Protein AF-0000000068387506 (afdb_homodimer)

Structure (mmCIF, N/CA/C/O backbone):
data_AF-0000000068387506-model_v1
#
loop_
_entity.id
_entity.type
_entity.pdbx_description
1 polymer 'Transcriptional regulator, GntR family'
#
loop_
_atom_site.group_PDB
_atom_site.id
_atom_site.type_symbol
_atom_site.label_atom_id
_atom_site.label_alt_id
_atom_site.label_comp_id
_atom_site.label_asym_id
_atom_site.label_entity_id
_atom_site.label_seq_id
_atom_site.pdbx_PDB_ins_code
_atom_site.Cartn_x
_atom_site.Cartn_y
_atom_site.Cartn_z
_atom_site.occupancy
_atom_site.B_iso_or_equiv
_atom_site.auth_seq_id
_atom_site.auth_comp_id
_atom_site.auth_asym_id
_atom_site.auth_atom_id
_atom_site.pdbx_PDB_model_num
ATOM 1 N N . MET A 1 1 ? -43.875 26.516 1.474 1 30.02 1 MET A N 1
ATOM 2 C CA . MET A 1 1 ? -42.875 25.469 1.47 1 30.02 1 MET A CA 1
ATOM 3 C C . MET A 1 1 ? -41.594 25.953 0.76 1 30.02 1 MET A C 1
ATOM 5 O O . MET A 1 1 ? -41.594 26.109 -0.461 1 30.02 1 MET A O 1
ATOM 9 N N . ASP A 1 2 ? -40.719 26.891 1.334 1 34.56 2 ASP A N 1
ATOM 10 C CA . ASP A 1 2 ? -39.594 27.688 0.912 1 34.56 2 ASP A CA 1
ATOM 11 C C . ASP A 1 2 ? -38.406 26.781 0.558 1 34.56 2 ASP A C 1
ATOM 13 O O . ASP A 1 2 ? -37.969 25.984 1.381 1 34.56 2 ASP A O 1
ATOM 17 N N . ASN A 1 3 ? -38.281 26.312 -0.71 1 35.69 3 ASN A N 1
ATOM 18 C CA . ASN A 1 3 ? -37.25 25.516 -1.359 1 35.69 3 ASN A CA 1
ATOM 19 C C . ASN A 1 3 ? -35.875 26.031 -1.029 1 35.69 3 ASN A C 1
ATOM 21 O O . ASN A 1 3 ? -35.438 27.078 -1.541 1 35.69 3 ASN A O 1
ATOM 25 N N . LEU A 1 4 ? -35.406 26.047 0.159 1 35.66 4 LEU A N 1
ATOM 26 C CA . LEU A 1 4 ? -34.062 26.422 0.569 1 35.66 4 LEU A CA 1
ATOM 27 C C . LEU A 1 4 ? -33 25.734 -0.286 1 35.66 4 LEU A C 1
ATOM 29 O O . LEU A 1 4 ? -32.719 24.547 -0.075 1 35.66 4 LEU A O 1
ATOM 33 N N . THR A 1 5 ? -33 25.938 -1.573 1 38.44 5 THR A N 1
ATOM 34 C CA . THR A 1 5 ? -31.969 25.5 -2.508 1 38.44 5 THR A CA 1
ATOM 35 C C . THR A 1 5 ? -30.578 25.844 -1.98 1 38.44 5 THR A C 1
ATOM 37 O O . THR A 1 5 ? -30.25 27.016 -1.811 1 38.44 5 THR A O 1
ATOM 40 N N . THR A 1 6 ? -30.047 25.188 -1.104 1 44.06 6 THR A N 1
ATOM 41 C CA . THR A 1 6 ? -28.641 25.391 -0.734 1 44.06 6 THR A CA 1
ATOM 42 C C . THR A 1 6 ? -27.766 25.469 -1.977 1 44.06 6 THR A C 1
ATOM 44 O O . THR A 1 6 ? -27.625 24.484 -2.705 1 44.06 6 THR A O 1
ATOM 47 N N . SER A 1 7 ? -27.734 26.5 -2.699 1 45.47 7 SER A N 1
ATOM 48 C CA . SER A 1 7 ? -26.984 26.797 -3.912 1 45.47 7 SER A CA 1
ATOM 49 C C . SER A 1 7 ? -25.516 26.406 -3.766 1 45.47 7 SER A C 1
ATOM 51 O O . SER A 1 7 ? -24.922 26.578 -2.693 1 45.47 7 SER A O 1
ATOM 53 N N . ALA A 1 8 ? -25.016 25.625 -4.668 1 52.91 8 ALA A N 1
ATOM 54 C CA . ALA A 1 8 ? -23.594 25.328 -4.809 1 52.91 8 ALA A CA 1
ATOM 55 C C . ALA A 1 8 ? -22.75 26.594 -4.707 1 52.91 8 ALA A C 1
ATOM 57 O O . ALA A 1 8 ? -23.047 27.594 -5.355 1 52.91 8 ALA A O 1
ATOM 58 N N . PRO A 1 9 ? -21.906 26.594 -3.695 1 53.28 9 PRO A N 1
ATOM 59 C CA . PRO A 1 9 ? -21.141 27.844 -3.621 1 53.28 9 PRO A CA 1
ATOM 60 C C . PRO A 1 9 ? -20.562 28.266 -4.969 1 53.28 9 PRO A C 1
ATOM 62 O O . PRO A 1 9 ? -20.234 27.406 -5.801 1 53.28 9 PRO A O 1
ATOM 65 N N . SER A 1 10 ? -20.609 29.438 -5.426 1 59.97 10 SER A N 1
ATOM 66 C CA . SER A 1 10 ? -20.047 30.016 -6.645 1 59.97 10 SER A CA 1
ATOM 67 C C . SER A 1 10 ? -18.516 29.875 -6.672 1 59.97 10 SER A C 1
ATOM 69 O O . SER A 1 10 ? -17.891 29.656 -5.633 1 59.97 10 SER A O 1
ATOM 71 N N . ARG A 1 11 ? -17.938 29.703 -7.777 1 57.97 11 ARG A N 1
ATOM 72 C CA . ARG A 1 11 ? -16.5 29.688 -8 1 57.97 11 ARG A CA 1
ATOM 73 C C . ARG A 1 11 ? -15.797 30.734 -7.137 1 57.97 11 ARG A C 1
ATOM 75 O O . ARG A 1 11 ? -14.695 30.5 -6.637 1 57.97 11 ARG A O 1
ATOM 82 N N . SER A 1 12 ? -16.469 31.859 -6.988 1 58.97 12 SER A N 1
ATOM 83 C CA . SER A 1 12 ? -15.938 32.938 -6.168 1 58.97 12 SER A CA 1
ATOM 84 C C . SER A 1 12 ? -15.922 32.562 -4.691 1 58.97 12 SER A C 1
ATOM 86 O O . SER A 1 12 ? -14.953 32.875 -3.982 1 58.97 12 SER A O 1
ATOM 88 N N . GLU A 1 13 ? -16.859 31.859 -4.215 1 60.81 13 GLU A N 1
ATOM 89 C CA . GLU A 1 13 ? -16.938 31.453 -2.814 1 60.81 13 GLU A CA 1
ATOM 90 C C . GLU A 1 13 ? -15.914 30.375 -2.482 1 60.81 13 GLU A C 1
ATOM 92 O O . GLU A 1 13 ? -15.328 30.391 -1.396 1 60.81 13 GLU A O 1
ATOM 97 N N . THR A 1 14 ? -15.695 29.5 -3.5 1 65.25 14 THR A N 1
ATOM 98 C CA . THR A 1 14 ? -14.68 28.469 -3.309 1 65.25 14 THR A CA 1
ATOM 99 C C . THR A 1 14 ? -13.305 29.109 -3.123 1 65.25 14 THR A C 1
ATOM 101 O O . THR A 1 14 ? -12.539 28.703 -2.24 1 65.25 14 THR A O 1
ATOM 104 N N . ARG A 1 15 ? -13.227 30.125 -3.879 1 76.12 15 ARG A N 1
ATOM 105 C CA . ARG A 1 15 ? -11.969 30.844 -3.773 1 76.12 15 ARG A CA 1
ATOM 106 C C . ARG A 1 15 ? -11.844 31.547 -2.426 1 76.12 15 ARG A C 1
ATOM 108 O O . ARG A 1 15 ? -10.773 31.547 -1.812 1 76.12 15 ARG A O 1
ATOM 115 N N . LEU A 1 16 ? -13 32.062 -1.918 1 85.94 16 LEU A N 1
ATOM 116 C CA . LEU A 1 16 ? -12.953 32.812 -0.655 1 85.94 16 LEU A CA 1
ATOM 117 C C . LEU A 1 16 ? -12.766 31.844 0.517 1 85.94 16 LEU A C 1
ATOM 119 O O . LEU A 1 16 ? -12.055 32.156 1.475 1 85.94 16 LEU A O 1
ATOM 123 N N . SER A 1 17 ? -13.398 30.688 0.441 1 91.56 17 SER A N 1
ATOM 124 C CA . SER A 1 17 ? -13.234 29.688 1.494 1 91.56 17 SER A CA 1
ATOM 125 C C . SER A 1 17 ? -11.789 29.203 1.581 1 91.56 17 SER A C 1
ATOM 127 O O . SER A 1 17 ? -11.289 28.922 2.672 1 91.56 17 SER A O 1
ATOM 129 N N . ASP A 1 18 ? -11.195 29.219 0.443 1 90.62 18 ASP A N 1
ATOM 130 C CA . ASP A 1 18 ? -9.789 28.844 0.412 1 90.62 18 ASP A CA 1
ATOM 131 C C . ASP A 1 18 ? -8.93 29.859 1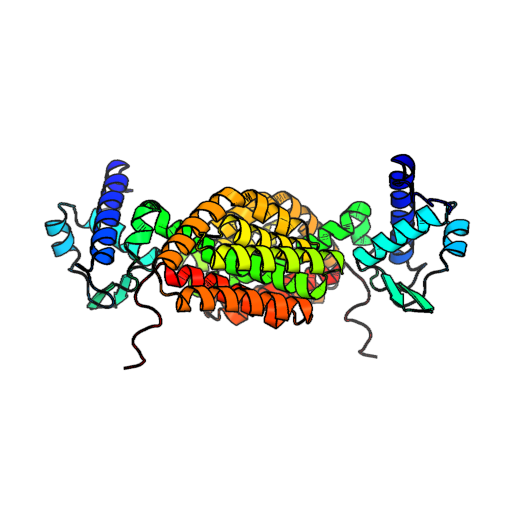.15 1 90.62 18 ASP A C 1
ATOM 133 O O . ASP A 1 18 ? -8.023 29.5 1.903 1 90.62 18 ASP A O 1
ATOM 137 N N . ILE A 1 19 ? -9.273 31.062 0.903 1 91.69 19 ILE A N 1
ATOM 138 C CA . ILE A 1 19 ? -8.523 32.125 1.538 1 91.69 19 ILE A CA 1
ATOM 139 C C . ILE A 1 19 ? -8.719 32.094 3.051 1 91.69 19 ILE A C 1
ATOM 141 O O . ILE A 1 19 ? -7.762 32.188 3.814 1 91.69 19 ILE A O 1
ATOM 145 N N . VAL A 1 20 ? -9.922 31.891 3.457 1 94.94 20 VAL A N 1
ATOM 146 C C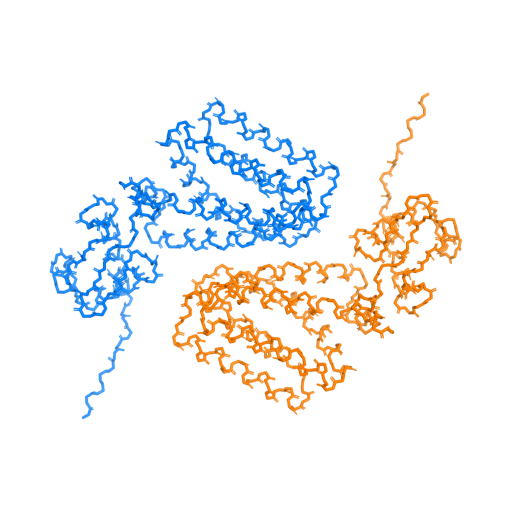A . VAL A 1 20 ? -10.242 31.812 4.879 1 94.94 20 VAL A CA 1
ATOM 147 C C . VAL A 1 20 ? -9.547 30.609 5.508 1 94.94 20 VAL A C 1
ATOM 149 O O . VAL A 1 20 ? -8.977 30.719 6.594 1 94.94 20 VAL A O 1
ATOM 152 N N . TYR A 1 21 ? -9.617 29.531 4.82 1 94.94 21 TYR A N 1
ATOM 153 C CA . TYR A 1 21 ? -8.922 28.328 5.258 1 94.94 21 TYR A CA 1
ATOM 154 C C . TYR A 1 21 ? -7.441 28.609 5.496 1 94.94 21 TYR A C 1
ATOM 156 O O . TYR A 1 21 ? -6.906 28.281 6.559 1 94.94 21 TYR A O 1
ATOM 164 N N . GLU A 1 22 ? -6.812 29.234 4.566 1 93.12 22 GLU A N 1
ATOM 165 C CA . GLU A 1 22 ? -5.379 29.516 4.637 1 93.12 22 GLU A CA 1
ATOM 166 C C . GLU A 1 22 ? -5.051 30.438 5.797 1 93.12 22 GLU A C 1
ATOM 168 O O . GLU A 1 22 ? -4.047 30.25 6.488 1 93.12 22 GLU A O 1
ATOM 173 N N . LYS A 1 23 ? -5.871 31.375 5.969 1 94.19 23 LYS A N 1
ATOM 174 C CA . LYS A 1 23 ? -5.656 32.312 7.059 1 94.19 23 LYS A CA 1
ATOM 175 C C . LYS A 1 23 ? -5.754 31.625 8.414 1 94.19 23 LYS A C 1
ATOM 177 O O . LYS A 1 23 ? -4.922 31.859 9.297 1 94.19 23 LYS A O 1
ATOM 182 N N . ILE A 1 24 ? -6.699 30.75 8.531 1 95.94 24 ILE A N 1
ATOM 183 C CA . ILE A 1 24 ? -6.891 30.078 9.805 1 95.94 24 ILE A CA 1
ATOM 184 C C . ILE A 1 24 ? -5.723 29.125 10.062 1 95.94 24 ILE A C 1
ATOM 186 O O . ILE A 1 24 ? -5.203 29.062 11.18 1 95.94 24 ILE A O 1
ATOM 190 N N . VAL A 1 25 ? -5.332 28.469 9.031 1 94.38 25 VAL A N 1
ATOM 191 C CA . VAL A 1 25 ? -4.184 27.578 9.164 1 94.38 25 VAL A CA 1
ATOM 192 C C . VAL A 1 25 ? -2.963 28.359 9.625 1 94.38 25 VAL A C 1
ATOM 194 O O . VAL A 1 25 ? -2.227 27.922 10.508 1 94.38 25 VAL A O 1
ATOM 197 N N . GLY A 1 26 ? -2.773 29.516 9.023 1 92.75 26 GLY A N 1
ATOM 198 C CA . GLY A 1 26 ? -1.682 30.375 9.438 1 92.75 26 GLY A CA 1
ATOM 199 C C . GLY A 1 26 ? -1.766 30.781 10.898 1 92.75 26 GLY A C 1
ATOM 200 O O . GLY A 1 26 ? -0.762 30.75 11.617 1 92.75 26 GLY A O 1
ATOM 201 N N . MET A 1 27 ? -2.963 31.047 11.352 1 94.56 27 MET A N 1
ATOM 202 C CA . MET A 1 27 ? -3.172 31.484 12.727 1 94.56 27 MET A CA 1
ATOM 203 C C . MET A 1 27 ? -2.996 30.328 13.703 1 94.56 27 MET A C 1
ATOM 205 O O . MET A 1 27 ? -2.557 30.531 14.836 1 94.56 27 MET A O 1
ATOM 209 N N . ILE A 1 28 ? -3.281 29.156 13.25 1 94.69 28 ILE A N 1
ATOM 210 C CA . ILE A 1 28 ? -2.996 27.969 14.062 1 94.69 28 ILE A CA 1
ATOM 211 C C . ILE A 1 28 ? -1.486 27.766 14.148 1 94.69 28 ILE A C 1
ATOM 213 O O . ILE A 1 28 ? -0.94 27.562 15.234 1 94.69 28 ILE A O 1
ATOM 217 N N . SER A 1 29 ? -0.836 27.906 13.055 1 91.75 29 SER A N 1
ATOM 218 C CA . SER A 1 29 ? 0.594 27.625 12.953 1 91.75 29 SER A CA 1
ATOM 219 C C . SER A 1 29 ? 1.403 28.609 13.789 1 91.75 29 SER A C 1
ATOM 221 O O . SER A 1 29 ? 2.385 28.234 14.43 1 91.75 29 SER A O 1
ATOM 223 N N . ASP A 1 30 ? 0.927 29.844 13.805 1 91.38 30 ASP A N 1
ATOM 224 C CA . ASP A 1 30 ? 1.713 30.844 14.508 1 91.38 30 ASP A CA 1
ATOM 225 C C . ASP A 1 30 ? 1.269 30.984 15.961 1 91.38 30 ASP A C 1
ATOM 227 O O . ASP A 1 30 ? 1.767 31.828 16.703 1 91.38 30 ASP A O 1
ATOM 231 N N . GLY A 1 31 ? 0.257 30.203 16.391 1 92.25 31 GLY A N 1
ATOM 232 C CA . GLY A 1 31 ? -0.089 30.094 17.797 1 92.25 31 GLY A CA 1
ATOM 233 C C . GLY A 1 31 ? -1.194 31.047 18.219 1 92.25 31 GLY A C 1
ATOM 234 O O . GLY A 1 31 ? -1.622 31.047 19.375 1 92.25 31 GLY A O 1
ATOM 235 N N . ARG A 1 32 ? -1.673 31.875 17.344 1 94.88 32 ARG A N 1
ATOM 236 C CA . ARG A 1 32 ? -2.797 32.75 17.688 1 94.88 32 ARG A CA 1
ATOM 237 C C . ARG A 1 32 ? -4.027 31.922 18.062 1 94.88 32 ARG A C 1
ATOM 239 O O . ARG A 1 32 ? -4.82 32.344 18.906 1 94.88 32 ARG A O 1
ATOM 246 N N . PHE A 1 33 ? -4.168 30.828 17.328 1 95.75 33 PHE A N 1
ATOM 247 C CA . PHE A 1 33 ? -5.098 29.781 17.75 1 95.75 33 PHE A CA 1
ATOM 248 C C . PHE A 1 33 ? -4.352 28.562 18.297 1 95.75 33 PHE A C 1
ATOM 250 O O . PHE A 1 33 ? -3.939 27.688 17.531 1 95.75 33 PHE A O 1
ATOM 257 N N . PRO A 1 34 ? -4.227 28.531 19.641 1 93.69 34 PRO A N 1
ATOM 258 C CA . PRO A 1 34 ? -3.324 27.547 20.25 1 93.69 34 PRO A CA 1
ATOM 259 C C . PRO A 1 34 ? -3.852 26.125 20.172 1 93.69 34 PRO A C 1
ATOM 261 O O . PRO A 1 34 ? -5.066 25.906 20.125 1 93.69 34 PRO A O 1
ATOM 264 N N . LEU A 1 35 ? -2.951 25.203 20.25 1 92.75 35 LEU A N 1
ATOM 265 C CA . LEU A 1 35 ? -3.24 23.766 20.281 1 92.75 35 LEU A CA 1
ATOM 266 C C . LEU A 1 35 ? -4.172 23.422 21.438 1 92.75 35 LEU A C 1
ATOM 268 O O . LEU A 1 35 ? -3.994 23.938 22.547 1 92.75 35 LEU A O 1
ATOM 272 N N . ASN A 1 36 ? -5.18 22.703 21.156 1 92.5 36 ASN A N 1
ATOM 273 C CA . ASN A 1 36 ? -6.137 22.156 22.109 1 92.5 36 ASN A CA 1
ATOM 274 C C . ASN A 1 36 ? -7.043 23.25 22.688 1 92.5 36 ASN A C 1
ATOM 276 O O . ASN A 1 36 ? -7.688 23.062 23.719 1 92.5 36 ASN A O 1
ATOM 280 N N . GLU A 1 37 ? -7.078 24.359 22.094 1 94.25 37 GLU A N 1
ATOM 281 C CA . GLU A 1 37 ? -7.957 25.438 22.516 1 94.25 37 GLU A CA 1
ATOM 282 C C . GLU A 1 37 ? -9.109 25.625 21.531 1 94.25 37 GLU A C 1
ATOM 284 O O . GLU A 1 37 ? -9.016 25.234 20.375 1 94.25 37 GLU A O 1
ATOM 289 N N . ARG A 1 38 ? -10.086 26.219 22.062 1 95.88 38 ARG A N 1
ATOM 290 C CA . ARG A 1 38 ? -11.297 26.469 21.266 1 95.88 38 ARG A CA 1
ATOM 291 C C . ARG A 1 38 ? -11.078 27.609 20.281 1 95.88 38 ARG A C 1
ATOM 293 O O . ARG A 1 38 ? -10.477 28.625 20.625 1 95.88 38 ARG A O 1
ATOM 300 N N . LEU A 1 39 ? -11.555 27.375 19.109 1 96.94 39 LEU A N 1
ATOM 301 C CA . LEU A 1 39 ? -11.594 28.453 18.125 1 96.94 39 LEU A CA 1
ATOM 302 C C . LEU A 1 39 ? -12.742 29.406 18.422 1 96.94 39 LEU A C 1
ATOM 304 O O . LEU A 1 39 ? -13.734 29.031 19.031 1 96.94 39 LEU A O 1
ATOM 308 N N . PRO A 1 40 ? -12.547 30.672 17.969 1 95.69 40 PRO A N 1
ATOM 309 C CA . PRO A 1 40 ? -13.711 31.562 18.031 1 95.69 40 PRO A CA 1
ATOM 310 C C . PRO A 1 40 ? -14.922 31 17.297 1 95.69 40 PRO A C 1
ATOM 312 O O . PRO A 1 40 ? -14.781 30.094 16.469 1 95.69 40 PRO A O 1
ATOM 315 N N . SER A 1 41 ? -16.109 31.5 17.625 1 94.94 41 SER A N 1
ATOM 316 C CA . SER A 1 41 ? -17.328 31.062 16.969 1 94.94 41 SER A CA 1
ATOM 317 C C . SER A 1 41 ? -17.312 31.406 15.477 1 94.94 41 SER A C 1
ATOM 319 O O . SER A 1 41 ? -16.516 32.25 15.047 1 94.94 41 SER A O 1
ATOM 321 N N . GLU A 1 42 ? -18.172 30.703 14.742 1 95 42 GLU A N 1
ATOM 322 C CA . GLU A 1 42 ? -18.297 30.984 13.312 1 95 42 GLU A CA 1
ATOM 323 C C . GLU A 1 42 ? -18.562 32.469 13.062 1 95 42 GLU A C 1
ATOM 325 O O . GLU A 1 42 ? -18 33.062 12.148 1 95 42 GLU A O 1
ATOM 330 N N . GLN A 1 43 ? -19.375 33.062 13.906 1 94.88 43 GLN A N 1
ATOM 331 C CA . GLN A 1 43 ? -19.719 34.5 13.773 1 94.88 43 GLN A CA 1
ATOM 332 C C . GLN A 1 43 ? -18.5 35.375 14.031 1 94.88 43 GLN A C 1
ATOM 334 O O . GLN A 1 43 ? -18.25 36.312 13.281 1 94.88 43 GLN A O 1
ATOM 339 N N . SER A 1 44 ? -17.828 35.094 15.07 1 96.75 44 SER A N 1
ATOM 340 C CA . SER A 1 44 ? -16.641 35.844 15.422 1 96.75 44 SER A CA 1
ATOM 341 C C . SER A 1 44 ? -15.562 35.75 14.336 1 96.75 44 SER A C 1
ATOM 343 O O . SER A 1 44 ? -14.938 36.75 13.969 1 96.75 44 SER A O 1
ATOM 345 N N . LEU A 1 45 ? -15.367 34.562 13.828 1 96.94 45 LEU A N 1
ATOM 346 C CA . LEU A 1 45 ? -14.398 34.344 12.758 1 96.94 45 LEU A CA 1
ATOM 347 C C . LEU A 1 45 ? -14.797 35.125 11.5 1 96.94 45 LEU A C 1
ATOM 349 O O . LEU A 1 45 ? -13.945 35.688 10.812 1 96.94 45 LEU A O 1
ATOM 353 N N . ALA A 1 46 ? -16.031 35.094 11.172 1 96.5 46 ALA A N 1
ATOM 354 C CA . ALA A 1 46 ? -16.547 35.812 10.016 1 96.5 46 ALA A CA 1
ATOM 355 C C . ALA A 1 46 ? -16.203 37.312 10.117 1 96.5 46 ALA A C 1
ATOM 357 O O . ALA A 1 46 ? -15.719 37.906 9.148 1 96.5 46 ALA A O 1
ATOM 358 N N . SER A 1 47 ? -16.438 37.844 11.273 1 96.69 47 SER A N 1
ATOM 359 C CA . SER A 1 47 ? -16.125 39.25 11.516 1 96.69 47 SER A CA 1
ATOM 360 C C . SER A 1 47 ? -14.625 39.5 11.438 1 96.69 47 SER A C 1
ATOM 362 O O . SER A 1 47 ? -14.188 40.438 10.797 1 96.69 47 SER A O 1
ATOM 364 N N . MET A 1 48 ? -13.906 38.625 12.039 1 95.62 48 MET A N 1
ATOM 365 C CA . MET A 1 48 ? -12.453 38.781 12.133 1 95.62 48 MET A CA 1
ATOM 366 C C . MET A 1 48 ? -11.805 38.688 10.758 1 95.62 48 MET A C 1
ATOM 368 O O . MET A 1 48 ? -10.805 39.375 10.492 1 95.62 48 MET A O 1
ATOM 372 N N . LEU A 1 49 ? -12.398 37.875 9.898 1 95.06 49 LEU A N 1
ATOM 373 C CA . LEU A 1 49 ? -11.719 37.562 8.648 1 95.06 49 LEU A CA 1
ATOM 374 C C . LEU A 1 49 ? -12.406 38.219 7.469 1 95.06 49 LEU A C 1
ATOM 376 O O . LEU A 1 49 ? -11.969 38.094 6.324 1 95.06 49 LEU A O 1
ATOM 380 N N . GLY A 1 50 ? -13.477 38.938 7.699 1 94.12 50 GLY A N 1
ATOM 381 C CA . GLY A 1 50 ? -14.188 39.656 6.652 1 94.12 50 GLY A CA 1
ATOM 382 C C . GLY A 1 50 ? -14.844 38.719 5.637 1 94.12 50 GLY A C 1
ATOM 383 O O . GLY A 1 50 ? -14.719 38.938 4.43 1 94.12 50 GLY A O 1
ATOM 384 N N . ALA A 1 51 ? -15.43 37.719 6.121 1 95.38 51 ALA A N 1
ATOM 385 C CA . ALA A 1 51 ? -16.094 36.719 5.258 1 95.38 51 ALA A CA 1
ATOM 386 C C . ALA A 1 51 ? -17.484 36.406 5.773 1 95.38 51 ALA A C 1
ATOM 388 O O . ALA A 1 51 ? -17.828 36.719 6.918 1 95.38 51 ALA A O 1
ATOM 389 N N . SER A 1 52 ? -18.25 35.875 4.914 1 95 52 SER A N 1
ATOM 390 C CA . SER A 1 52 ? -19.594 35.469 5.316 1 95 52 SER A CA 1
ATOM 391 C C . SER A 1 52 ? -19.562 34.156 6.133 1 95 52 SER A C 1
ATOM 393 O O . SER A 1 52 ? -18.562 33.438 6.105 1 95 52 SER A O 1
ATOM 395 N N . ARG A 1 53 ? -20.594 33.938 6.906 1 94.81 53 ARG A N 1
ATOM 396 C CA . ARG A 1 53 ? -20.688 32.75 7.746 1 94.81 53 ARG A CA 1
ATOM 397 C C . ARG A 1 53 ? -20.625 31.484 6.902 1 94.81 53 ARG A C 1
ATOM 399 O O . ARG A 1 53 ? -19.922 30.531 7.258 1 94.81 53 ARG A O 1
ATOM 406 N N . PRO A 1 54 ? -21.266 31.438 5.758 1 94.5 54 PRO A N 1
ATOM 407 C CA . PRO A 1 54 ? -21.156 30.234 4.941 1 94.5 54 PRO A CA 1
ATOM 408 C C . PRO A 1 54 ? -19.734 29.969 4.453 1 94.5 54 PRO A C 1
ATOM 410 O O . PRO A 1 54 ? -19.312 28.812 4.387 1 94.5 54 PRO A O 1
ATOM 413 N N . VAL A 1 55 ? -19.047 30.953 4.129 1 95.12 55 VAL A N 1
ATOM 414 C CA . VAL A 1 55 ? -17.656 30.828 3.68 1 95.12 55 VAL A CA 1
ATOM 415 C C . VAL A 1 55 ? -16.797 30.281 4.812 1 95.12 55 VAL A C 1
ATOM 417 O O . VAL A 1 55 ? -15.984 29.375 4.605 1 95.12 55 VAL A O 1
ATOM 420 N N . VAL A 1 56 ? -17.047 30.828 6.051 1 96.25 56 VAL A N 1
ATOM 421 C CA . VAL A 1 56 ? -16.281 30.391 7.219 1 96.25 56 VAL A CA 1
ATOM 422 C C . VAL A 1 56 ? -16.641 28.938 7.539 1 96.25 56 VAL A C 1
ATOM 424 O O . VAL A 1 56 ? -15.758 28.125 7.852 1 96.25 56 VAL A O 1
ATOM 427 N N . ARG A 1 57 ? -17.859 28.609 7.453 1 94.38 57 ARG A N 1
ATOM 428 C CA . ARG A 1 57 ? -18.312 27.25 7.719 1 94.38 57 ARG A CA 1
ATOM 429 C C . ARG A 1 57 ? -17.641 26.25 6.785 1 94.38 57 ARG A C 1
ATOM 431 O O . ARG A 1 57 ? -17.219 25.172 7.219 1 94.38 57 ARG A O 1
ATOM 438 N N . GLU A 1 58 ? -17.516 26.609 5.602 1 94.44 58 GLU A N 1
ATOM 439 C CA . GLU A 1 58 ? -16.859 25.75 4.625 1 94.44 58 GLU A CA 1
ATOM 440 C C . GLU A 1 58 ? -15.383 25.562 4.961 1 94.44 58 GLU A C 1
ATOM 442 O O . GLU A 1 58 ? -14.852 24.453 4.863 1 94.44 58 GLU A O 1
ATOM 447 N N . ALA A 1 59 ? -14.781 26.594 5.309 1 95 59 ALA A N 1
ATOM 448 C CA . ALA A 1 59 ? -13.375 26.531 5.695 1 95 59 ALA A CA 1
ATOM 449 C C . ALA A 1 59 ? -13.18 2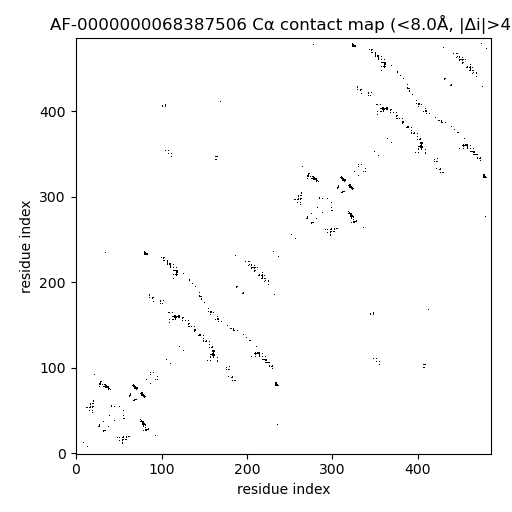5.641 6.926 1 95 59 ALA A C 1
ATOM 451 O O . ALA A 1 59 ? -12.242 24.844 6.988 1 95 59 ALA A O 1
ATOM 452 N N . LEU A 1 60 ? -14.117 25.812 7.863 1 95.19 60 LEU A N 1
ATOM 453 C CA . LEU A 1 60 ? -14.031 25.016 9.086 1 95.19 60 LEU A CA 1
ATOM 454 C C . LEU A 1 60 ? -14.281 23.531 8.789 1 95.19 60 LEU A C 1
ATOM 456 O O . LEU A 1 60 ? -13.648 22.672 9.398 1 95.19 60 LEU A O 1
ATOM 460 N N . GLU A 1 61 ? -15.109 23.297 7.891 1 92.38 61 GLU A N 1
ATOM 461 C CA . GLU A 1 61 ? -15.352 21.922 7.484 1 92.38 61 GLU A CA 1
ATOM 462 C C . GLU A 1 61 ? -14.102 21.297 6.863 1 92.38 61 GLU A C 1
ATOM 464 O O . GLU A 1 61 ? -13.773 20.141 7.145 1 92.38 61 GLU A O 1
ATOM 469 N N . ARG A 1 62 ? -13.477 22.031 6.094 1 91.38 62 ARG A N 1
ATOM 470 C CA . ARG A 1 62 ? -12.234 21.562 5.484 1 91.38 62 ARG A CA 1
ATOM 471 C C . ARG A 1 62 ? -11.156 21.328 6.539 1 91.38 62 ARG A C 1
ATOM 473 O O . ARG A 1 62 ? -10.43 20.328 6.48 1 91.38 62 ARG A O 1
ATOM 480 N N . LEU A 1 63 ? -11.07 22.25 7.5 1 94.5 63 LEU A N 1
ATOM 481 C CA . LEU A 1 63 ? -10.109 22.125 8.586 1 94.5 63 LEU A CA 1
ATOM 482 C C . LEU A 1 63 ? -10.359 20.844 9.383 1 94.5 63 LEU A C 1
ATOM 484 O O . LEU A 1 63 ? -9.422 20.172 9.805 1 94.5 63 LEU A O 1
ATOM 488 N N . ARG A 1 64 ? -11.602 20.516 9.547 1 91.75 64 ARG A N 1
ATOM 489 C CA . ARG A 1 64 ? -11.969 19.297 10.258 1 91.75 64 ARG A CA 1
ATOM 490 C C . ARG A 1 64 ? -11.602 18.062 9.445 1 91.75 64 ARG A C 1
ATOM 492 O O . ARG A 1 64 ? -11.031 17.109 9.984 1 91.75 64 ARG A O 1
ATOM 499 N N . ASN A 1 65 ? -11.875 18.188 8.195 1 86.19 65 ASN A N 1
ATOM 500 C CA . ASN A 1 65 ? -11.562 17.078 7.309 1 86.19 65 ASN A CA 1
ATOM 501 C C . ASN A 1 65 ? -10.055 16.828 7.219 1 86.19 65 ASN A C 1
ATOM 503 O O . ASN A 1 65 ? -9.617 15.688 7.062 1 86.19 65 ASN A O 1
ATOM 507 N N . ASP A 1 66 ? -9.367 17.906 7.367 1 88 66 ASP A N 1
ATOM 508 C CA . ASP A 1 66 ? -7.91 17.812 7.262 1 88 66 ASP A CA 1
ATOM 509 C C . ASP A 1 66 ? -7.281 17.484 8.617 1 88 66 ASP A C 1
ATOM 511 O O . ASP A 1 66 ? -6.062 17.328 8.719 1 88 66 ASP A O 1
ATOM 515 N N . GLY A 1 67 ? -8.156 17.438 9.672 1 88.44 67 GLY A N 1
ATOM 516 C CA . GLY A 1 67 ? -7.707 16.969 10.969 1 88.44 67 GLY A CA 1
ATOM 517 C C . GLY A 1 67 ? -7.066 18.062 11.812 1 88.44 67 GLY A C 1
ATOM 518 O O . GLY A 1 67 ? -6.48 17.781 12.859 1 88.44 67 GLY A O 1
ATOM 519 N N . LEU A 1 68 ? -7.129 19.281 11.391 1 92.56 68 LEU A N 1
ATOM 520 C CA . LEU A 1 68 ? -6.508 20.391 12.117 1 92.56 68 LEU A CA 1
ATOM 521 C C . LEU A 1 68 ? -7.371 20.812 13.305 1 92.56 68 LEU A C 1
ATOM 523 O O . LEU A 1 68 ? -6.852 21.297 14.312 1 92.56 68 LEU A O 1
ATOM 527 N N . ILE A 1 69 ? -8.695 20.609 13.133 1 94.12 69 ILE A N 1
ATOM 528 C CA . ILE A 1 69 ? -9.602 20.953 14.227 1 94.12 69 ILE A CA 1
ATOM 529 C C . ILE A 1 69 ? -10.625 19.828 14.414 1 94.12 69 ILE A C 1
ATOM 531 O O . ILE A 1 69 ? -10.75 18.938 13.562 1 94.12 69 ILE A O 1
ATOM 535 N N . VAL A 1 70 ? -11.258 19.766 15.555 1 93.25 70 VAL A N 1
ATOM 536 C CA . VAL A 1 70 ? -12.32 18.812 15.859 1 93.25 70 VAL A CA 1
ATOM 537 C C . VAL A 1 70 ? -13.5 19.547 16.484 1 93.25 70 VAL A C 1
ATOM 539 O O . VAL A 1 70 ? -13.32 20.516 17.234 1 93.25 70 VAL A O 1
ATOM 542 N N . SER A 1 71 ? -14.656 19.109 16.047 1 91.5 71 SER A N 1
ATOM 543 C CA . SER A 1 71 ? -15.859 19.719 16.625 1 91.5 71 SER A CA 1
ATOM 544 C C . SER A 1 71 ? -16.328 18.953 17.859 1 91.5 71 SER A C 1
ATOM 546 O O . SER A 1 71 ? -16.281 17.719 17.875 1 91.5 71 SER A O 1
ATOM 548 N N . GLN A 1 72 ? -16.641 19.594 18.906 1 88.5 72 GLN A N 1
ATOM 549 C CA . GLN A 1 72 ? -17.281 19 20.078 1 88.5 72 GLN A CA 1
ATOM 550 C C . GLN A 1 72 ? -18.734 19.469 20.203 1 88.5 72 GLN A C 1
ATOM 552 O O . GLN A 1 72 ? -19 20.672 20.25 1 88.5 72 GLN A O 1
ATOM 557 N N . LYS A 1 73 ? -19.609 18.484 20.203 1 86.19 73 LYS A N 1
ATOM 558 C CA . LYS A 1 73 ? -21.031 18.781 20.234 1 86.19 73 LYS A CA 1
ATOM 559 C C . LYS A 1 73 ? -21.359 19.766 21.359 1 86.19 73 LYS A C 1
ATOM 561 O O . LYS A 1 73 ? -21 19.531 22.516 1 86.19 73 LYS A O 1
ATOM 566 N N . GLY A 1 74 ? -22.016 20.812 20.984 1 85.5 74 GLY A N 1
ATOM 567 C CA . GLY A 1 74 ? -22.5 21.797 21.953 1 85.5 74 GLY A CA 1
ATOM 568 C C . GLY A 1 74 ? -21.406 22.719 22.453 1 85.5 74 GLY A C 1
ATOM 569 O O . GLY A 1 74 ? -21.688 23.641 23.219 1 85.5 74 GLY A O 1
ATOM 570 N N . SER A 1 75 ? -20.125 22.547 22.078 1 86.38 75 SER A N 1
ATOM 571 C CA . SER A 1 75 ? -19.016 23.328 22.641 1 86.38 75 SER A CA 1
ATOM 572 C C . SER A 1 75 ? -18.297 24.125 21.562 1 86.38 75 SER A C 1
ATOM 574 O O . SER A 1 75 ? -17.922 25.281 21.781 1 86.38 75 SER A O 1
ATOM 576 N N . GLY A 1 76 ? -18.156 23.547 20.359 1 92.38 76 GLY A N 1
ATOM 577 C CA . GLY A 1 76 ? -17.5 24.266 19.281 1 92.38 76 GLY A CA 1
ATOM 578 C C . GLY A 1 76 ? -16.344 23.5 18.672 1 92.38 76 GLY A C 1
ATOM 579 O O . GLY A 1 76 ? -16.297 22.266 18.75 1 92.38 76 GLY A O 1
ATOM 580 N N . SER A 1 77 ? -15.398 24.266 17.938 1 95.19 77 SER A N 1
ATOM 581 C CA . SER A 1 77 ? -14.266 23.656 17.266 1 95.19 77 SER A CA 1
ATOM 582 C C . SER A 1 77 ? -12.969 23.891 18.031 1 95.19 77 SER A C 1
ATOM 584 O O . SER A 1 77 ? -12.742 24.969 18.562 1 95.19 77 SER A O 1
ATOM 586 N N . TYR A 1 78 ? -12.133 22.859 18.156 1 95.94 78 TYR A N 1
ATOM 587 C CA . TYR A 1 78 ? -10.859 22.922 18.875 1 95.94 78 TYR A CA 1
ATOM 588 C C . TYR A 1 78 ? -9.695 22.594 17.938 1 95.94 78 TYR A C 1
ATOM 590 O O . TYR A 1 78 ? -9.805 21.703 17.078 1 95.94 78 TYR A O 1
ATOM 598 N N . VAL A 1 79 ? -8.648 23.312 18.172 1 95.5 79 VAL A N 1
ATOM 599 C CA . VAL A 1 79 ? -7.449 23 17.406 1 95.5 79 VAL A CA 1
ATOM 600 C C . VAL A 1 79 ? -6.859 21.672 17.859 1 95.5 79 VAL A C 1
ATOM 602 O O . VAL A 1 79 ? -6.645 21.469 19.062 1 95.5 79 VAL A O 1
ATOM 605 N N . ARG A 1 80 ? -6.621 20.828 16.906 1 92.25 80 ARG A N 1
ATOM 606 C CA . ARG A 1 80 ? -6.125 19.5 17.219 1 92.25 80 ARG A CA 1
ATOM 607 C C . ARG A 1 80 ? -4.656 19.344 16.828 1 92.25 80 ARG A C 1
ATOM 609 O O . ARG A 1 80 ? -3.896 18.641 17.5 1 92.25 80 ARG A O 1
ATOM 616 N N . GLN A 1 81 ? -4.266 19.969 15.75 1 91.31 81 GLN A N 1
ATOM 617 C CA . GLN A 1 81 ? -2.9 19.906 15.242 1 91.31 81 GLN A CA 1
ATOM 618 C C . GLN A 1 81 ? -2.402 21.297 14.836 1 91.31 81 GLN A C 1
ATOM 620 O O . GLN A 1 81 ? -3.154 22.094 14.266 1 91.31 81 GLN A O 1
ATOM 625 N N . GLN A 1 82 ? -1.169 21.547 15.234 1 91.31 82 GLN A N 1
ATOM 626 C CA . GLN A 1 82 ? -0.512 22.797 14.875 1 91.31 82 GLN A CA 1
ATOM 627 C C . GLN A 1 82 ? 0.656 22.562 13.922 1 91.31 82 GLN A C 1
ATOM 629 O O . GLN A 1 82 ? 1.704 22.062 14.336 1 91.31 82 GLN A O 1
ATOM 634 N N . PRO A 1 83 ? 0.458 22.891 12.664 1 88.88 83 PRO A N 1
ATOM 635 C CA . PRO A 1 83 ? 1.573 22.719 11.734 1 88.88 83 PRO A CA 1
ATOM 636 C C . PRO A 1 83 ? 2.803 23.531 12.117 1 88.88 83 PRO A C 1
ATOM 638 O O . PRO A 1 83 ? 2.674 24.672 12.57 1 88.88 83 PRO A O 1
ATOM 641 N N . ASP A 1 84 ? 3.953 22.891 11.953 1 84 84 ASP A N 1
ATOM 642 C CA . ASP A 1 84 ? 5.199 23.625 12.141 1 84 84 ASP A CA 1
ATOM 643 C C . ASP A 1 84 ? 5.348 24.734 11.102 1 84 84 ASP A C 1
ATOM 645 O O . ASP A 1 84 ? 5.051 24.531 9.922 1 84 84 ASP A O 1
ATOM 649 N N . SER A 1 85 ? 5.703 25.891 11.602 1 81.12 85 SER A N 1
ATOM 650 C CA . SER A 1 85 ? 5.832 27.031 10.703 1 81.12 85 SER A CA 1
ATOM 651 C C . SER A 1 85 ? 6.793 26.734 9.562 1 81.12 85 SER A C 1
ATOM 653 O O . SER A 1 85 ? 6.621 27.25 8.453 1 81.12 85 SER A O 1
ATOM 655 N N . SER A 1 86 ? 7.805 25.922 9.789 1 79.31 86 SER A N 1
ATOM 656 C CA . SER A 1 86 ? 8.789 25.578 8.766 1 79.31 86 SER A CA 1
ATOM 657 C C . SER A 1 86 ? 8.156 24.797 7.629 1 79.31 86 SER A C 1
ATOM 659 O O . SER A 1 86 ? 8.594 24.891 6.48 1 79.31 86 SER A O 1
ATOM 661 N N . VAL A 1 87 ? 7.137 24.047 7.961 1 82.19 87 VAL A N 1
ATOM 662 C CA . VAL A 1 87 ? 6.434 23.266 6.953 1 82.19 87 VAL A CA 1
ATOM 663 C C . VAL A 1 87 ? 5.688 24.188 5.996 1 82.19 87 VAL A C 1
ATOM 665 O O . VAL A 1 87 ? 5.719 23.984 4.777 1 82.19 87 VAL A O 1
ATOM 668 N N . LEU A 1 88 ? 5.113 25.219 6.531 1 83.75 88 LEU A N 1
ATOM 669 C CA . LEU A 1 88 ? 4.309 26.125 5.723 1 83.75 88 LEU A CA 1
ATOM 670 C C . LEU A 1 88 ? 5.195 26.969 4.816 1 83.75 88 LEU A C 1
ATOM 672 O O . LEU A 1 88 ? 4.707 27.594 3.871 1 83.75 88 LEU A O 1
ATOM 676 N N . GLN A 1 89 ? 6.434 27 5.129 1 79.44 89 GLN A N 1
ATOM 677 C CA . GLN A 1 89 ? 7.387 27.703 4.266 1 79.44 89 GLN A CA 1
ATOM 678 C C . GLN A 1 89 ? 7.734 26.859 3.041 1 79.44 89 GLN A C 1
ATOM 680 O O . GLN A 1 89 ? 8.211 27.391 2.033 1 79.44 89 GLN A O 1
ATOM 685 N N . GLN A 1 90 ? 7.488 25.609 3.16 1 77.5 90 GLN A N 1
ATOM 686 C CA . GLN A 1 90 ? 7.926 24.688 2.115 1 77.5 90 GLN A CA 1
ATOM 687 C C . GLN A 1 90 ? 6.738 24.156 1.322 1 77.5 90 GLN A C 1
ATOM 689 O O . GLN A 1 90 ? 6.887 23.75 0.168 1 77.5 90 GLN A O 1
ATOM 694 N N . VAL A 1 91 ? 5.637 24.125 1.933 1 81 91 VAL A N 1
ATOM 695 C CA . VAL A 1 91 ? 4.43 23.531 1.356 1 81 91 VAL A CA 1
ATOM 696 C C . VAL A 1 91 ? 3.299 24.562 1.377 1 81 91 VAL A C 1
ATOM 698 O O . VAL A 1 91 ? 2.943 25.078 2.438 1 81 91 VAL A O 1
ATOM 701 N N . PRO A 1 92 ? 2.777 24.797 0.147 1 81.12 92 PRO A N 1
ATOM 702 C CA . PRO A 1 92 ? 1.59 25.656 0.187 1 81.12 92 PRO A CA 1
ATOM 703 C C . PRO A 1 92 ? 0.514 25.125 1.135 1 81.12 92 PRO A C 1
ATOM 705 O O . PRO A 1 92 ? 0.295 23.922 1.216 1 81.12 92 PRO A O 1
ATOM 708 N N . VAL A 1 93 ? -0.099 26.047 1.835 1 80.75 93 VAL A N 1
ATOM 709 C CA . VAL A 1 93 ? -1.09 25.688 2.85 1 80.75 93 VAL A CA 1
ATOM 710 C C . VAL A 1 93 ? -2.17 24.812 2.234 1 80.75 93 VAL A C 1
ATOM 712 O O . VAL A 1 93 ? -2.613 23.844 2.855 1 80.75 93 VAL A O 1
ATOM 715 N N . GLY A 1 94 ? -2.533 25.125 1.039 1 79.5 94 GLY A N 1
ATOM 716 C CA . GLY A 1 94 ? -3.57 24.375 0.361 1 79.5 94 GLY A CA 1
ATOM 717 C C . GLY A 1 94 ? -3.164 22.938 0.065 1 79.5 94 GLY A C 1
ATOM 718 O O . GLY A 1 94 ? -4.012 22.094 -0.23 1 79.5 94 GLY A O 1
ATOM 719 N N . SER A 1 95 ? -1.831 22.641 0.274 1 83.25 95 SER A N 1
ATOM 720 C CA . SER A 1 95 ? -1.322 21.312 -0.05 1 83.25 95 SER A CA 1
ATOM 721 C C . SER A 1 95 ? -0.948 20.547 1.211 1 83.25 95 SER A C 1
ATOM 723 O O . SER A 1 95 ? -0.57 19.375 1.14 1 83.25 95 SER A O 1
ATOM 725 N N . LEU A 1 96 ? -1.106 21.156 2.328 1 85.88 96 LEU A N 1
ATOM 726 C CA . LEU A 1 96 ? -0.666 20.531 3.576 1 85.88 96 LEU A CA 1
ATOM 727 C C . LEU A 1 96 ? -1.413 19.234 3.834 1 85.88 96 LEU A C 1
ATOM 729 O O . LEU A 1 96 ? -0.804 18.219 4.199 1 85.88 96 LEU A O 1
ATOM 733 N N . ALA A 1 97 ? -2.654 19.281 3.572 1 87.12 97 ALA A N 1
ATOM 734 C CA . ALA A 1 97 ? -3.469 18.094 3.781 1 87.12 97 ALA A CA 1
ATOM 735 C C . ALA A 1 97 ? -3.049 16.969 2.838 1 87.12 97 ALA A C 1
ATOM 737 O O . ALA A 1 97 ? -3.016 15.805 3.23 1 87.12 97 ALA A O 1
ATOM 738 N N . ASP A 1 98 ? -2.689 17.328 1.66 1 88.12 98 ASP A N 1
ATOM 739 C CA . ASP A 1 98 ? -2.258 16.344 0.681 1 88.12 98 ASP A CA 1
ATOM 740 C C . ASP A 1 98 ? -0.924 15.711 1.085 1 88.12 98 ASP A C 1
ATOM 742 O O . ASP A 1 98 ? -0.709 14.516 0.884 1 88.12 98 ASP A O 1
ATOM 746 N N . VAL A 1 99 ? -0.073 16.516 1.598 1 89.06 99 VAL A N 1
ATOM 747 C CA . VAL A 1 99 ? 1.209 16 2.062 1 89.06 99 VAL A CA 1
ATOM 748 C C . VAL A 1 99 ? 0.983 15.008 3.203 1 89.06 99 VAL A C 1
ATOM 750 O O . VAL A 1 99 ? 1.604 13.938 3.24 1 89.06 99 VAL A O 1
ATOM 753 N N . GLN A 1 100 ? 0.089 15.305 4.082 1 89.81 100 GLN A N 1
ATOM 754 C CA . GLN A 1 100 ? -0.232 14.414 5.191 1 89.81 100 GLN A CA 1
ATOM 755 C C . GLN A 1 100 ? -0.819 13.102 4.691 1 89.81 100 GLN A C 1
ATOM 757 O O . GLN A 1 100 ? -0.416 12.023 5.137 1 89.81 100 GLN A O 1
ATOM 762 N N . ARG A 1 101 ? -1.737 13.227 3.811 1 92.81 101 ARG A N 1
ATOM 763 C CA . ARG A 1 101 ? -2.381 12.047 3.254 1 92.81 101 ARG A CA 1
ATOM 764 C C . ARG A 1 101 ? -1.375 11.172 2.51 1 92.81 101 ARG A C 1
ATOM 766 O O . ARG A 1 101 ? -1.492 9.945 2.506 1 92.81 101 ARG A O 1
ATOM 773 N N . PHE A 1 102 ? -0.447 11.852 1.901 1 93.69 102 PHE A N 1
ATOM 774 C CA . PHE A 1 102 ? 0.568 11.094 1.185 1 93.69 102 PHE A CA 1
ATOM 775 C C . PHE A 1 102 ? 1.434 10.297 2.156 1 93.69 102 PHE A C 1
ATOM 777 O O . PHE A 1 102 ? 1.789 9.148 1.883 1 93.69 102 PHE A O 1
ATOM 784 N N . PHE A 1 103 ? 1.782 10.898 3.283 1 93.44 103 PHE A N 1
ATOM 785 C CA . PHE A 1 103 ? 2.539 10.156 4.285 1 93.44 103 PHE A CA 1
ATOM 786 C C . PHE A 1 103 ? 1.74 8.969 4.797 1 93.44 103 PHE A C 1
ATOM 788 O O . PHE A 1 103 ? 2.295 7.887 5.004 1 93.44 103 PHE A O 1
ATOM 795 N N . GLU A 1 104 ? 0.518 9.188 5 1 94.19 104 GLU A N 1
ATOM 796 C CA . GLU A 1 104 ? -0.339 8.094 5.453 1 94.19 104 GLU A CA 1
ATOM 797 C C . GLU A 1 104 ? -0.397 6.977 4.418 1 94.19 104 GLU A C 1
ATOM 799 O O . GLU A 1 104 ? -0.314 5.797 4.766 1 94.19 104 GLU A O 1
ATOM 804 N N . PHE A 1 105 ? -0.57 7.355 3.205 1 96.62 105 PHE A N 1
ATOM 805 C CA . PHE A 1 105 ? -0.56 6.41 2.098 1 96.62 105 PHE A CA 1
ATOM 806 C C . PHE A 1 105 ? 0.774 5.676 2.023 1 96.62 105 PHE A C 1
ATOM 808 O O . PHE A 1 105 ? 0.808 4.449 1.932 1 96.62 105 PHE A O 1
ATOM 815 N N . ARG A 1 106 ? 1.833 6.359 2.057 1 96 106 ARG A N 1
ATOM 816 C CA . ARG A 1 106 ? 3.184 5.809 2.023 1 96 106 ARG A CA 1
ATOM 817 C C . ARG A 1 106 ? 3.393 4.801 3.148 1 96 106 ARG A C 1
ATOM 819 O O . ARG A 1 106 ? 4.07 3.789 2.967 1 96 106 ARG A O 1
ATOM 826 N N . SER A 1 107 ? 2.883 5.172 4.332 1 97 107 SER A N 1
ATOM 827 C CA . SER A 1 107 ? 3.117 4.309 5.484 1 97 107 SER A CA 1
ATOM 828 C C . SER A 1 107 ? 2.625 2.887 5.219 1 97 107 SER A C 1
ATOM 830 O O . SER A 1 107 ? 3.291 1.916 5.582 1 97 107 SER A O 1
ATOM 832 N N . GLY A 1 108 ? 1.468 2.738 4.586 1 96.75 108 GLY A N 1
ATOM 833 C CA . GLY A 1 108 ? 0.968 1.421 4.223 1 96.75 108 GLY A CA 1
ATOM 834 C C . GLY A 1 108 ? 1.746 0.777 3.092 1 96.75 108 GLY A C 1
ATOM 835 O O . GLY A 1 108 ? 2.111 -0.397 3.172 1 96.75 108 GLY A O 1
ATOM 836 N N . LEU A 1 109 ? 1.989 1.542 2.064 1 96.56 109 LEU A N 1
ATOM 837 C CA . LEU A 1 109 ? 2.68 1.066 0.871 1 96.56 109 LEU A CA 1
ATOM 838 C C . LEU A 1 109 ? 4.078 0.564 1.215 1 96.56 109 LEU A C 1
ATOM 840 O O . LEU A 1 109 ? 4.453 -0.548 0.835 1 96.56 109 LEU A O 1
ATOM 844 N N . GLU A 1 110 ? 4.832 1.357 1.935 1 97.62 110 GLU A N 1
ATOM 845 C CA . GLU A 1 110 ? 6.227 1.031 2.211 1 97.62 110 GLU A CA 1
ATOM 846 C C . GLU A 1 110 ? 6.34 -0.02 3.312 1 97.62 110 GLU A C 1
ATOM 848 O O . GLU A 1 110 ? 7.301 -0.794 3.344 1 97.62 110 GLU A O 1
ATOM 853 N N . ALA A 1 111 ? 5.348 -0.042 4.203 1 98.38 111 ALA A N 1
ATOM 854 C CA . ALA A 1 111 ? 5.312 -1.118 5.188 1 98.38 111 ALA A CA 1
ATOM 855 C C . ALA A 1 111 ? 5.172 -2.479 4.512 1 98.38 111 ALA A C 1
ATOM 857 O O . ALA A 1 111 ? 5.883 -3.428 4.859 1 98.38 111 ALA A O 1
ATOM 858 N N . SER A 1 112 ? 4.277 -2.494 3.564 1 97.88 112 SER A N 1
ATOM 859 C CA . SER A 1 112 ? 4.078 -3.734 2.82 1 97.88 112 SER A CA 1
ATOM 860 C C . SER A 1 112 ? 5.34 -4.129 2.061 1 97.88 112 SER A C 1
ATOM 862 O O . SER A 1 112 ? 5.695 -5.309 2.006 1 97.88 112 SER A O 1
ATOM 864 N N . ALA A 1 113 ? 6 -3.205 1.467 1 98.25 113 ALA A N 1
ATOM 865 C CA . ALA A 1 113 ? 7.246 -3.477 0.753 1 98.25 113 ALA A CA 1
ATOM 866 C C . ALA A 1 113 ? 8.312 -4.012 1.7 1 98.25 113 ALA A C 1
ATOM 868 O O . ALA A 1 113 ? 9.047 -4.941 1.355 1 98.25 113 ALA A O 1
ATOM 869 N N . ALA A 1 114 ? 8.391 -3.416 2.893 1 98.75 114 ALA A N 1
ATOM 870 C CA . ALA A 1 114 ? 9.375 -3.863 3.875 1 98.75 114 ALA A CA 1
ATOM 871 C C . ALA A 1 114 ? 9.094 -5.297 4.32 1 98.75 114 ALA A C 1
ATOM 873 O O . ALA A 1 114 ? 10.023 -6.09 4.496 1 98.75 114 ALA A O 1
ATOM 874 N N . GLU A 1 115 ? 7.844 -5.609 4.5 1 98.5 115 GLU A N 1
ATOM 875 C CA . GLU A 1 115 ? 7.43 -6.965 4.836 1 98.5 115 GLU A CA 1
ATOM 876 C C . GLU A 1 115 ? 7.891 -7.961 3.773 1 98.5 115 GLU A C 1
ATOM 878 O O . GLU A 1 115 ? 8.492 -8.992 4.098 1 98.5 115 GLU A O 1
ATOM 883 N N . LEU A 1 116 ? 7.633 -7.625 2.545 1 97.5 116 LEU A N 1
ATOM 884 C CA . LEU A 1 116 ? 8.008 -8.5 1.438 1 97.5 116 LEU A CA 1
ATOM 885 C C . LEU A 1 116 ? 9.523 -8.562 1.289 1 97.5 116 LEU A C 1
ATOM 887 O O . LEU A 1 116 ? 10.07 -9.617 0.947 1 97.5 116 LEU A O 1
ATOM 891 N N . ALA A 1 117 ? 10.203 -7.469 1.514 1 98.38 117 ALA A N 1
ATOM 892 C CA . ALA A 1 117 ? 11.656 -7.457 1.463 1 98.38 117 ALA A CA 1
ATOM 893 C C . ALA A 1 117 ? 12.25 -8.43 2.48 1 98.38 117 ALA A C 1
ATOM 895 O O . ALA A 1 117 ? 13.211 -9.148 2.178 1 98.38 117 ALA A O 1
ATOM 896 N N . ALA A 1 118 ? 11.695 -8.438 3.682 1 98.5 118 ALA A N 1
ATOM 897 C CA . ALA A 1 118 ? 12.164 -9.344 4.727 1 98.5 118 ALA A CA 1
ATOM 898 C C . ALA A 1 118 ? 12.023 -10.797 4.293 1 98.5 118 ALA A C 1
ATOM 900 O O . ALA A 1 118 ? 12.859 -11.641 4.625 1 98.5 118 ALA A O 1
ATOM 901 N N . ARG A 1 119 ? 11.008 -11.039 3.518 1 94.81 119 ARG A N 1
ATOM 902 C CA . ARG A 1 119 ? 10.719 -12.398 3.061 1 94.81 119 ARG A CA 1
ATOM 903 C C . ARG A 1 119 ? 11.633 -12.789 1.901 1 94.81 119 ARG A C 1
ATOM 905 O O . ARG A 1 119 ? 12.062 -13.938 1.805 1 94.81 119 ARG A O 1
ATOM 912 N N . ASN A 1 120 ? 12.016 -11.805 1.069 1 94.25 120 ASN A N 1
ATOM 913 C CA . ASN A 1 120 ? 12.43 -12.195 -0.277 1 94.25 120 ASN A CA 1
ATOM 914 C C . ASN A 1 120 ? 13.867 -11.789 -0.564 1 94.25 120 ASN A C 1
ATOM 916 O O . ASN A 1 120 ? 14.453 -12.219 -1.559 1 94.25 120 ASN A O 1
ATOM 920 N N . TRP A 1 121 ? 14.43 -10.93 0.247 1 95.62 121 TRP A N 1
ATOM 921 C CA . TRP A 1 121 ? 15.688 -10.328 -0.173 1 95.62 121 TRP A CA 1
ATOM 922 C C . TRP A 1 121 ? 16.734 -11.391 -0.443 1 95.62 121 TRP A C 1
ATOM 924 O O . TRP A 1 121 ? 16.719 -12.461 0.174 1 95.62 121 TRP A O 1
ATOM 934 N N . GLN A 1 122 ? 17.594 -11.094 -1.394 1 93.56 122 GLN A N 1
ATOM 935 C CA . GLN A 1 122 ? 18.766 -11.883 -1.761 1 93.56 122 GLN A CA 1
ATOM 936 C C . GLN A 1 122 ? 20.047 -11.164 -1.362 1 93.56 122 GLN A C 1
ATOM 938 O O . GLN A 1 122 ? 20.031 -9.984 -1.012 1 93.56 122 GLN A O 1
ATOM 943 N N . PRO A 1 123 ? 21.141 -11.812 -1.391 1 96.12 123 PRO A N 1
ATOM 944 C CA . PRO A 1 123 ? 22.391 -11.227 -0.942 1 96.12 123 PRO A CA 1
ATOM 945 C C . PRO A 1 123 ? 22.734 -9.922 -1.668 1 96.12 123 PRO A C 1
ATOM 947 O O . PRO A 1 123 ? 23.219 -8.977 -1.05 1 96.12 123 PRO A O 1
ATOM 950 N N . ALA A 1 124 ? 22.438 -9.891 -2.904 1 96.75 124 ALA A N 1
ATOM 951 C CA . ALA A 1 124 ? 22.703 -8.656 -3.646 1 96.75 124 ALA A CA 1
ATOM 952 C C . ALA A 1 124 ? 21.859 -7.504 -3.121 1 96.75 124 ALA A C 1
ATOM 954 O O . ALA A 1 124 ? 22.297 -6.359 -3.086 1 96.75 124 ALA A O 1
ATOM 955 N N . ASP A 1 125 ? 20.641 -7.785 -2.691 1 97.56 125 ASP A N 1
ATOM 956 C CA . ASP A 1 125 ? 19.766 -6.777 -2.107 1 97.56 125 ASP A CA 1
ATOM 957 C C . ASP A 1 125 ? 20.312 -6.285 -0.768 1 97.56 125 ASP A C 1
ATOM 959 O O . ASP A 1 125 ? 20.266 -5.086 -0.478 1 97.56 125 ASP A O 1
ATOM 963 N N . ARG A 1 126 ? 20.75 -7.266 0.012 1 98.06 126 ARG A N 1
ATOM 964 C CA . ARG A 1 126 ? 21.328 -6.914 1.304 1 98.06 126 ARG A CA 1
ATOM 965 C C . ARG A 1 126 ? 22.469 -5.914 1.138 1 98.06 126 ARG A C 1
ATOM 967 O O . ARG A 1 126 ? 22.531 -4.918 1.86 1 98.06 126 ARG A O 1
ATOM 974 N N . SER A 1 127 ? 23.312 -6.191 0.182 1 98.31 127 SER A N 1
ATOM 975 C CA . SER A 1 127 ? 24.438 -5.312 -0.082 1 98.31 127 SER A CA 1
ATOM 976 C C . SER A 1 127 ? 23.969 -3.916 -0.484 1 98.31 127 SER A C 1
ATOM 978 O O . SER A 1 127 ? 24.516 -2.914 -0.008 1 98.31 127 SER A O 1
ATOM 980 N N . ARG A 1 128 ? 23 -3.865 -1.33 1 98.25 128 ARG A N 1
ATOM 981 C CA . ARG A 1 128 ? 22.453 -2.586 -1.783 1 98.25 128 ARG A CA 1
ATOM 982 C C . ARG A 1 128 ? 21.859 -1.801 -0.62 1 98.25 128 ARG A C 1
ATOM 984 O O . ARG A 1 128 ? 22.062 -0.591 -0.507 1 98.25 128 ARG A O 1
ATOM 991 N N . ILE A 1 129 ? 21.156 -2.486 0.255 1 98.69 129 ILE A N 1
ATOM 992 C CA . ILE A 1 129 ? 20.516 -1.848 1.398 1 98.69 129 ILE A CA 1
ATOM 993 C C . ILE A 1 129 ? 21.578 -1.344 2.373 1 98.69 129 ILE A C 1
ATOM 995 O O . ILE A 1 129 ? 21.5 -0.218 2.869 1 98.69 129 ILE A O 1
ATOM 999 N N . GLU A 1 130 ? 22.547 -2.17 2.6 1 98.19 130 GLU A N 1
ATOM 1000 C CA . GLU A 1 130 ? 23.641 -1.782 3.486 1 98.19 130 GLU A CA 1
ATOM 1001 C C . GLU A 1 130 ? 24.359 -0.544 2.963 1 98.19 130 GLU A C 1
ATOM 1003 O O . GLU A 1 130 ? 24.688 0.366 3.732 1 98.19 130 GLU A O 1
ATOM 1008 N N . GLN A 1 131 ? 24.609 -0.57 1.69 1 98.31 131 GLN A N 1
ATOM 1009 C CA . GLN A 1 131 ? 25.297 0.565 1.075 1 98.31 131 GLN A CA 1
ATOM 1010 C C . GLN A 1 131 ? 24.453 1.834 1.184 1 98.31 131 GLN A C 1
ATOM 1012 O O . GLN A 1 131 ? 24.984 2.912 1.462 1 98.31 131 GLN A O 1
ATOM 1017 N N . ALA A 1 132 ? 23.203 1.742 0.959 1 98.06 132 ALA A N 1
ATOM 1018 C CA . ALA A 1 132 ? 22.312 2.893 1.05 1 98.06 132 ALA A CA 1
ATOM 1019 C C . ALA A 1 132 ? 22.25 3.426 2.479 1 98.06 132 ALA A C 1
ATOM 1021 O O . ALA A 1 132 ? 22.266 4.641 2.697 1 98.06 132 ALA A O 1
ATOM 1022 N N . LEU A 1 133 ? 22.141 2.5 3.467 1 97.38 133 LEU A N 1
ATOM 1023 C CA . LEU A 1 133 ? 22.094 2.904 4.867 1 97.38 133 LEU A CA 1
ATOM 1024 C C . LEU A 1 133 ? 23.391 3.609 5.27 1 97.38 133 LEU A C 1
ATOM 1026 O O . LEU A 1 133 ? 23.359 4.617 5.977 1 97.38 133 LEU A O 1
ATOM 1030 N N . ALA A 1 134 ? 24.5 3.082 4.812 1 97.19 134 ALA A N 1
ATOM 1031 C CA . ALA A 1 134 ? 25.797 3.678 5.098 1 97.19 134 ALA A CA 1
ATOM 1032 C C . ALA A 1 134 ? 25.922 5.066 4.473 1 97.19 134 ALA A C 1
ATOM 1034 O O . ALA A 1 134 ? 26.469 5.984 5.086 1 97.19 134 ALA A O 1
ATOM 1035 N N . ALA A 1 135 ? 25.453 5.219 3.246 1 96.5 135 ALA A N 1
ATOM 1036 C CA . ALA A 1 135 ? 25.469 6.516 2.574 1 96.5 135 ALA A CA 1
ATOM 1037 C C . ALA A 1 135 ? 24.641 7.543 3.34 1 96.5 135 ALA A C 1
ATOM 1039 O O . ALA A 1 135 ? 25.031 8.711 3.441 1 96.5 135 ALA A O 1
ATOM 1040 N N . LEU A 1 136 ? 23.531 7.125 3.904 1 92.56 136 LEU A N 1
ATOM 1041 C CA . LEU A 1 136 ? 22.672 8.008 4.691 1 92.56 136 LEU A CA 1
ATOM 1042 C C . LEU A 1 136 ? 23.375 8.43 5.984 1 92.56 136 LEU A C 1
ATOM 1044 O O . LEU A 1 136 ? 23.312 9.594 6.367 1 92.56 136 LEU A O 1
ATOM 1048 N N . GLU A 1 137 ? 24.047 7.504 6.57 1 92.38 137 GLU A N 1
ATOM 1049 C CA . GLU A 1 137 ? 24.812 7.789 7.789 1 92.38 137 GLU A CA 1
ATOM 1050 C C . GLU A 1 137 ? 25.906 8.812 7.527 1 92.38 137 GLU A C 1
ATOM 1052 O O . GLU A 1 137 ? 26.109 9.734 8.32 1 92.38 137 GLU A O 1
ATOM 1057 N N . LEU A 1 138 ? 26.578 8.633 6.477 1 92.94 138 LEU A N 1
ATOM 1058 C CA . LEU A 1 138 ? 27.672 9.523 6.121 1 92.94 138 LEU A CA 1
ATOM 1059 C C . LEU A 1 138 ? 27.156 10.93 5.84 1 92.94 138 LEU A C 1
ATOM 1061 O O . LEU A 1 138 ? 27.781 11.922 6.223 1 92.94 138 LEU A O 1
ATOM 1065 N N . CYS A 1 139 ? 26.078 10.961 5.133 1 87.19 139 CYS A N 1
ATOM 1066 C CA . CYS A 1 139 ? 25.453 12.25 4.84 1 87.19 139 CYS A CA 1
ATOM 1067 C C . CYS A 1 139 ? 25.094 12.992 6.121 1 87.19 139 CYS A C 1
ATOM 1069 O O . CYS A 1 139 ? 25.312 14.195 6.227 1 87.19 139 CYS A O 1
ATOM 1071 N N . LEU A 1 140 ? 24.562 12.336 7.113 1 83.06 140 LEU A N 1
ATOM 1072 C CA . LEU A 1 140 ? 24.156 12.938 8.383 1 83.06 140 LEU A CA 1
ATOM 1073 C C . LEU A 1 140 ? 25.375 13.406 9.18 1 83.06 140 LEU A C 1
ATOM 1075 O O . LEU A 1 140 ? 25.328 14.453 9.82 1 83.06 140 LEU A O 1
ATOM 1079 N N . GLU A 1 141 ? 26.391 12.656 9.125 1 85.12 141 GLU A N 1
ATOM 1080 C CA . GLU A 1 141 ? 27.625 13.023 9.82 1 85.12 141 GLU A CA 1
ATOM 1081 C C . GLU A 1 141 ? 28.203 14.328 9.266 1 85.12 141 GLU A C 1
ATOM 1083 O O . GLU A 1 141 ? 28.797 15.109 10.008 1 85.12 141 GLU A O 1
ATOM 1088 N N . ARG A 1 142 ? 27.906 14.547 7.977 1 86.75 142 ARG A N 1
ATOM 1089 C CA . ARG A 1 142 ? 28.391 15.758 7.328 1 86.75 142 ARG A CA 1
ATOM 1090 C C . ARG A 1 142 ? 27.438 16.922 7.535 1 86.75 142 ARG A C 1
ATOM 1092 O O . ARG A 1 142 ? 27.719 18.047 7.129 1 86.75 142 ARG A O 1
ATOM 1099 N N . GLY A 1 143 ? 26.328 16.656 8.078 1 79.06 143 GLY A N 1
ATOM 1100 C CA . GLY A 1 143 ? 25.344 17.688 8.312 1 79.06 143 GLY A CA 1
ATOM 1101 C C . GLY A 1 143 ? 24.469 17.969 7.102 1 79.06 143 GLY A C 1
ATOM 1102 O O . GLY A 1 143 ? 23.812 19.016 7.031 1 79.06 143 GLY A O 1
ATOM 1103 N N . ASP A 1 144 ? 24.562 17.062 6.113 1 81.62 144 ASP A N 1
ATOM 1104 C CA . ASP A 1 144 ? 23.766 17.234 4.906 1 81.62 144 ASP A CA 1
ATOM 1105 C C . ASP A 1 144 ? 22.328 16.781 5.137 1 81.62 144 ASP A C 1
ATOM 1107 O O . ASP A 1 144 ? 22.047 16.031 6.082 1 81.62 144 ASP A O 1
ATOM 1111 N N . LEU A 1 145 ? 21.391 17.203 4.375 1 75 145 LEU A N 1
ATOM 1112 C CA . LEU A 1 145 ? 19.969 16.906 4.5 1 75 145 LEU A CA 1
ATOM 1113 C C . LEU A 1 145 ? 19.703 15.414 4.312 1 75 145 LEU A C 1
ATOM 1115 O O . LEU A 1 145 ? 18.891 14.836 5.031 1 75 145 LEU A O 1
ATOM 1119 N N . GLY A 1 146 ? 20.375 14.758 3.355 1 82.69 146 GLY A N 1
ATOM 1120 C CA . GLY A 1 146 ? 20.297 13.328 3.129 1 82.69 146 GLY A CA 1
ATOM 1121 C C . GLY A 1 146 ? 19 12.891 2.486 1 82.69 146 GLY A C 1
ATOM 1122 O O . GLY A 1 146 ? 18.547 11.758 2.691 1 82.69 146 GLY A O 1
ATOM 1123 N N . ALA A 1 147 ? 18.297 13.781 1.812 1 83.19 147 ALA A N 1
ATOM 1124 C CA . ALA A 1 147 ? 17 13.469 1.19 1 83.19 147 ALA A CA 1
ATOM 1125 C C . ALA A 1 147 ? 17.172 12.406 0.103 1 83.19 147 ALA A C 1
ATOM 1127 O O . ALA A 1 147 ? 16.375 11.469 0.018 1 83.19 147 ALA A O 1
ATOM 1128 N N . GLU A 1 148 ? 18.188 12.531 -0.708 1 86.81 148 GLU A N 1
ATOM 1129 C CA . GLU A 1 148 ? 18.438 11.578 -1.787 1 86.81 148 GLU A CA 1
ATOM 1130 C C . GLU A 1 148 ? 18.844 10.219 -1.237 1 86.81 148 GLU A C 1
ATOM 1132 O O . GLU A 1 148 ? 18.406 9.18 -1.755 1 86.81 148 GLU A O 1
ATOM 1137 N N . GLU A 1 149 ? 19.656 10.273 -0.18 1 91.44 149 GLU A N 1
ATOM 1138 C CA . GLU A 1 149 ? 20.094 9.031 0.443 1 91.44 149 GLU A CA 1
ATOM 1139 C C . GLU A 1 149 ? 18.938 8.32 1.146 1 91.44 149 GLU A C 1
ATOM 1141 O O . GLU A 1 149 ? 18.875 7.086 1.136 1 91.44 149 GLU A O 1
ATOM 1146 N N . ASP A 1 150 ? 18.062 9.086 1.77 1 91.44 150 ASP A N 1
ATOM 1147 C CA . ASP A 1 150 ? 16.875 8.523 2.389 1 91.44 150 ASP A CA 1
ATOM 1148 C C . ASP A 1 150 ? 15.977 7.855 1.349 1 91.44 150 ASP A C 1
ATOM 1150 O O . ASP A 1 150 ? 15.5 6.738 1.564 1 91.44 150 ASP A O 1
ATOM 1154 N N . PHE A 1 151 ? 15.812 8.5 0.258 1 90.94 151 PHE A N 1
ATOM 1155 C CA . PHE A 1 151 ? 15.023 7.949 -0.84 1 90.94 151 PHE A CA 1
ATOM 1156 C C . PHE A 1 151 ? 15.648 6.656 -1.358 1 90.94 151 PHE A C 1
ATOM 1158 O O . PHE A 1 151 ? 14.945 5.684 -1.621 1 90.94 151 PHE A O 1
ATOM 1165 N N . ALA A 1 152 ? 16.938 6.684 -1.511 1 94 152 ALA A N 1
ATOM 1166 C CA . ALA A 1 152 ? 17.672 5.527 -2.035 1 94 152 ALA A CA 1
ATOM 1167 C C . ALA A 1 152 ? 17.516 4.32 -1.11 1 94 152 ALA A C 1
ATOM 1169 O O . ALA A 1 152 ? 17.438 3.182 -1.574 1 94 152 ALA A O 1
ATOM 1170 N N . LEU A 1 153 ? 17.531 4.59 0.199 1 96.44 153 LEU A N 1
ATOM 1171 C CA . LEU A 1 153 ? 17.359 3.5 1.152 1 96.44 153 LEU A CA 1
ATOM 1172 C C . LEU A 1 153 ? 15.984 2.863 1.011 1 96.44 153 LEU A C 1
ATOM 1174 O O . LEU A 1 153 ? 15.867 1.64 0.908 1 96.44 153 LEU A O 1
ATOM 1178 N N . HIS A 1 154 ? 14.922 3.674 0.976 1 96.38 154 HIS A N 1
ATOM 1179 C CA . HIS A 1 154 ? 13.562 3.154 0.826 1 96.38 154 HIS A CA 1
ATOM 1180 C C . HIS A 1 154 ? 13.391 2.443 -0.512 1 96.38 154 HIS A C 1
ATOM 1182 O O . HIS A 1 154 ? 12.703 1.425 -0.593 1 96.38 154 HIS A O 1
ATOM 1188 N N . ASP A 1 155 ? 14.062 2.996 -1.491 1 96.38 155 ASP A N 1
ATOM 1189 C CA . ASP A 1 155 ? 14.023 2.367 -2.809 1 96.38 155 ASP A CA 1
ATOM 1190 C C . ASP A 1 155 ? 14.68 0.99 -2.779 1 96.38 155 ASP A C 1
ATOM 1192 O O . ASP A 1 155 ? 14.156 0.038 -3.367 1 96.38 155 ASP A O 1
ATOM 1196 N N . ALA A 1 156 ? 15.852 0.926 -2.152 1 98.25 156 ALA A N 1
ATOM 1197 C CA . ALA A 1 156 ? 16.562 -0.349 -2.039 1 98.25 156 ALA A CA 1
ATOM 1198 C C . ALA A 1 156 ? 15.695 -1.39 -1.329 1 98.25 156 ALA A C 1
ATOM 1200 O O . ALA A 1 156 ? 15.672 -2.559 -1.723 1 98.25 156 ALA A O 1
ATOM 1201 N N . ILE A 1 157 ? 14.977 -0.97 -0.324 1 98.5 157 ILE A N 1
ATOM 1202 C CA . ILE A 1 157 ? 14.102 -1.869 0.418 1 98.5 157 ILE A CA 1
ATOM 1203 C C . ILE A 1 157 ? 12.938 -2.311 -0.471 1 98.5 157 ILE A C 1
ATOM 1205 O O . ILE A 1 157 ? 12.594 -3.494 -0.51 1 98.5 157 ILE A O 1
ATOM 1209 N N . ALA A 1 158 ? 12.367 -1.364 -1.212 1 97.94 158 ALA A N 1
ATOM 1210 C CA . ALA A 1 158 ? 11.281 -1.7 -2.129 1 97.94 158 ALA A CA 1
ATOM 1211 C C . ALA A 1 158 ? 11.742 -2.703 -3.182 1 97.94 158 ALA A C 1
ATOM 1213 O O . ALA A 1 158 ? 11.031 -3.662 -3.49 1 97.94 158 ALA A O 1
ATOM 1214 N N . ARG A 1 159 ? 12.906 -2.521 -3.701 1 97.38 159 ARG A N 1
ATOM 1215 C CA . ARG A 1 159 ? 13.453 -3.422 -4.711 1 97.38 159 ARG A CA 1
ATOM 1216 C C . ARG A 1 159 ? 13.68 -4.816 -4.137 1 97.38 159 ARG A C 1
ATOM 1218 O O . ARG A 1 159 ? 13.508 -5.816 -4.836 1 97.38 159 ARG A O 1
ATOM 1225 N N . ALA A 1 160 ? 14.016 -4.859 -2.875 1 97.94 160 ALA A N 1
ATOM 1226 C CA . ALA A 1 160 ? 14.289 -6.133 -2.213 1 97.94 160 ALA A CA 1
ATOM 1227 C C . ALA A 1 160 ? 13.008 -6.941 -2.02 1 97.94 160 ALA A C 1
ATOM 1229 O O . ALA A 1 160 ? 13.062 -8.133 -1.712 1 97.94 160 ALA A O 1
ATOM 1230 N N . SER A 1 161 ? 11.844 -6.297 -2.199 1 96.88 161 SER A N 1
ATOM 1231 C CA . SER A 1 161 ? 10.578 -7.02 -2.148 1 96.88 161 SER A CA 1
ATOM 1232 C C . SER A 1 161 ? 10.445 -7.973 -3.332 1 96.88 161 SER A C 1
ATOM 1234 O O . SER A 1 161 ? 9.633 -8.898 -3.299 1 96.88 161 SER A O 1
ATOM 1236 N N . HIS A 1 162 ? 11.156 -7.633 -4.418 1 94.5 162 HIS A N 1
ATOM 1237 C CA . HIS A 1 162 ? 11.062 -8.336 -5.691 1 94.5 162 HIS A CA 1
ATOM 1238 C C . HIS A 1 162 ? 9.625 -8.336 -6.215 1 94.5 162 HIS A C 1
ATOM 1240 O O . HIS A 1 162 ? 9.172 -9.336 -6.781 1 94.5 162 HIS A O 1
ATOM 1246 N N . ASN A 1 163 ? 8.906 -7.363 -5.93 1 95.38 163 ASN A N 1
ATOM 1247 C CA . ASN A 1 163 ? 7.57 -7.062 -6.441 1 95.38 163 ASN A CA 1
ATOM 1248 C C . ASN A 1 163 ? 7.559 -5.762 -7.242 1 95.38 163 ASN A C 1
ATOM 1250 O O . ASN A 1 163 ? 7.594 -4.672 -6.668 1 95.38 163 ASN A O 1
ATOM 1254 N N . GLN A 1 164 ? 7.508 -5.883 -8.484 1 93.44 164 GLN A N 1
ATOM 1255 C CA . GLN A 1 164 ? 7.711 -4.766 -9.398 1 93.44 164 GLN A CA 1
ATOM 1256 C C . GLN A 1 164 ? 6.652 -3.686 -9.195 1 93.44 164 GLN A C 1
ATOM 1258 O O . GLN A 1 164 ? 6.859 -2.525 -9.562 1 93.44 164 GLN A O 1
ATOM 1263 N N . PHE A 1 165 ? 5.555 -3.98 -8.656 1 94.38 165 PHE A N 1
ATOM 1264 C CA . PHE A 1 165 ? 4.48 -3.014 -8.492 1 94.38 165 PHE A CA 1
ATOM 1265 C C . PHE A 1 165 ? 4.82 -2.002 -7.406 1 94.38 165 PHE A C 1
ATOM 1267 O O . PHE A 1 165 ? 4.461 -0.828 -7.508 1 94.38 165 PHE A O 1
ATOM 1274 N N . HIS A 1 166 ? 5.527 -2.445 -6.344 1 96.56 166 HIS A N 1
ATOM 1275 C CA . HIS A 1 166 ? 6.02 -1.505 -5.34 1 96.56 166 HIS A CA 1
ATOM 1276 C C . HIS A 1 166 ? 7 -0.512 -5.953 1 96.56 166 HIS A C 1
ATOM 1278 O O . HIS A 1 166 ? 6.988 0.672 -5.609 1 96.56 166 HIS A O 1
ATOM 1284 N N . ILE A 1 167 ? 7.812 -0.981 -6.848 1 93.56 167 ILE A N 1
ATOM 1285 C CA . ILE A 1 167 ? 8.805 -0.142 -7.508 1 93.56 167 ILE A CA 1
ATOM 1286 C C . ILE A 1 167 ? 8.109 0.841 -8.445 1 93.56 167 ILE A C 1
ATOM 1288 O O . ILE A 1 167 ? 8.422 2.035 -8.445 1 93.56 167 ILE A O 1
ATOM 1292 N N . THR A 1 168 ? 7.18 0.356 -9.18 1 92.06 168 THR A N 1
ATOM 1293 C CA . THR A 1 168 ? 6.457 1.157 -10.164 1 92.06 168 THR A CA 1
ATOM 1294 C C . THR A 1 168 ? 5.727 2.312 -9.484 1 92.06 168 THR A C 1
ATOM 1296 O O . THR A 1 168 ? 5.828 3.461 -9.922 1 92.06 168 THR A O 1
ATOM 1299 N N . VAL A 1 169 ? 5.027 2.043 -8.406 1 93.94 169 VAL A N 1
ATOM 1300 C CA . VAL A 1 169 ? 4.262 3.07 -7.711 1 93.94 169 VAL A CA 1
ATOM 1301 C C . VAL A 1 169 ? 5.211 4.125 -7.141 1 93.94 169 VAL A C 1
ATOM 1303 O O . VAL A 1 169 ? 4.93 5.32 -7.207 1 93.94 169 VAL A O 1
ATOM 1306 N N . ARG A 1 170 ? 6.305 3.666 -6.578 1 90.94 170 ARG A N 1
ATOM 1307 C CA . ARG A 1 170 ? 7.285 4.605 -6.043 1 90.94 170 ARG A CA 1
ATOM 1308 C C . ARG A 1 170 ? 7.82 5.523 -7.137 1 90.94 170 ARG A C 1
ATOM 1310 O O . ARG A 1 170 ? 8.039 6.715 -6.906 1 90.94 170 ARG A O 1
ATOM 1317 N N . THR A 1 171 ? 8.016 4.961 -8.32 1 87.06 171 THR A N 1
ATOM 1318 C CA . THR A 1 171 ? 8.516 5.75 -9.445 1 87.06 171 THR A CA 1
ATOM 1319 C C . THR A 1 171 ? 7.477 6.781 -9.875 1 87.06 171 THR A C 1
ATOM 1321 O O . THR A 1 171 ? 7.824 7.934 -10.164 1 87.06 171 THR A O 1
ATOM 1324 N N . TRP A 1 172 ? 6.23 6.379 -9.836 1 87.31 172 TRP A N 1
ATOM 1325 C CA . TRP A 1 172 ? 5.156 7.273 -10.25 1 87.31 172 TRP A CA 1
ATOM 1326 C C . TRP A 1 172 ? 5.008 8.438 -9.273 1 87.31 172 TRP A C 1
ATOM 1328 O O . TRP A 1 172 ? 4.668 9.555 -9.672 1 87.31 172 TRP A O 1
ATOM 1338 N N . PHE A 1 173 ? 5.367 8.203 -7.996 1 88.88 173 PHE A N 1
ATOM 1339 C CA . PHE A 1 173 ? 5.145 9.227 -6.977 1 88.88 173 PHE A CA 1
ATOM 1340 C C . PHE A 1 173 ? 6.445 9.93 -6.625 1 88.88 173 PHE A C 1
ATOM 1342 O O . PHE A 1 173 ? 6.516 10.648 -5.625 1 88.88 173 PHE A O 1
ATOM 1349 N N . LYS A 1 174 ? 7.48 9.797 -7.395 1 85.62 174 LYS A N 1
ATOM 1350 C CA . LYS A 1 174 ? 8.781 10.398 -7.109 1 85.62 174 LYS A CA 1
ATOM 1351 C C . LYS A 1 174 ? 8.641 11.891 -6.832 1 85.62 174 LYS A C 1
ATOM 1353 O O . LYS A 1 174 ? 9.227 12.406 -5.875 1 85.62 174 LYS A O 1
ATOM 1358 N N . PRO A 1 175 ? 7.793 12.633 -7.547 1 80.56 175 PRO A N 1
ATOM 1359 C CA . PRO A 1 175 ? 7.652 14.062 -7.227 1 80.56 175 PRO A CA 1
ATOM 1360 C C . PRO A 1 175 ? 7.035 14.297 -5.852 1 80.56 175 PRO A C 1
ATOM 1362 O O . PRO A 1 175 ? 7.402 15.25 -5.164 1 80.56 175 PRO A O 1
ATOM 1365 N N . HIS A 1 176 ? 6.113 13.477 -5.488 1 82.5 176 HIS A N 1
ATOM 1366 C CA . HIS A 1 176 ? 5.473 13.594 -4.184 1 82.5 176 HIS A CA 1
ATOM 1367 C C . HIS A 1 176 ? 6.449 13.266 -3.059 1 82.5 176 HIS A C 1
ATOM 1369 O O . HIS A 1 176 ? 6.434 13.906 -2.006 1 82.5 176 HIS A O 1
ATOM 1375 N N . PHE A 1 177 ? 7.363 12.336 -3.301 1 81.94 177 PHE A N 1
ATOM 1376 C CA . PHE A 1 177 ? 8.391 11.984 -2.326 1 81.94 177 PHE A CA 1
ATOM 1377 C C . PHE A 1 177 ? 9.328 13.148 -2.08 1 81.94 177 PHE A C 1
ATOM 1379 O O . PHE A 1 177 ? 9.719 13.414 -0.938 1 81.94 177 PHE A O 1
ATOM 1386 N N . ALA A 1 178 ? 9.594 13.852 -3.107 1 77.81 178 ALA A N 1
ATOM 1387 C CA . ALA A 1 178 ? 10.531 14.969 -3.01 1 77.81 178 ALA A CA 1
ATOM 1388 C C . ALA A 1 178 ? 10 16.047 -2.076 1 77.81 178 ALA A C 1
ATOM 1390 O O . ALA A 1 178 ? 10.734 16.594 -1.248 1 77.81 178 ALA A O 1
ATOM 1391 N N . ILE A 1 179 ? 8.742 16.312 -2.15 1 75.12 179 ILE A N 1
ATOM 1392 C CA . ILE A 1 179 ? 8.125 17.328 -1.306 1 75.12 179 ILE A CA 1
ATOM 1393 C C . ILE A 1 179 ? 8.156 16.859 0.151 1 75.12 179 ILE A C 1
ATOM 1395 O O . ILE A 1 179 ? 8.555 17.625 1.038 1 75.12 179 ILE A O 1
ATOM 1399 N N . GLY A 1 180 ? 7.75 15.625 0.364 1 76.69 180 GLY A N 1
ATOM 1400 C CA . GLY A 1 180 ? 7.742 15.086 1.717 1 76.69 180 GLY A CA 1
ATOM 1401 C C . GLY A 1 180 ? 9.117 15.055 2.352 1 76.69 180 GLY A C 1
ATOM 1402 O O . GLY A 1 180 ? 9.273 15.406 3.523 1 76.69 180 GLY A O 1
ATOM 1403 N N . GLN A 1 181 ? 10.023 14.664 1.564 1 75.19 181 GLN A N 1
ATOM 1404 C CA . GLN A 1 181 ? 11.383 14.547 2.066 1 75.19 181 GLN A CA 1
ATOM 1405 C C . GLN A 1 181 ? 11.977 15.922 2.375 1 75.19 181 GLN A C 1
ATOM 1407 O O . GLN A 1 181 ? 12.672 16.094 3.381 1 75.19 181 GLN A O 1
ATOM 1412 N N . SER A 1 182 ? 11.695 16.844 1.553 1 72.44 182 SER A N 1
ATOM 1413 C CA . SER A 1 182 ? 12.148 18.203 1.81 1 72.44 182 SER A CA 1
ATOM 1414 C C . SER A 1 182 ? 11.602 18.734 3.133 1 72.44 182 SER A C 1
ATOM 1416 O O . SER A 1 182 ? 12.344 19.312 3.924 1 72.44 182 SER A O 1
ATOM 1418 N N . VAL A 1 183 ? 10.383 18.406 3.363 1 74.25 183 VAL A N 1
ATOM 1419 C CA . VAL A 1 183 ? 9.727 18.875 4.578 1 74.25 183 VAL A CA 1
ATOM 1420 C C . VAL A 1 183 ? 10.352 18.188 5.797 1 74.25 183 VAL A C 1
ATOM 1422 O O . VAL A 1 183 ? 10.758 18.875 6.746 1 74.25 183 VAL A O 1
ATOM 1425 N N . THR A 1 184 ? 10.5 16.953 5.766 1 73.94 184 THR A N 1
ATOM 1426 C CA . THR A 1 184 ? 10.953 16.219 6.938 1 73.94 184 THR A CA 1
ATOM 1427 C C . THR A 1 184 ? 12.43 16.469 7.203 1 73.94 184 THR A C 1
ATOM 1429 O O . THR A 1 184 ? 12.852 16.594 8.359 1 73.94 184 THR A O 1
ATOM 1432 N N . ARG A 1 185 ? 13.039 16.641 6.195 1 67.44 185 ARG A N 1
ATOM 1433 C CA . ARG A 1 185 ? 14.469 16.906 6.379 1 67.44 185 ARG A CA 1
ATOM 1434 C C . ARG A 1 185 ? 14.703 18.312 6.898 1 67.44 185 ARG A C 1
ATOM 1436 O O . ARG A 1 185 ? 15.57 18.531 7.746 1 67.44 185 ARG A O 1
ATOM 1443 N N . SER A 1 186 ? 13.992 19.203 6.367 1 67 186 SER A N 1
ATOM 1444 C CA . SER A 1 186 ? 14.102 20.578 6.875 1 67 186 SER A CA 1
ATOM 1445 C C . SER A 1 186 ? 13.766 20.641 8.359 1 67 186 SER A C 1
ATOM 1447 O O . SER A 1 186 ? 14.406 21.375 9.109 1 67 186 SER A O 1
ATOM 1449 N N . LEU A 1 187 ? 12.82 19.828 8.711 1 71.94 187 LEU A N 1
ATOM 1450 C CA . LEU A 1 187 ? 12.43 19.781 10.117 1 71.94 187 LEU A CA 1
ATOM 1451 C C . LEU A 1 187 ? 13.523 19.125 10.953 1 71.94 187 LEU A C 1
ATOM 1453 O O . LEU A 1 187 ? 13.789 19.562 12.078 1 71.94 187 LEU A O 1
ATOM 1457 N N . SER A 1 188 ? 14.156 18.172 10.391 1 65.31 188 SER A N 1
ATOM 1458 C CA . SER A 1 188 ? 15.227 17.484 11.102 1 65.31 188 SER A CA 1
ATOM 1459 C C . SER A 1 188 ? 16.438 18.391 11.32 1 65.31 188 SER A C 1
ATOM 1461 O O . SER A 1 188 ? 17.078 18.344 12.359 1 65.31 188 SER A O 1
ATOM 1463 N N . LEU A 1 189 ? 16.656 19.156 10.391 1 61.59 189 LEU A N 1
ATOM 1464 C CA . LEU A 1 189 ? 17.812 20.047 10.477 1 61.59 189 LEU A CA 1
ATOM 1465 C C . LEU A 1 189 ? 17.609 21.094 11.562 1 61.59 189 LEU A C 1
ATOM 1467 O O . LEU A 1 189 ? 18.578 21.625 12.117 1 61.59 189 LEU A O 1
ATOM 1471 N N . LYS A 1 190 ? 16.422 21.312 11.773 1 63.97 190 LYS A N 1
ATOM 1472 C CA . LYS A 1 190 ? 16.141 22.297 12.812 1 63.97 190 LYS A CA 1
ATOM 1473 C C . LYS A 1 190 ? 16.141 21.656 14.195 1 63.97 190 LYS A C 1
ATOM 1475 O O . LYS A 1 190 ? 16.156 22.359 15.211 1 63.97 190 LYS A O 1
ATOM 1480 N N . ARG A 1 191 ? 16.266 20.438 14.07 1 68.75 191 ARG A N 1
ATOM 1481 C CA . ARG A 1 191 ? 16.125 19.766 15.352 1 68.75 191 ARG A CA 1
ATOM 1482 C C . ARG A 1 191 ? 17.484 19.391 15.93 1 68.75 191 ARG A C 1
ATOM 1484 O O . ARG A 1 191 ? 18.516 19.625 15.297 1 68.75 191 ARG A O 1
ATOM 1491 N N . THR A 1 192 ? 17.484 18.859 17.062 1 71.12 192 THR A N 1
ATOM 1492 C CA . THR A 1 192 ? 18.656 18.516 17.875 1 71.12 192 THR A CA 1
ATOM 1493 C C . THR A 1 192 ? 19.359 17.297 17.297 1 71.12 192 THR A C 1
ATOM 1495 O O . THR A 1 192 ? 18.734 16.484 16.594 1 71.12 192 THR A O 1
ATOM 1498 N N . PRO A 1 193 ? 20.656 17.234 17.438 1 76.94 193 PRO A N 1
ATOM 1499 C CA . PRO A 1 193 ? 21.406 16.031 17.047 1 76.94 193 PRO A CA 1
ATOM 1500 C C . PRO A 1 193 ? 20.734 14.75 17.531 1 76.94 193 PRO A C 1
ATOM 1502 O O . PRO A 1 193 ? 20.781 13.727 16.828 1 76.94 193 PRO A O 1
ATOM 1505 N N . GLN A 1 194 ? 20.062 14.891 18.578 1 80.56 194 GLN A N 1
ATOM 1506 C CA . GLN A 1 194 ? 19.375 13.719 19.109 1 80.56 194 GLN A CA 1
ATOM 1507 C C . GLN A 1 194 ? 18.203 13.305 18.219 1 80.56 194 GLN A C 1
ATOM 1509 O O . GLN A 1 194 ? 17.984 12.117 18 1 80.56 194 GLN A O 1
ATOM 1514 N N . HIS A 1 195 ? 17.562 14.234 17.719 1 81.25 195 HIS A N 1
ATOM 1515 C CA . HIS A 1 195 ? 16.438 13.945 16.844 1 81.25 195 HIS A CA 1
ATOM 1516 C C . HIS A 1 195 ? 16.906 13.281 15.547 1 81.25 195 HIS A C 1
ATOM 1518 O O . HIS A 1 195 ? 16.266 12.352 15.055 1 81.25 195 HIS A O 1
ATOM 1524 N N . VAL A 1 196 ? 18 13.797 15.094 1 81.56 196 VAL A N 1
ATOM 1525 C CA . VAL A 1 196 ? 18.578 13.219 13.883 1 81.56 196 VAL A CA 1
ATOM 1526 C C . VAL A 1 196 ? 18.938 11.758 14.133 1 81.56 196 VAL A C 1
ATOM 1528 O O . VAL A 1 196 ? 18.656 10.891 13.297 1 81.56 196 VAL A O 1
ATOM 1531 N N . ARG A 1 197 ? 19.469 11.508 15.281 1 86.81 197 ARG A N 1
ATOM 1532 C CA . ARG A 1 197 ? 19.859 10.148 15.641 1 86.81 197 ARG A CA 1
ATOM 1533 C C . ARG A 1 197 ? 18.641 9.258 15.805 1 86.81 197 ARG A C 1
ATOM 1535 O O . ARG A 1 197 ? 18.672 8.078 15.438 1 86.81 197 ARG A O 1
ATOM 1542 N N . ASP A 1 198 ? 17.562 9.805 16.312 1 88.44 198 ASP A N 1
ATOM 1543 C CA . ASP A 1 198 ? 16.328 9.047 16.484 1 88.44 198 ASP A CA 1
ATOM 1544 C C . ASP A 1 198 ? 15.781 8.578 15.141 1 88.44 198 ASP A C 1
ATOM 1546 O O . ASP A 1 198 ? 15.352 7.426 15.008 1 88.44 198 ASP A O 1
ATOM 1550 N N . VAL A 1 199 ? 15.82 9.445 14.211 1 88.5 199 VAL A N 1
ATOM 1551 C CA . VAL A 1 199 ? 15.328 9.109 12.875 1 88.5 199 VAL A CA 1
ATOM 1552 C C . VAL A 1 199 ? 16.219 8.039 12.25 1 88.5 199 VAL A C 1
ATOM 1554 O O . VAL A 1 199 ? 15.734 7.098 11.625 1 88.5 199 VAL A O 1
ATOM 1557 N N . GLN A 1 200 ? 17.547 8.172 12.469 1 91.06 200 GLN A N 1
ATOM 1558 C CA . GLN A 1 200 ? 18.469 7.176 11.945 1 91.06 200 GLN A CA 1
ATOM 1559 C C . GLN A 1 200 ? 18.266 5.82 12.617 1 91.06 200 GLN A C 1
ATOM 1561 O O . GLN A 1 200 ? 18.391 4.777 11.969 1 91.06 200 GLN A O 1
ATOM 1566 N N . ASN A 1 201 ? 17.969 5.844 13.883 1 94.62 201 ASN A N 1
ATOM 1567 C CA . ASN A 1 201 ? 17.703 4.609 14.602 1 94.62 201 ASN A CA 1
ATOM 1568 C C . ASN A 1 201 ? 16.453 3.91 14.07 1 94.62 201 ASN A C 1
ATOM 1570 O O . ASN A 1 201 ? 16.391 2.68 14.039 1 94.62 201 ASN A O 1
ATOM 1574 N N . GLU A 1 202 ? 15.484 4.711 13.672 1 95.81 202 GLU A N 1
ATOM 1575 C CA . GLU A 1 202 ? 14.297 4.137 13.055 1 95.81 202 GLU A CA 1
ATOM 1576 C C . GLU A 1 202 ? 14.648 3.391 11.773 1 95.81 202 GLU A C 1
ATOM 1578 O O . GLU A 1 202 ? 14.164 2.277 11.547 1 95.81 202 GLU A O 1
ATOM 1583 N N . HIS A 1 203 ? 15.523 3.977 10.938 1 96.44 203 HIS A N 1
ATOM 1584 C CA . HIS A 1 203 ? 15.961 3.318 9.719 1 96.44 203 HIS A CA 1
ATOM 1585 C C . HIS A 1 203 ? 16.719 2.025 10.023 1 96.44 203 HIS A C 1
ATOM 1587 O O . HIS A 1 203 ? 16.469 0.997 9.383 1 96.44 203 HIS A O 1
ATOM 1593 N N . THR A 1 204 ? 17.547 2.105 10.992 1 97.62 204 THR A N 1
ATOM 1594 C CA . THR A 1 204 ? 18.328 0.937 11.375 1 97.62 204 THR A CA 1
ATOM 1595 C C . THR A 1 204 ? 17.422 -0.198 11.844 1 97.62 204 THR A C 1
ATOM 1597 O O . THR A 1 204 ? 17.656 -1.361 11.508 1 97.62 204 THR A O 1
ATOM 1600 N N . ALA A 1 205 ? 16.406 0.144 12.594 1 98.44 205 ALA A N 1
ATOM 1601 C CA . ALA A 1 205 ? 15.453 -0.85 13.086 1 98.44 205 ALA A CA 1
ATOM 1602 C C . ALA A 1 205 ? 14.75 -1.556 11.938 1 98.44 205 ALA A C 1
ATOM 1604 O O . ALA A 1 205 ? 14.539 -2.771 11.977 1 98.44 205 ALA A O 1
ATOM 1605 N N . ILE A 1 206 ? 14.375 -0.835 10.922 1 98.75 206 ILE A N 1
ATOM 1606 C CA . ILE A 1 206 ? 13.727 -1.401 9.742 1 98.75 206 ILE A CA 1
ATOM 1607 C C . ILE A 1 206 ? 14.672 -2.387 9.062 1 98.75 206 ILE A C 1
ATOM 1609 O O . ILE A 1 206 ? 14.297 -3.529 8.789 1 98.75 206 ILE A O 1
ATOM 1613 N N . VAL A 1 207 ? 15.922 -1.892 8.82 1 98.81 207 VAL A N 1
ATOM 1614 C CA . VAL A 1 207 ? 16.906 -2.68 8.078 1 98.81 207 VAL A CA 1
ATOM 1615 C C . VAL A 1 207 ? 17.234 -3.957 8.852 1 98.81 207 VAL A C 1
ATOM 1617 O O . VAL A 1 207 ? 17.312 -5.039 8.266 1 98.81 207 VAL A O 1
ATOM 1620 N N . GLU A 1 208 ? 17.359 -3.85 10.148 1 98.69 208 GLU A N 1
ATOM 1621 C CA . GLU A 1 208 ? 17.641 -5.016 10.984 1 98.69 208 GLU A CA 1
ATOM 1622 C C . GLU A 1 208 ? 16.516 -6.035 10.906 1 98.69 208 GLU A C 1
ATOM 1624 O O . GLU A 1 208 ? 16.75 -7.234 10.766 1 98.69 208 GLU A O 1
ATOM 1629 N N . ALA A 1 209 ? 15.289 -5.566 10.977 1 98.81 209 ALA A N 1
ATOM 1630 C CA . ALA A 1 209 ? 14.133 -6.457 10.883 1 98.81 209 ALA A CA 1
ATOM 1631 C C . ALA A 1 209 ? 14.086 -7.137 9.516 1 98.81 209 ALA A C 1
ATOM 1633 O O . ALA A 1 209 ? 13.758 -8.32 9.414 1 98.81 209 ALA A O 1
ATOM 1634 N N . VAL A 1 210 ? 14.398 -6.406 8.445 1 98.81 210 VAL A N 1
ATOM 1635 C CA . VAL A 1 210 ? 14.43 -6.949 7.09 1 98.81 210 VAL A CA 1
ATOM 1636 C C . VAL A 1 210 ? 15.484 -8.047 6.996 1 98.81 210 VAL A C 1
ATOM 1638 O O . VAL A 1 210 ? 15.203 -9.156 6.535 1 98.81 210 VAL A O 1
ATOM 1641 N N . PHE A 1 211 ? 16.688 -7.77 7.535 1 98.62 211 PHE A N 1
ATOM 1642 C CA . PHE A 1 211 ? 17.797 -8.703 7.41 1 98.62 211 PHE A CA 1
ATOM 1643 C C . PHE A 1 211 ? 17.562 -9.953 8.242 1 98.62 211 PHE A C 1
ATOM 1645 O O . PHE A 1 211 ? 17.969 -11.055 7.855 1 98.62 211 PHE A O 1
ATOM 1652 N N . GLU A 1 212 ? 16.859 -9.789 9.32 1 98.38 212 GLU A N 1
ATOM 1653 C CA . GLU A 1 212 ? 16.562 -10.914 10.203 1 98.38 212 GLU A CA 1
ATOM 1654 C C . GLU A 1 212 ? 15.312 -11.664 9.734 1 98.38 212 GLU A C 1
ATOM 1656 O O . GLU A 1 212 ? 14.844 -12.57 10.422 1 98.38 212 GLU A O 1
ATOM 1661 N N . ARG A 1 213 ? 14.703 -11.195 8.68 1 98 213 ARG A N 1
ATOM 1662 C CA . ARG A 1 213 ? 13.555 -11.82 8.031 1 98 213 ARG A CA 1
ATOM 1663 C C . ARG A 1 213 ? 12.359 -11.891 8.984 1 98 213 ARG A C 1
ATOM 1665 O O . ARG A 1 213 ? 11.656 -12.898 9.031 1 98 213 ARG A O 1
ATOM 1672 N N . ARG A 1 214 ? 12.344 -10.891 9.828 1 98.31 214 ARG A N 1
ATOM 1673 C CA . ARG A 1 214 ? 11.164 -10.688 10.664 1 98.31 214 ARG A CA 1
ATOM 1674 C C . ARG A 1 214 ? 10.117 -9.844 9.945 1 98.31 214 ARG A C 1
ATOM 1676 O O . ARG A 1 214 ? 10.055 -8.633 10.141 1 98.31 214 ARG A O 1
ATOM 1683 N N . GLU A 1 215 ? 9.211 -10.484 9.195 1 98.19 215 GLU A N 1
ATOM 1684 C CA . GLU A 1 215 ? 8.312 -9.844 8.234 1 98.19 215 GLU A CA 1
ATOM 1685 C C . GLU A 1 215 ? 7.414 -8.828 8.922 1 98.19 215 GLU A C 1
ATOM 1687 O O . GLU A 1 215 ? 7.391 -7.652 8.539 1 98.19 215 GLU A O 1
ATOM 1692 N N . GLN A 1 216 ? 6.746 -9.234 9.992 1 97.75 216 GLN A N 1
ATOM 1693 C CA . GLN A 1 216 ? 5.812 -8.344 10.672 1 97.75 216 GLN A CA 1
ATOM 1694 C C . GLN A 1 216 ? 6.543 -7.184 11.336 1 97.75 216 GLN A C 1
ATOM 1696 O O . GLN A 1 216 ? 6.066 -6.047 11.32 1 97.75 216 GLN A O 1
ATOM 1701 N N . ALA A 1 217 ? 7.703 -7.48 11.945 1 98.62 217 ALA A N 1
ATOM 1702 C CA . ALA A 1 217 ? 8.492 -6.438 12.586 1 98.62 217 ALA A CA 1
ATOM 1703 C C . ALA A 1 217 ? 8.969 -5.406 11.562 1 98.62 217 ALA A C 1
ATOM 1705 O O . ALA A 1 217 ? 9 -4.207 11.852 1 98.62 217 ALA A O 1
ATOM 1706 N N . ALA A 1 218 ? 9.406 -5.855 10.352 1 98.81 218 ALA A N 1
ATOM 1707 C CA . ALA A 1 218 ? 9.828 -4.949 9.289 1 98.81 218 ALA A CA 1
ATOM 1708 C C . ALA A 1 218 ? 8.68 -4.051 8.844 1 98.81 218 ALA A C 1
ATOM 1710 O O . ALA A 1 218 ? 8.852 -2.838 8.695 1 98.81 218 ALA A O 1
ATOM 1711 N N . HIS A 1 219 ? 7.496 -4.68 8.688 1 98.56 219 HIS A N 1
ATOM 1712 C CA . HIS A 1 219 ? 6.285 -3.941 8.367 1 98.56 219 HIS A CA 1
ATOM 1713 C C . HIS A 1 219 ? 6.016 -2.838 9.383 1 98.56 219 HIS A C 1
ATOM 1715 O O . HIS A 1 219 ? 5.883 -1.669 9.016 1 98.56 219 HIS A O 1
ATOM 1721 N N . ASP A 1 220 ? 5.977 -3.197 10.633 1 98.31 220 ASP A N 1
ATOM 1722 C CA . ASP A 1 220 ? 5.602 -2.275 11.703 1 98.31 220 ASP A CA 1
ATOM 1723 C C . ASP A 1 220 ? 6.637 -1.163 11.859 1 98.31 220 ASP A C 1
ATOM 1725 O O . ASP A 1 220 ? 6.281 -0.003 12.078 1 98.31 220 ASP A O 1
ATOM 1729 N N . ALA A 1 221 ? 7.906 -1.562 11.789 1 98.69 221 ALA A N 1
ATOM 1730 C CA . ALA A 1 221 ? 8.969 -0.574 11.922 1 98.69 221 ALA A CA 1
ATOM 1731 C C . ALA A 1 221 ? 8.883 0.484 10.828 1 98.69 221 ALA A C 1
ATOM 1733 O O . ALA A 1 221 ? 9.023 1.68 11.094 1 98.69 221 ALA A O 1
ATOM 1734 N N . MET A 1 222 ? 8.625 0.082 9.602 1 98.69 222 MET A N 1
ATOM 1735 C CA . MET A 1 222 ? 8.508 1.016 8.484 1 98.69 222 MET A CA 1
ATOM 1736 C C . MET A 1 222 ? 7.277 1.899 8.633 1 98.69 222 MET A C 1
ATOM 1738 O O . MET A 1 222 ? 7.355 3.115 8.453 1 98.69 222 MET A O 1
ATOM 1742 N N . LYS A 1 223 ? 6.172 1.274 8.945 1 98 223 LYS A N 1
ATOM 1743 C CA . LYS A 1 223 ? 4.938 2.025 9.164 1 98 223 LYS A CA 1
ATOM 1744 C C . LYS A 1 223 ? 5.125 3.098 10.234 1 98 223 LYS A C 1
ATOM 1746 O O . LYS A 1 223 ? 4.77 4.258 10.023 1 98 223 LYS A O 1
ATOM 1751 N N . ASP A 1 224 ? 5.734 2.68 11.312 1 97.44 224 ASP A N 1
ATOM 1752 C CA . ASP A 1 224 ? 5.977 3.594 12.43 1 97.44 224 ASP A CA 1
ATOM 1753 C C . ASP A 1 224 ? 6.902 4.734 12.008 1 97.44 224 ASP A C 1
ATOM 1755 O O . ASP A 1 224 ? 6.652 5.895 12.336 1 97.44 224 ASP A O 1
ATOM 1759 N N . HIS A 1 225 ? 7.953 4.434 11.297 1 96.12 225 HIS A N 1
ATOM 1760 C CA . HIS A 1 225 ? 8.922 5.418 10.828 1 96.12 225 HIS A CA 1
ATOM 1761 C C . HIS A 1 225 ? 8.25 6.508 10 1 96.12 225 HIS A C 1
ATOM 1763 O O . HIS A 1 225 ? 8.477 7.699 10.227 1 96.12 225 HIS A O 1
ATOM 1769 N N . ILE A 1 226 ? 7.383 6.113 9.109 1 95.5 226 ILE A N 1
ATOM 1770 C CA . ILE A 1 226 ? 6.75 7.047 8.188 1 95.5 226 ILE A CA 1
ATOM 1771 C C . ILE A 1 226 ? 5.703 7.875 8.93 1 95.5 226 ILE A C 1
ATOM 1773 O O . ILE A 1 226 ? 5.59 9.086 8.711 1 95.5 226 ILE A O 1
ATOM 1777 N N . LEU A 1 227 ? 4.953 7.238 9.805 1 94.12 227 LEU A N 1
ATOM 1778 C CA . LEU A 1 227 ? 3.932 7.965 10.555 1 94.12 227 LEU A CA 1
ATOM 1779 C C . LEU A 1 227 ? 4.566 8.961 11.523 1 94.12 227 LEU A C 1
ATOM 1781 O O . LEU A 1 227 ? 4.012 10.031 11.766 1 94.12 227 LEU A O 1
ATOM 1785 N N . LYS A 1 228 ? 5.715 8.586 12.086 1 91.69 228 LYS A N 1
ATOM 1786 C CA . LYS A 1 228 ? 6.453 9.531 12.922 1 91.69 228 LYS A CA 1
ATOM 1787 C C . LYS A 1 228 ? 6.926 10.727 12.109 1 91.69 228 LYS A C 1
ATOM 1789 O O . LYS A 1 228 ? 6.914 11.859 12.602 1 91.69 228 LYS A O 1
ATOM 1794 N N . ALA A 1 229 ? 7.402 10.445 10.883 1 89.81 229 ALA A N 1
ATOM 1795 C CA . ALA A 1 229 ? 7.793 11.539 10 1 89.81 229 ALA A CA 1
ATOM 1796 C C . ALA A 1 229 ? 6.625 12.492 9.758 1 89.81 229 ALA A C 1
ATOM 1798 O O . ALA A 1 229 ? 6.793 13.711 9.797 1 89.81 229 ALA A O 1
ATOM 1799 N N . ARG A 1 230 ? 5.43 11.938 9.523 1 89.81 230 ARG A N 1
ATOM 1800 C CA . ARG A 1 230 ? 4.223 12.742 9.359 1 89.81 230 ARG A CA 1
ATOM 1801 C C . ARG A 1 230 ? 3.949 13.578 10.602 1 89.81 230 ARG A C 1
ATOM 1803 O O . ARG A 1 230 ? 3.652 14.773 10.5 1 89.81 230 ARG A O 1
ATOM 1810 N N . ALA A 1 231 ? 4.082 12.953 11.75 1 87.5 231 ALA A N 1
ATOM 1811 C CA . ALA A 1 231 ? 3.775 13.602 13.016 1 87.5 231 ALA A CA 1
ATOM 1812 C C . ALA A 1 231 ? 4.727 14.773 13.273 1 87.5 231 ALA A C 1
ATOM 1814 O O . ALA A 1 231 ? 4.34 15.766 13.891 1 87.5 231 ALA A O 1
ATOM 1815 N N . ARG A 1 232 ? 5.898 14.648 12.828 1 83.5 232 ARG A N 1
ATOM 1816 C CA . ARG A 1 232 ? 6.906 15.688 13.047 1 83.5 232 ARG A CA 1
ATOM 1817 C C . ARG A 1 232 ? 6.531 16.969 12.328 1 83.5 232 ARG A C 1
ATOM 1819 O O . ARG A 1 232 ? 7.043 18.047 12.656 1 83.5 232 ARG A O 1
ATOM 1826 N N . MET A 1 233 ? 5.68 16.906 11.414 1 83.44 233 MET A N 1
ATOM 1827 C CA . MET A 1 233 ? 5.25 18.094 10.68 1 83.44 233 MET A CA 1
ATOM 1828 C C . MET A 1 233 ? 4.363 18.984 11.547 1 83.44 233 MET A C 1
ATOM 1830 O O . MET A 1 233 ? 4.141 20.141 11.219 1 83.44 233 MET A O 1
ATOM 1834 N N . PHE A 1 234 ? 3.879 18.328 12.648 1 79.69 234 PHE A N 1
ATOM 1835 C CA . PHE A 1 234 ? 2.928 19.047 13.484 1 79.69 234 PHE A CA 1
ATOM 1836 C C . PHE A 1 234 ? 3.387 19.062 14.938 1 79.69 234 PHE A C 1
ATOM 1838 O O . PHE A 1 234 ? 4.164 18.203 15.359 1 79.69 234 PHE A O 1
ATOM 1845 N N . LYS A 1 235 ? 3.166 20.234 15.578 1 67.94 235 LYS A N 1
ATOM 1846 C CA . LYS A 1 235 ? 3.271 20.281 17.031 1 67.94 235 LYS A CA 1
ATOM 1847 C C . LYS A 1 235 ? 1.989 19.797 17.703 1 67.94 235 LYS A C 1
ATOM 1849 O O . LYS A 1 235 ? 0.91 19.859 17.109 1 67.94 235 LYS A O 1
ATOM 1854 N N . GLY A 1 236 ? 1.986 18.969 19 1 56.44 236 GLY A N 1
ATOM 1855 C CA . GLY A 1 236 ? 0.805 18.656 19.797 1 56.44 236 GLY A CA 1
ATOM 1856 C C . GLY A 1 236 ? 0.651 17.172 20.062 1 56.44 236 GLY A C 1
ATOM 1857 O O . GLY A 1 236 ? -0.012 16.781 21.031 1 56.44 236 GLY A O 1
ATOM 1858 N N . VAL A 1 237 ? 0.85 16.297 19.141 1 46.91 237 VAL A N 1
ATOM 1859 C CA . VAL A 1 237 ? 0.331 14.961 19.438 1 46.91 237 VAL A CA 1
ATOM 1860 C C . VAL A 1 237 ? 1.01 14.406 20.688 1 46.91 237 VAL A C 1
ATOM 1862 O O . VAL A 1 237 ? 0.342 13.898 21.594 1 46.91 237 VAL A O 1
ATOM 1865 N N . GLY A 1 238 ? 2.268 13.875 20.688 1 42.53 238 GLY A N 1
ATOM 1866 C CA . GLY A 1 238 ? 2.895 13.047 21.703 1 42.53 238 GLY A CA 1
ATOM 1867 C C . GLY A 1 238 ? 3.391 13.836 22.891 1 42.53 238 GLY A C 1
ATOM 1868 O O . GLY A 1 238 ? 3.943 13.266 23.844 1 42.53 238 GLY A O 1
ATOM 1869 N N . GLY A 1 239 ? 3.723 15.102 22.875 1 36.47 239 GLY A N 1
ATOM 1870 C CA . GLY A 1 239 ? 4.684 15.578 23.859 1 36.47 239 GLY A CA 1
ATOM 1871 C C . GLY A 1 239 ? 4.133 15.609 25.281 1 36.47 239 GLY A C 1
ATOM 1872 O O . GLY A 1 239 ? 4.867 15.406 26.234 1 36.47 239 GLY A O 1
ATOM 1873 N N . GLU A 1 240 ? 3.051 16.359 25.562 1 35.88 240 GLU A N 1
ATOM 1874 C CA . GLU A 1 240 ? 3.033 16.875 26.922 1 35.88 240 GLU A CA 1
ATOM 1875 C C . GLU A 1 240 ? 2.775 15.766 27.938 1 35.88 240 GLU A C 1
ATOM 1877 O O . GLU A 1 240 ? 2.625 16.031 29.125 1 35.88 240 GLU A O 1
ATOM 1882 N N . GLY A 1 241 ? 2.408 14.539 27.656 1 33.06 241 GLY A N 1
ATOM 1883 C CA . GLY A 1 241 ? 1.994 13.992 28.938 1 33.06 241 GLY A CA 1
ATOM 1884 C C . GLY A 1 241 ? 3.133 13.875 29.938 1 33.06 241 GLY A C 1
ATOM 1885 O O . GLY A 1 241 ? 2.969 13.289 31.016 1 33.06 241 GLY A O 1
ATOM 1886 N N . GLY A 1 242 ? 4.453 13.898 29.547 1 28.31 242 GLY A N 1
ATOM 1887 C CA . GLY A 1 242 ? 5.312 13.703 30.688 1 28.31 242 GLY A CA 1
ATOM 1888 C C . GLY A 1 242 ? 5.406 14.938 31.578 1 28.31 242 GLY A C 1
ATOM 1889 O O . GLY A 1 242 ? 6.262 15 32.469 1 28.31 242 GLY A O 1
ATOM 1890 N N . THR A 1 243 ? 4.402 15.891 31.719 1 22.64 243 THR A N 1
ATOM 1891 C CA . THR A 1 243 ? 4.68 16.453 33.031 1 22.64 243 THR A CA 1
ATOM 1892 C C . THR A 1 243 ? 4.504 15.398 34.125 1 22.64 243 THR A C 1
ATOM 1894 O O . THR A 1 243 ? 3.668 14.5 34 1 22.64 243 THR A O 1
ATOM 1897 N N . MET B 1 1 ? 44.781 -19.406 -16.562 1 29.75 1 MET B N 1
ATOM 1898 C CA . MET B 1 1 ? 43.75 -18.734 -15.797 1 29.75 1 MET B CA 1
ATOM 1899 C C . MET B 1 1 ? 42.562 -18.391 -16.688 1 29.75 1 MET B C 1
ATOM 1901 O O . MET B 1 1 ? 42.656 -17.516 -17.547 1 29.75 1 MET B O 1
ATOM 1905 N N . ASP B 1 2 ? 41.688 -19.359 -17.156 1 33.78 2 ASP B N 1
ATOM 1906 C CA . ASP B 1 2 ? 40.594 -19.438 -18.141 1 33.78 2 ASP B CA 1
ATOM 1907 C C . ASP B 1 2 ? 39.406 -18.578 -17.719 1 33.78 2 ASP B C 1
ATOM 1909 O O . ASP B 1 2 ? 38.875 -18.75 -16.625 1 33.78 2 ASP B O 1
ATOM 1913 N N . ASN B 1 3 ? 39.406 -17.281 -18.062 1 34.47 3 ASN B N 1
ATOM 1914 C CA . ASN B 1 3 ? 38.406 -16.25 -17.891 1 34.47 3 ASN B CA 1
ATOM 1915 C C . ASN B 1 3 ? 37.031 -16.766 -18.297 1 34.47 3 ASN B C 1
ATOM 1917 O O . ASN B 1 3 ? 36.688 -16.844 -19.484 1 34.47 3 ASN B O 1
ATOM 1921 N N . LEU B 1 4 ? 36.5 -17.781 -17.703 1 37.31 4 LEU B N 1
ATOM 1922 C CA . LEU B 1 4 ? 35.156 -18.297 -17.953 1 37.31 4 LEU B CA 1
ATOM 1923 C C . LEU B 1 4 ? 34.125 -17.172 -17.953 1 37.31 4 LEU B C 1
ATOM 1925 O O . LEU B 1 4 ? 33.75 -16.656 -16.906 1 37.31 4 LEU B O 1
ATOM 1929 N N . THR B 1 5 ? 34.125 -16.219 -18.859 1 38.19 5 THR B N 1
ATOM 1930 C CA . THR B 1 5 ? 33.156 -15.188 -19.156 1 38.19 5 THR B CA 1
ATOM 1931 C C . THR B 1 5 ? 31.75 -15.773 -19.219 1 38.19 5 THR B C 1
ATOM 1933 O O . THR B 1 5 ? 31.469 -16.609 -20.094 1 38.19 5 THR B O 1
ATOM 1936 N N . THR B 1 6 ? 31.125 -16.047 -18.234 1 43.78 6 THR B N 1
ATOM 1937 C CA . THR B 1 6 ? 29.719 -16.422 -18.281 1 43.78 6 THR B CA 1
ATOM 1938 C C . THR B 1 6 ? 28.938 -15.477 -19.188 1 43.78 6 THR B C 1
ATOM 1940 O O . THR B 1 6 ? 28.812 -14.289 -18.875 1 43.78 6 THR B O 1
ATOM 1943 N N . SER B 1 7 ? 29.016 -15.57 -20.438 1 45.41 7 SER B N 1
ATOM 1944 C CA . SER B 1 7 ? 28.359 -14.781 -21.469 1 45.41 7 SER B CA 1
ATOM 1945 C C . SER B 1 7 ? 26.875 -14.602 -21.188 1 45.41 7 SER B C 1
ATOM 1947 O O . SER B 1 7 ? 26.219 -15.523 -20.688 1 45.41 7 SER B O 1
ATOM 1949 N N . ALA B 1 8 ? 26.422 -13.398 -21.188 1 53.34 8 ALA B N 1
ATOM 1950 C CA . ALA B 1 8 ? 25 -13.055 -21.156 1 53.34 8 ALA B CA 1
ATOM 1951 C C . ALA B 1 8 ? 24.219 -13.914 -22.125 1 53.34 8 ALA B C 1
ATOM 1953 O O . ALA B 1 8 ? 24.594 -14.055 -23.297 1 53.34 8 ALA B O 1
ATOM 1954 N N . PRO B 1 9 ? 23.281 -14.672 -21.578 1 53.38 9 PRO B N 1
ATOM 1955 C CA . PRO B 1 9 ? 22.562 -15.484 -22.562 1 53.38 9 PRO B CA 1
ATOM 1956 C C . PRO B 1 9 ? 22.109 -14.672 -23.781 1 53.38 9 PRO B C 1
ATOM 1958 O O . PRO B 1 9 ? 21.812 -13.484 -23.656 1 53.38 9 PRO B O 1
ATOM 1961 N N . SER B 1 10 ? 22.234 -15.055 -24.969 1 60.12 10 SER B N 1
ATOM 1962 C CA . SER B 1 10 ? 21.781 -14.445 -26.203 1 60.12 10 SER B CA 1
ATOM 1963 C C . SER B 1 10 ? 20.266 -14.281 -26.234 1 60.12 10 SER B C 1
ATOM 1965 O O . SER B 1 10 ? 19.547 -14.938 -25.469 1 60.12 10 SER B O 1
ATOM 1967 N N . ARG B 1 11 ? 19.75 -13.289 -26.828 1 58 11 ARG B N 1
ATOM 1968 C CA . ARG B 1 11 ? 18.344 -13.062 -27.078 1 58 11 ARG B CA 1
ATOM 1969 C C . ARG B 1 11 ? 17.625 -14.367 -27.406 1 58 11 ARG B C 1
ATOM 1971 O O . ARG B 1 11 ? 16.469 -14.57 -27 1 58 11 ARG B O 1
ATOM 1978 N N . SER B 1 12 ? 18.312 -15.211 -28.141 1 58.94 12 SER B N 1
ATOM 1979 C CA . SER B 1 12 ? 17.766 -16.516 -28.516 1 58.94 12 SER B CA 1
ATOM 1980 C C . SER B 1 12 ? 17.625 -17.422 -27.312 1 58.94 12 SER B C 1
ATOM 1982 O O . SER B 1 12 ? 16.625 -18.141 -27.172 1 58.94 12 SER B O 1
ATOM 1984 N N . GLU B 1 13 ? 18.5 -17.375 -26.391 1 60.59 13 GLU B N 1
ATOM 1985 C CA . GLU B 1 13 ? 18.469 -18.219 -25.203 1 60.59 13 GLU B CA 1
ATOM 1986 C C . GLU B 1 13 ? 17.375 -17.766 -24.234 1 60.59 13 GLU B C 1
ATOM 1988 O O . GLU B 1 13 ? 16.719 -18.609 -23.609 1 60.59 13 GLU B O 1
ATOM 1993 N N . THR B 1 14 ? 17.203 -16.422 -24.188 1 65.12 14 THR B N 1
ATOM 1994 C CA . THR B 1 14 ? 16.141 -15.906 -23.344 1 65.12 14 THR B CA 1
ATOM 1995 C C . THR B 1 14 ? 14.773 -16.391 -23.828 1 65.12 14 THR B C 1
ATOM 1997 O O . THR B 1 14 ? 13.938 -16.797 -23.016 1 65.12 14 THR B O 1
ATOM 2000 N N . ARG B 1 15 ? 14.797 -16.438 -25.094 1 76.19 15 ARG B N 1
ATOM 2001 C CA . ARG B 1 15 ? 13.555 -16.938 -25.688 1 76.19 15 ARG B CA 1
ATOM 2002 C C . ARG B 1 15 ? 13.359 -18.422 -25.406 1 76.19 15 ARG B C 1
ATOM 2004 O O . ARG B 1 15 ? 12.25 -18.859 -25.109 1 76.19 15 ARG B O 1
ATOM 2011 N N . LEU B 1 16 ? 14.5 -19.172 -25.406 1 85.94 16 LEU B N 1
ATOM 2012 C CA . LEU B 1 16 ? 14.383 -20.609 -25.203 1 85.94 16 LEU B CA 1
ATOM 2013 C C . LEU B 1 16 ? 14.078 -20.922 -23.75 1 85.94 16 LEU B C 1
ATOM 2015 O O . LEU B 1 16 ? 13.312 -21.844 -23.453 1 85.94 16 LEU B O 1
ATOM 2019 N N . SER B 1 17 ? 14.664 -20.172 -22.828 1 91.56 17 SER B N 1
ATOM 2020 C CA . SER B 1 17 ? 14.391 -20.375 -21.406 1 91.56 17 SER B CA 1
ATOM 2021 C C . SER B 1 17 ? 12.93 -20.094 -21.094 1 91.56 17 SER B C 1
ATOM 2023 O O . SER B 1 17 ? 12.344 -20.75 -20.234 1 91.56 17 SER B O 1
ATOM 2025 N N . ASP B 1 18 ? 12.422 -19.203 -21.859 1 90.56 18 ASP B N 1
ATOM 2026 C CA . ASP B 1 18 ? 11.008 -18.891 -21.688 1 90.56 18 ASP B CA 1
ATOM 2027 C C . ASP B 1 18 ? 10.133 -20.078 -22.094 1 90.56 18 ASP B C 1
ATOM 2029 O O . ASP B 1 18 ? 9.164 -20.406 -21.406 1 90.56 18 ASP B O 1
ATOM 2033 N N . ILE B 1 19 ? 10.539 -20.641 -23.141 1 91.69 19 ILE B N 1
ATOM 2034 C CA . ILE B 1 19 ? 9.781 -21.781 -23.641 1 91.69 19 ILE B CA 1
ATOM 2035 C C . ILE B 1 19 ? 9.875 -22.938 -22.656 1 91.69 19 ILE B C 1
ATOM 2037 O O . ILE B 1 19 ? 8.867 -23.578 -22.328 1 91.69 19 ILE B O 1
ATOM 2041 N N . VAL B 1 20 ? 11.039 -23.172 -22.156 1 94.88 20 VAL B N 1
ATOM 2042 C CA . VAL B 1 20 ? 11.258 -24.25 -21.203 1 94.88 20 VAL B CA 1
ATOM 2043 C C . VAL B 1 20 ? 10.477 -23.969 -19.922 1 94.88 20 VAL B C 1
ATOM 2045 O O . VAL B 1 20 ? 9.828 -24.859 -19.375 1 94.88 20 VAL B O 1
ATOM 2048 N N . TYR B 1 21 ? 10.547 -22.766 -19.5 1 94.88 21 TYR B N 1
ATOM 2049 C CA . TYR B 1 21 ? 9.781 -22.328 -18.344 1 94.88 21 TYR B CA 1
ATOM 2050 C C . TYR B 1 21 ? 8.305 -22.625 -18.516 1 94.88 21 TYR B C 1
ATOM 2052 O O . TYR B 1 21 ? 7.68 -23.25 -17.656 1 94.88 21 TYR B O 1
ATOM 2060 N N . GLU B 1 22 ? 7.762 -22.281 -19.641 1 93.06 22 GLU B N 1
ATOM 2061 C CA . GLU B 1 22 ? 6.34 -22.453 -19.906 1 93.06 22 GLU B CA 1
ATOM 2062 C C . GLU B 1 22 ? 5.961 -23.922 -19.938 1 93.06 22 GLU B C 1
ATOM 2064 O O . GLU B 1 22 ? 4.906 -24.312 -19.438 1 93.06 22 GLU B O 1
ATOM 2069 N N . LYS B 1 23 ? 6.793 -24.672 -20.484 1 94.12 23 LYS B N 1
ATOM 2070 C CA . LYS B 1 23 ? 6.535 -26.109 -20.562 1 94.12 23 LYS B CA 1
ATOM 2071 C C . LYS B 1 23 ? 6.512 -26.734 -19.188 1 94.12 23 LYS B C 1
ATOM 2073 O O . LYS B 1 23 ? 5.625 -27.531 -18.875 1 94.12 23 LYS B O 1
ATOM 2078 N N . ILE B 1 24 ? 7.418 -26.312 -18.375 1 95.94 24 ILE B N 1
ATOM 2079 C CA . ILE B 1 24 ? 7.492 -26.891 -17.031 1 95.94 24 ILE B CA 1
ATOM 2080 C C . ILE B 1 24 ? 6.277 -26.469 -16.219 1 95.94 24 ILE B C 1
ATOM 2082 O O . ILE B 1 24 ? 5.676 -27.281 -15.508 1 95.94 24 ILE B O 1
ATOM 2086 N N . VAL B 1 25 ? 5.938 -25.234 -16.375 1 94.25 25 VAL B N 1
ATOM 2087 C CA . VAL B 1 25 ? 4.75 -24.75 -15.68 1 94.25 25 VAL B CA 1
ATOM 2088 C C . VAL B 1 25 ? 3.531 -25.562 -16.094 1 94.25 25 VAL B C 1
ATOM 2090 O O . VAL B 1 25 ? 2.719 -25.953 -15.258 1 94.25 25 VAL B O 1
ATOM 2093 N N . GLY B 1 26 ? 3.428 -25.797 -17.391 1 92.62 26 GLY B N 1
ATOM 2094 C CA . GLY B 1 26 ? 2.342 -26.625 -17.875 1 92.62 26 GLY B CA 1
ATOM 2095 C C . GLY B 1 26 ? 2.338 -28.016 -17.281 1 92.62 26 GLY B C 1
ATOM 2096 O O . GLY B 1 26 ? 1.286 -28.531 -16.891 1 92.62 26 GLY B O 1
ATOM 2097 N N . MET B 1 27 ? 3.506 -28.578 -17.125 1 94.5 27 MET B N 1
ATOM 2098 C CA . MET B 1 27 ? 3.633 -29.938 -16.609 1 94.5 27 MET B CA 1
ATOM 2099 C C . MET B 1 27 ? 3.344 -29.969 -15.109 1 94.5 27 MET B C 1
ATOM 2101 O O . MET B 1 27 ? 2.832 -30.969 -14.594 1 94.5 27 MET B O 1
ATOM 2105 N N . ILE B 1 28 ? 3.629 -28.891 -14.445 1 94.56 28 ILE B N 1
ATOM 2106 C CA . ILE B 1 28 ? 3.242 -28.781 -13.039 1 94.56 28 ILE B CA 1
ATOM 2107 C C . ILE B 1 28 ? 1.725 -28.656 -12.93 1 94.56 28 ILE B C 1
ATOM 2109 O O . ILE B 1 28 ? 1.095 -29.359 -12.141 1 94.56 28 ILE B O 1
ATOM 2113 N N . SER B 1 29 ? 1.162 -27.875 -13.773 1 91.62 29 SER B N 1
ATOM 2114 C CA . SER B 1 29 ? -0.266 -27.578 -13.719 1 91.62 29 SER B CA 1
ATOM 2115 C C . SER B 1 29 ? -1.098 -28.812 -14.031 1 91.62 29 SER B C 1
ATOM 2117 O O . SER B 1 29 ? -2.137 -29.047 -13.414 1 91.62 29 SER B O 1
ATOM 2119 N N . ASP B 1 30 ? -0.591 -29.609 -14.953 1 91.06 30 ASP B N 1
ATOM 2120 C CA . ASP B 1 30 ? -1.389 -30.766 -15.359 1 91.06 30 ASP B CA 1
ATOM 2121 C C . ASP B 1 30 ? -1.048 -32 -14.523 1 91.06 30 ASP B C 1
ATOM 2123 O O . ASP B 1 30 ? -1.567 -33.094 -14.773 1 91.06 30 ASP B O 1
ATOM 2127 N N . GLY B 1 31 ? -0.099 -31.891 -13.594 1 92.12 31 GLY B N 1
ATOM 2128 C CA . GLY B 1 31 ? 0.139 -32.938 -12.609 1 92.12 31 GLY B CA 1
ATOM 2129 C C . GLY B 1 31 ? 1.247 -33.906 -13.008 1 92.12 31 GLY B C 1
ATOM 2130 O O . GLY B 1 31 ? 1.59 -34.812 -12.258 1 92.12 31 GLY B O 1
ATOM 2131 N N . ARG B 1 32 ? 1.812 -33.75 -14.156 1 94.75 32 ARG B N 1
ATOM 2132 C CA . ARG B 1 32 ? 2.938 -34.594 -14.531 1 94.75 32 ARG B CA 1
ATOM 2133 C C . ARG B 1 32 ? 4.109 -34.406 -13.57 1 94.75 32 ARG B C 1
ATOM 2135 O O . ARG B 1 32 ? 4.852 -35.375 -13.305 1 94.75 32 ARG B O 1
ATOM 2142 N N . PHE B 1 33 ? 4.273 -33.156 -13.148 1 95.69 33 PHE B N 1
ATOM 2143 C CA . PHE B 1 33 ? 5.141 -32.875 -12.016 1 95.69 33 PHE B CA 1
ATOM 2144 C C . PHE B 1 33 ? 4.316 -32.531 -10.781 1 95.69 33 PHE B C 1
ATOM 2146 O O . PHE B 1 33 ? 3.922 -31.359 -10.594 1 95.69 33 PHE B O 1
ATOM 2153 N N . PRO B 1 34 ? 4.102 -33.531 -9.922 1 93.62 34 PRO B N 1
ATOM 2154 C CA . PRO B 1 34 ? 3.123 -33.375 -8.844 1 93.62 34 PRO B CA 1
ATOM 2155 C C . PRO B 1 34 ? 3.604 -32.406 -7.742 1 93.62 34 PRO B C 1
ATOM 2157 O O . PRO B 1 34 ? 4.809 -32.281 -7.523 1 93.62 34 PRO B O 1
ATOM 2160 N N . LEU B 1 35 ? 2.662 -31.891 -7.047 1 92.5 35 LEU B N 1
ATOM 2161 C CA . LEU B 1 35 ? 2.895 -31.031 -5.887 1 92.5 35 LEU B CA 1
ATOM 2162 C C . LEU B 1 35 ? 3.727 -31.75 -4.836 1 92.5 35 LEU B C 1
ATOM 2164 O O . LEU B 1 35 ? 3.492 -32.938 -4.551 1 92.5 35 LEU B O 1
ATOM 2168 N N . ASN B 1 36 ? 4.723 -31.109 -4.359 1 92.25 36 ASN B N 1
ATOM 2169 C CA . ASN B 1 36 ? 5.59 -31.547 -3.273 1 92.25 36 ASN B CA 1
ATOM 2170 C C . ASN B 1 36 ? 6.488 -32.719 -3.711 1 92.25 36 ASN B C 1
ATOM 2172 O O . ASN B 1 36 ? 7.051 -33.406 -2.871 1 92.25 36 ASN B O 1
ATOM 2176 N N . GLU B 1 37 ? 6.602 -32.938 -4.93 1 94.19 37 GLU B N 1
ATOM 2177 C CA . GLU B 1 37 ? 7.484 -33.969 -5.449 1 94.19 37 GLU B CA 1
ATOM 2178 C C . GLU B 1 37 ? 8.711 -33.375 -6.129 1 94.19 37 GLU B C 1
ATOM 2180 O O . GLU B 1 37 ? 8.688 -32.219 -6.543 1 94.19 37 GLU B O 1
ATOM 2185 N N . ARG B 1 38 ? 9.68 -34.188 -6.199 1 95.94 38 ARG B N 1
ATOM 2186 C CA . ARG B 1 38 ? 10.945 -33.75 -6.789 1 95.94 38 ARG B CA 1
ATOM 2187 C C . ARG B 1 38 ? 10.844 -33.688 -8.312 1 95.94 38 ARG B C 1
ATOM 2189 O O . ARG B 1 38 ? 10.25 -34.562 -8.938 1 95.94 38 ARG B O 1
ATOM 2196 N N . LEU B 1 39 ? 11.391 -32.625 -8.82 1 96.88 39 LEU B N 1
ATOM 2197 C CA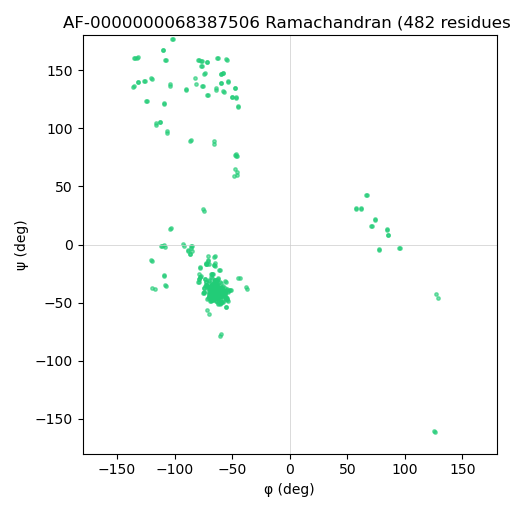 . LEU B 1 39 ? 11.531 -32.531 -10.273 1 96.88 39 LEU B CA 1
ATOM 2198 C C . LEU B 1 39 ? 12.688 -33.406 -10.758 1 96.88 39 LEU B C 1
ATOM 2200 O O . LEU B 1 39 ? 13.625 -33.688 -10.008 1 96.88 39 LEU B O 1
ATOM 2204 N N . PRO B 1 40 ? 12.578 -33.844 -12.031 1 95.69 40 PRO B N 1
ATOM 2205 C CA . PRO B 1 40 ? 13.766 -34.469 -12.617 1 95.69 40 PRO B CA 1
ATOM 2206 C C . PRO B 1 40 ? 15.008 -33.594 -12.539 1 95.69 40 PRO B C 1
ATOM 2208 O O . PRO B 1 40 ? 14.891 -32.375 -12.352 1 95.69 40 PRO B O 1
ATOM 2211 N N . SER B 1 41 ? 16.188 -34.219 -12.633 1 94.88 41 SER B N 1
ATOM 2212 C CA . SER B 1 41 ? 17.438 -33.469 -12.617 1 94.88 41 SER B CA 1
ATOM 2213 C C . SER B 1 41 ? 17.531 -32.5 -13.812 1 94.88 41 SER B C 1
ATOM 2215 O O . SER B 1 41 ? 16.797 -32.688 -14.797 1 94.88 41 SER B O 1
ATOM 2217 N N . GLU B 1 42 ? 18.406 -31.531 -13.664 1 95 42 GLU B N 1
ATOM 2218 C CA . GLU B 1 42 ? 18.641 -30.594 -14.758 1 95 42 GLU B CA 1
ATOM 2219 C C . GLU B 1 42 ? 18.984 -31.328 -16.047 1 95 42 GLU B C 1
ATOM 2221 O O . GLU B 1 42 ? 18.5 -30.969 -17.125 1 95 42 GLU B O 1
ATOM 2226 N N . GLN B 1 43 ? 19.766 -32.375 -15.938 1 94.88 43 GLN B N 1
ATOM 2227 C CA . GLN B 1 43 ? 20.156 -33.188 -17.094 1 94.88 43 GLN B CA 1
ATOM 2228 C C . GLN B 1 43 ? 18.969 -33.906 -17.719 1 94.88 43 GLN B C 1
ATOM 2230 O O . GLN B 1 43 ? 18.797 -33.906 -18.938 1 94.88 43 GLN B O 1
ATOM 2235 N N . SER B 1 44 ? 18.203 -34.5 -16.891 1 96.75 44 SER B N 1
ATOM 2236 C CA . SER B 1 44 ? 17.016 -35.219 -17.359 1 96.75 44 SER B CA 1
ATOM 2237 C C . SER B 1 44 ? 16.016 -34.25 -18.016 1 96.75 44 SER B C 1
ATOM 2239 O O . SER B 1 44 ? 15.461 -34.562 -19.078 1 96.75 44 SER B O 1
ATOM 2241 N N . LEU B 1 45 ? 15.82 -33.125 -17.422 1 96.88 45 LEU B N 1
ATOM 2242 C CA . LEU B 1 45 ? 14.922 -32.125 -18 1 96.88 45 LEU B CA 1
ATOM 2243 C C . LEU B 1 45 ? 15.438 -31.641 -19.344 1 96.88 45 LEU B C 1
ATOM 2245 O O . LEU B 1 45 ? 14.656 -31.422 -20.281 1 96.88 45 LEU B O 1
ATOM 2249 N N . ALA B 1 46 ? 16.688 -31.391 -19.438 1 96.44 46 ALA B N 1
ATOM 2250 C CA . ALA B 1 46 ? 17.312 -30.969 -20.688 1 96.44 46 ALA B CA 1
ATOM 2251 C C . ALA B 1 46 ? 17.016 -31.953 -21.812 1 96.44 46 ALA B C 1
ATOM 2253 O O . ALA B 1 46 ? 16.609 -31.562 -22.906 1 96.44 46 ALA B O 1
ATOM 2254 N N . SER B 1 47 ? 17.188 -33.188 -21.484 1 96.69 47 SER B N 1
ATOM 2255 C CA . SER B 1 47 ? 16.906 -34.25 -22.453 1 96.69 47 SER B CA 1
ATOM 2256 C C . SER B 1 47 ? 15.422 -34.312 -22.812 1 96.69 47 SER B C 1
ATOM 2258 O O . SER B 1 47 ? 15.062 -34.375 -23.984 1 96.69 47 SER B O 1
ATOM 2260 N N . MET B 1 48 ? 14.641 -34.219 -21.844 1 95.62 48 MET B N 1
ATOM 2261 C CA . MET B 1 48 ? 13.188 -34.312 -21.984 1 95.62 48 MET B CA 1
ATOM 2262 C C . MET B 1 48 ? 12.641 -33.156 -22.828 1 95.62 48 MET B C 1
ATOM 2264 O O . MET B 1 48 ? 11.688 -33.344 -23.594 1 95.62 48 MET B O 1
ATOM 2268 N N . LEU B 1 49 ? 13.25 -32 -22.672 1 95 49 LEU B N 1
ATOM 2269 C CA . LEU B 1 49 ? 12.656 -30.812 -23.25 1 95 49 LEU B CA 1
ATOM 2270 C C . LEU B 1 49 ? 13.453 -30.328 -24.453 1 95 49 LEU B C 1
ATOM 2272 O O . LEU B 1 49 ? 13.094 -29.344 -25.078 1 95 49 LEU B O 1
ATOM 2276 N N . GLY B 1 50 ? 14.523 -30.984 -24.766 1 94.12 50 GLY B N 1
ATOM 2277 C CA . GLY B 1 50 ? 15.336 -30.641 -25.922 1 94.12 50 GLY B CA 1
ATOM 2278 C C . GLY B 1 50 ? 16.031 -29.297 -25.781 1 94.12 50 GLY B C 1
ATOM 2279 O O . GLY B 1 50 ? 15.984 -28.469 -26.703 1 94.12 50 GLY B O 1
ATOM 2280 N N . ALA B 1 51 ? 16.531 -29.062 -24.672 1 95.38 51 ALA B N 1
ATOM 2281 C CA . ALA B 1 51 ? 17.219 -27.797 -24.375 1 95.38 51 ALA B CA 1
ATOM 2282 C C . ALA B 1 51 ? 18.562 -28.047 -23.703 1 95.38 51 ALA B C 1
ATOM 2284 O O . ALA B 1 51 ? 18.828 -29.141 -23.203 1 95.38 51 ALA B O 1
ATOM 2285 N N . SER B 1 52 ? 19.375 -27.047 -23.75 1 95 52 SER B N 1
ATOM 2286 C CA . SER B 1 52 ? 20.672 -27.156 -23.094 1 95 52 SER B CA 1
ATOM 2287 C C . SER B 1 52 ? 20.531 -26.984 -21.578 1 95 52 SER B C 1
ATOM 2289 O O . SER B 1 52 ? 19.516 -26.484 -21.094 1 95 52 SER B O 1
ATOM 2291 N N . ARG B 1 53 ? 21.516 -27.5 -20.859 1 94.81 53 ARG B N 1
ATOM 2292 C CA . ARG B 1 53 ? 21.484 -27.422 -19.406 1 94.81 53 ARG B CA 1
ATOM 2293 C C . ARG B 1 53 ? 21.438 -25.969 -18.938 1 94.81 53 ARG B C 1
ATOM 2295 O O . ARG B 1 53 ? 20.688 -25.625 -18.031 1 94.81 53 ARG B O 1
ATOM 2302 N N . PRO B 1 54 ? 22.156 -25.062 -19.562 1 94.44 54 PRO B N 1
ATOM 2303 C CA . PRO B 1 54 ? 22.078 -23.656 -19.125 1 94.44 54 PRO B CA 1
ATOM 2304 C C . PRO B 1 54 ? 20.688 -23.062 -19.328 1 94.44 54 PRO B C 1
ATOM 2306 O O . PRO B 1 54 ? 20.219 -22.281 -18.5 1 94.44 54 PRO B O 1
ATOM 2309 N N . VAL B 1 55 ? 20.047 -23.406 -20.344 1 95.06 55 VAL B N 1
ATOM 2310 C CA . VAL B 1 55 ? 18.703 -22.938 -20.625 1 95.06 55 VAL B CA 1
ATOM 2311 C C . VAL B 1 55 ? 17.734 -23.453 -19.562 1 95.06 55 VAL B C 1
ATOM 2313 O O . VAL B 1 55 ? 16.906 -22.703 -19.047 1 95.06 55 VAL B O 1
ATOM 2316 N N . VAL B 1 56 ? 17.906 -24.766 -19.203 1 96.25 56 VAL B N 1
ATOM 2317 C CA . VAL B 1 56 ? 17.047 -25.375 -18.188 1 96.25 56 VAL B CA 1
ATOM 2318 C C . VAL B 1 56 ? 17.328 -24.734 -16.828 1 96.25 56 VAL B C 1
ATOM 2320 O O . VAL B 1 56 ? 16.391 -24.453 -16.078 1 96.25 56 VAL B O 1
ATOM 2323 N N . ARG B 1 57 ? 18.547 -24.516 -16.547 1 94.31 57 ARG B N 1
ATOM 2324 C CA . ARG B 1 57 ? 18.938 -23.891 -15.289 1 94.31 57 ARG B CA 1
ATOM 2325 C C . ARG B 1 57 ? 18.281 -22.516 -15.141 1 94.31 57 ARG B C 1
ATOM 2327 O O . ARG B 1 57 ? 17.797 -22.172 -14.062 1 94.31 57 ARG B O 1
ATOM 2334 N N . GLU B 1 58 ? 18.266 -21.797 -16.156 1 94.31 58 GLU B N 1
ATOM 2335 C CA . GLU B 1 58 ? 17.656 -20.484 -16.141 1 94.31 58 GLU B CA 1
ATOM 2336 C C . GLU B 1 58 ? 16.156 -20.578 -15.891 1 94.31 58 GLU B C 1
ATOM 2338 O O . GLU B 1 58 ? 15.594 -19.797 -15.117 1 94.31 58 GLU B O 1
ATOM 2343 N N . ALA B 1 59 ? 15.555 -21.469 -16.516 1 94.94 59 ALA B N 1
ATOM 2344 C CA . ALA B 1 59 ? 14.125 -21.688 -16.328 1 94.94 59 ALA B CA 1
ATOM 2345 C C . ALA B 1 59 ? 13.812 -22.094 -14.898 1 94.94 59 ALA B C 1
ATOM 2347 O O . ALA B 1 59 ? 12.844 -21.609 -14.305 1 94.94 59 ALA B O 1
ATOM 2348 N N . LEU B 1 60 ? 14.688 -22.969 -14.383 1 95.25 60 LEU B N 1
ATOM 2349 C CA . LEU B 1 60 ? 14.484 -23.422 -13.016 1 95.25 60 LEU B CA 1
ATOM 2350 C C . LEU B 1 60 ? 14.695 -22.281 -12.023 1 95.25 60 LEU B C 1
ATOM 2352 O O . LEU B 1 60 ? 13.992 -22.188 -11.016 1 95.25 60 LEU B O 1
ATOM 2356 N N . GLU B 1 61 ? 15.586 -21.453 -12.328 1 92.25 61 GLU B N 1
ATOM 2357 C CA . GLU B 1 61 ? 15.812 -20.281 -11.484 1 92.25 61 GLU B CA 1
ATOM 2358 C C . GLU B 1 61 ? 14.586 -19.359 -11.477 1 92.25 61 GLU B C 1
ATOM 2360 O O . GLU B 1 61 ? 14.195 -18.859 -10.422 1 92.25 61 GLU B O 1
ATOM 2365 N N . ARG B 1 62 ? 14.039 -19.203 -12.578 1 91.25 62 ARG B N 1
ATOM 2366 C CA . ARG B 1 62 ? 12.828 -18.406 -12.68 1 91.25 62 ARG B CA 1
ATOM 2367 C C . ARG B 1 62 ? 11.68 -19.047 -11.914 1 91.25 62 ARG B C 1
ATOM 2369 O O . ARG B 1 62 ? 10.922 -18.359 -11.227 1 91.25 62 ARG B O 1
ATOM 2376 N N . LEU B 1 63 ? 11.539 -20.359 -12.047 1 94.31 63 LEU B N 1
ATOM 2377 C CA . LEU B 1 63 ? 10.5 -21.094 -11.336 1 94.31 63 LEU B CA 1
ATOM 2378 C C . LEU B 1 63 ? 10.648 -20.938 -9.828 1 94.31 63 LEU B C 1
ATOM 2380 O O . LEU B 1 63 ? 9.656 -20.812 -9.109 1 94.31 63 LEU B O 1
ATOM 2384 N N . ARG B 1 64 ? 11.867 -20.906 -9.391 1 91.69 64 ARG B N 1
ATOM 2385 C CA . ARG B 1 64 ? 12.141 -20.719 -7.969 1 91.69 64 ARG B CA 1
ATOM 2386 C C . ARG B 1 64 ? 11.781 -19.297 -7.527 1 91.69 64 ARG B C 1
ATOM 2388 O O . ARG B 1 64 ? 11.141 -19.109 -6.492 1 91.69 64 ARG B O 1
ATOM 2395 N N . ASN B 1 65 ? 12.156 -18.406 -8.383 1 85.94 65 ASN B N 1
ATOM 2396 C CA . ASN B 1 65 ? 11.867 -17 -8.086 1 85.94 65 ASN B CA 1
ATOM 2397 C C . ASN B 1 65 ? 10.367 -16.734 -8.062 1 85.94 65 ASN B C 1
ATOM 2399 O O . ASN B 1 65 ? 9.898 -15.891 -7.297 1 85.94 65 ASN B O 1
ATOM 2403 N N . ASP B 1 66 ? 9.703 -17.5 -8.852 1 87.81 66 ASP B N 1
ATOM 2404 C CA . ASP B 1 66 ? 8.258 -17.312 -8.961 1 87.81 66 ASP B CA 1
ATOM 2405 C C . ASP B 1 66 ? 7.523 -18.141 -7.906 1 87.81 66 ASP B C 1
ATOM 2407 O O . ASP B 1 66 ? 6.293 -18.078 -7.809 1 87.81 66 ASP B O 1
ATOM 2411 N N . GLY B 1 67 ? 8.312 -18.969 -7.164 1 88.25 67 GLY B N 1
ATOM 2412 C CA . GLY B 1 67 ? 7.758 -19.688 -6.023 1 88.25 67 GLY B CA 1
ATOM 2413 C C . GLY B 1 67 ? 7.098 -21 -6.402 1 88.25 67 GLY B C 1
ATOM 2414 O O . GLY B 1 67 ? 6.43 -21.625 -5.578 1 88.25 67 GLY B O 1
ATOM 2415 N N . LEU B 1 68 ? 7.234 -21.422 -7.617 1 92.31 68 LEU B N 1
ATOM 2416 C CA . LEU B 1 68 ? 6.605 -22.656 -8.07 1 92.31 68 LEU B CA 1
ATOM 2417 C C . LEU B 1 68 ? 7.398 -23.875 -7.602 1 92.31 68 LEU B C 1
ATOM 2419 O O . LEU B 1 68 ? 6.828 -24.953 -7.395 1 92.31 68 LEU B O 1
ATOM 2423 N N . ILE B 1 69 ? 8.727 -23.672 -7.453 1 94.06 69 ILE B N 1
ATOM 2424 C CA . ILE B 1 69 ? 9.57 -24.75 -6.977 1 94.06 69 ILE B CA 1
ATOM 2425 C C . ILE B 1 69 ? 10.531 -24.234 -5.906 1 94.06 69 ILE B C 1
ATOM 2427 O O . ILE B 1 69 ? 10.688 -23.031 -5.738 1 94.06 69 ILE B O 1
ATOM 2431 N N . VAL B 1 70 ? 11.078 -25.125 -5.094 1 93.19 70 VAL B N 1
ATOM 2432 C CA . VAL B 1 70 ? 12.086 -24.797 -4.094 1 93.19 70 VAL B CA 1
ATOM 2433 C C . VAL B 1 70 ? 13.242 -25.781 -4.191 1 93.19 70 VAL B C 1
ATOM 2435 O O . VAL B 1 70 ? 13.039 -26.969 -4.496 1 93.19 70 VAL B O 1
ATOM 2438 N N . SER B 1 71 ? 14.414 -25.219 -4.039 1 91.44 71 SER B N 1
ATOM 2439 C CA . SER B 1 71 ? 15.586 -26.078 -4.066 1 91.44 71 SER B CA 1
ATOM 2440 C C . SER B 1 71 ? 15.938 -26.578 -2.668 1 91.44 71 SER B C 1
ATOM 2442 O O . SER B 1 71 ? 15.852 -25.812 -1.695 1 91.44 71 SER B O 1
ATOM 2444 N N . GLN B 1 72 ? 16.188 -27.797 -2.502 1 88.62 72 GLN B N 1
ATOM 2445 C CA . GLN B 1 72 ? 16.719 -28.375 -1.273 1 88.62 72 GLN B CA 1
ATOM 2446 C C . GLN B 1 72 ? 18.172 -28.812 -1.458 1 88.62 72 GLN B C 1
ATOM 2448 O O . GLN B 1 72 ? 18.484 -29.609 -2.344 1 88.62 72 GLN B O 1
ATOM 2453 N N . LYS B 1 73 ? 19.016 -28.219 -0.634 1 86.19 73 LYS B N 1
ATOM 2454 C CA . LYS B 1 73 ? 20.453 -28.469 -0.745 1 86.19 73 LYS B CA 1
ATOM 2455 C C . LYS B 1 73 ? 20.734 -29.969 -0.795 1 86.19 73 LYS B C 1
ATOM 2457 O O . LYS B 1 73 ? 20.281 -30.734 0.063 1 86.19 73 LYS B O 1
ATOM 2462 N N . GLY B 1 74 ? 21.453 -30.359 -1.798 1 85.12 74 GLY B N 1
ATOM 2463 C CA . GLY B 1 74 ? 21.906 -31.734 -1.942 1 85.12 74 GLY B CA 1
ATOM 2464 C C . GLY B 1 74 ? 20.828 -32.656 -2.434 1 85.12 74 GLY B C 1
ATOM 2465 O O . GLY B 1 74 ? 21.078 -33.844 -2.676 1 85.12 74 GLY B O 1
ATOM 2466 N N . SER B 1 75 ? 19.562 -32.219 -2.605 1 86.25 75 SER B N 1
ATOM 2467 C CA . SER B 1 75 ? 18.453 -33.094 -2.941 1 86.25 75 SER B CA 1
ATOM 2468 C C . SER B 1 75 ? 17.844 -32.75 -4.289 1 86.25 75 SER B C 1
ATOM 2470 O O . SER B 1 75 ? 17.5 -33.625 -5.086 1 86.25 75 SER B O 1
ATOM 2472 N N . GLY B 1 76 ? 17.75 -31.438 -4.594 1 92.25 76 GLY B N 1
ATOM 2473 C CA . GLY B 1 76 ? 17.188 -31.031 -5.871 1 92.25 76 GLY B CA 1
ATOM 2474 C C . GLY B 1 76 ? 16.047 -30.031 -5.73 1 92.25 76 GLY B C 1
ATOM 2475 O O . GLY B 1 76 ? 15.953 -29.344 -4.723 1 92.25 76 GLY B O 1
ATOM 2476 N N . SER B 1 77 ? 15.203 -29.906 -6.855 1 95.19 77 SER B N 1
ATOM 2477 C CA . SER B 1 77 ? 14.094 -28.953 -6.875 1 95.19 77 SER B CA 1
ATOM 2478 C C . SER B 1 77 ? 12.758 -29.672 -6.668 1 95.19 77 SER B C 1
ATOM 2480 O O . SER B 1 77 ? 12.539 -30.75 -7.203 1 95.19 77 SER B O 1
ATOM 2482 N N . TYR B 1 78 ? 11.875 -29.094 -5.855 1 95.88 78 TYR B N 1
ATOM 2483 C CA . TYR B 1 78 ? 10.562 -29.656 -5.559 1 95.88 78 TYR B CA 1
ATOM 2484 C C . TYR B 1 78 ? 9.453 -28.688 -5.965 1 95.88 78 TYR B C 1
ATOM 2486 O O . TYR B 1 78 ? 9.594 -27.469 -5.793 1 95.88 78 TYR B O 1
ATOM 2494 N N . VAL B 1 79 ? 8.422 -29.281 -6.445 1 95.44 79 VAL B N 1
ATOM 2495 C CA . VAL B 1 79 ? 7.266 -28.453 -6.77 1 95.44 79 VAL B CA 1
ATOM 2496 C C . VAL B 1 79 ? 6.598 -27.969 -5.484 1 95.44 79 VAL B C 1
ATOM 2498 O O . VAL B 1 79 ? 6.297 -28.766 -4.598 1 95.44 79 VAL B O 1
ATOM 2501 N N . ARG B 1 80 ? 6.391 -26.672 -5.438 1 92 80 ARG B N 1
ATOM 2502 C CA . ARG B 1 80 ? 5.828 -26.047 -4.238 1 92 80 ARG B CA 1
ATOM 2503 C C . ARG B 1 80 ? 4.387 -25.609 -4.477 1 92 80 ARG B C 1
ATOM 2505 O O . ARG B 1 80 ? 3.557 -25.672 -3.568 1 92 80 ARG B O 1
ATOM 2512 N N . GLN B 1 81 ? 4.098 -25.156 -5.668 1 91.06 81 GLN B N 1
ATOM 2513 C CA . GLN B 1 81 ? 2.768 -24.672 -6.035 1 91.06 81 GLN B CA 1
ATOM 2514 C C . GLN B 1 81 ? 2.35 -25.203 -7.402 1 91.06 81 GLN B C 1
ATOM 2516 O O . GLN B 1 81 ? 3.164 -25.266 -8.328 1 91.06 81 GLN B O 1
ATOM 2521 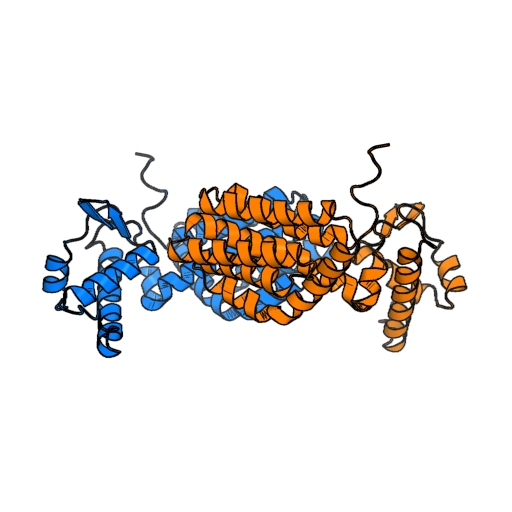N N . GLN B 1 82 ? 1.108 -25.641 -7.438 1 91.31 82 GLN B N 1
ATOM 2522 C CA . GLN B 1 82 ? 0.527 -26.109 -8.688 1 91.31 82 GLN B CA 1
ATOM 2523 C C . GLN B 1 82 ? -0.578 -25.188 -9.172 1 91.31 82 GLN B C 1
ATOM 2525 O O . GLN B 1 82 ? -1.674 -25.156 -8.609 1 91.31 82 GLN B O 1
ATOM 2530 N N . PRO B 1 83 ? -0.278 -24.406 -10.195 1 88.69 83 PRO B N 1
ATOM 2531 C CA . PRO B 1 83 ? -1.332 -23.531 -10.711 1 88.69 83 PRO B CA 1
ATOM 2532 C C . PRO B 1 83 ? -2.553 -24.297 -11.211 1 88.69 83 PRO B C 1
ATOM 2534 O O . PRO B 1 83 ? -2.408 -25.375 -11.805 1 88.69 83 PRO B O 1
ATOM 2537 N N . ASP B 1 84 ? -3.715 -23.734 -10.891 1 83.81 84 ASP B N 1
ATOM 2538 C CA . ASP B 1 84 ? -4.941 -24.312 -11.445 1 83.81 84 ASP B CA 1
ATOM 2539 C C . ASP B 1 84 ? -4.969 -24.188 -12.969 1 83.81 84 ASP B C 1
ATOM 2541 O O . ASP B 1 84 ? -4.598 -23.141 -13.516 1 83.81 84 ASP B O 1
ATOM 2545 N N . SER B 1 85 ? -5.34 -25.281 -13.586 1 80.94 85 SER B N 1
ATOM 2546 C CA . SER B 1 85 ? -5.363 -25.297 -15.047 1 80.94 85 SER B CA 1
ATOM 2547 C C . SER B 1 85 ? -6.25 -24.188 -15.594 1 80.94 85 SER B C 1
ATOM 2549 O O . SER B 1 85 ? -5.984 -23.641 -16.672 1 80.94 85 SER B O 1
ATOM 2551 N N . SER B 1 86 ? -7.297 -23.812 -14.883 1 79.06 86 SER B N 1
ATOM 2552 C CA . SER B 1 86 ? -8.219 -22.766 -15.312 1 79.06 86 SER B CA 1
ATOM 2553 C C . SER B 1 86 ? -7.527 -21.406 -15.359 1 79.06 86 SER B C 1
ATOM 2555 O O . SER B 1 86 ? -7.875 -20.547 -16.172 1 79.06 86 SER B O 1
ATOM 2557 N N . VAL B 1 87 ? -6.57 -21.234 -14.492 1 82 87 VAL B N 1
ATOM 2558 C CA . VAL B 1 87 ? -5.824 -19.984 -14.445 1 82 87 VAL B CA 1
ATOM 2559 C C . VAL B 1 87 ? -4.98 -19.844 -15.703 1 82 87 VAL B C 1
ATOM 2561 O O . VAL B 1 87 ? -4.934 -18.766 -16.312 1 82 87 VAL B O 1
ATOM 2564 N N . LEU B 1 88 ? -4.406 -20.906 -16.141 1 83.56 88 LEU B N 1
ATOM 2565 C CA . LEU B 1 88 ? -3.514 -20.875 -17.297 1 83.56 88 LEU B CA 1
ATOM 2566 C C . LEU B 1 88 ? -4.297 -20.656 -18.578 1 83.56 88 LEU B C 1
ATOM 2568 O O . LEU B 1 88 ? -3.721 -20.328 -19.609 1 83.56 88 LEU B O 1
ATOM 2572 N N . GLN B 1 89 ? -5.551 -20.875 -18.5 1 79.31 89 GLN B N 1
ATOM 2573 C CA . GLN B 1 89 ? -6.414 -20.609 -19.656 1 79.31 89 GLN B CA 1
ATOM 2574 C C . GLN B 1 89 ? -6.699 -19.109 -19.781 1 79.31 89 GLN B C 1
ATOM 2576 O O . GLN B 1 89 ? -7.082 -18.641 -20.844 1 79.31 89 GLN B O 1
ATOM 2581 N N . GLN B 1 90 ? -6.516 -18.438 -18.719 1 77.38 90 GLN B N 1
ATOM 2582 C CA . GLN B 1 90 ? -6.906 -17.031 -18.688 1 77.38 90 GLN B CA 1
ATOM 2583 C C . GLN B 1 90 ? -5.68 -16.125 -18.672 1 77.38 90 GLN B C 1
ATOM 2585 O O . GLN B 1 90 ? -5.758 -14.961 -19.078 1 77.38 90 GLN B O 1
ATOM 2590 N N . VAL B 1 91 ? -4.633 -16.609 -18.172 1 80.62 91 VAL B N 1
ATOM 2591 C CA . VAL B 1 91 ? -3.406 -15.844 -17.984 1 80.62 91 VAL B CA 1
ATOM 2592 C C . VAL B 1 91 ? -2.246 -16.531 -18.688 1 80.62 91 VAL B C 1
ATOM 2594 O O . VAL B 1 91 ? -1.953 -17.703 -18.422 1 80.62 91 VAL B O 1
ATOM 2597 N N . PRO B 1 92 ? -1.627 -15.727 -19.594 1 80.88 92 PRO B N 1
ATOM 2598 C CA . PRO B 1 92 ? -0.417 -16.328 -20.156 1 80.88 92 PRO B CA 1
ATOM 2599 C C . PRO B 1 92 ? 0.566 -16.797 -19.078 1 80.88 92 PRO B C 1
ATOM 2601 O O . PRO B 1 92 ? 0.74 -16.109 -18.062 1 80.88 92 PRO B O 1
ATOM 2604 N N . VAL B 1 93 ? 1.153 -17.938 -19.312 1 80.06 93 VAL B N 1
ATOM 2605 C CA . VAL B 1 93 ? 2.051 -18.562 -18.344 1 80.06 93 VAL B CA 1
ATOM 2606 C C . VAL B 1 93 ? 3.143 -17.562 -17.938 1 80.06 93 VAL B C 1
ATOM 2608 O O . VAL B 1 93 ? 3.502 -17.469 -16.766 1 80.06 93 VAL B O 1
ATOM 2611 N N . GLY B 1 94 ? 3.615 -16.844 -18.906 1 78.88 94 GLY B N 1
ATOM 2612 C CA . GLY B 1 94 ? 4.672 -15.875 -18.656 1 78.88 94 GLY B CA 1
ATOM 2613 C C . GLY B 1 94 ? 4.238 -14.734 -17.75 1 78.88 94 GLY B C 1
ATOM 2614 O O . GLY B 1 94 ? 5.078 -14.016 -17.203 1 78.88 94 GLY B O 1
ATOM 2615 N N . SER B 1 95 ? 2.883 -14.672 -17.484 1 82.94 95 SER B N 1
ATOM 2616 C CA . SER B 1 95 ? 2.354 -13.57 -16.688 1 82.94 95 SER B CA 1
ATOM 2617 C C . SER B 1 95 ? 1.857 -14.062 -15.328 1 82.94 95 SER B C 1
ATOM 2619 O O . SER B 1 95 ? 1.443 -13.266 -14.484 1 82.94 95 SER B O 1
ATOM 2621 N N . LEU B 1 96 ? 1.949 -15.32 -15.094 1 85.75 96 LEU B N 1
ATOM 2622 C CA . LEU B 1 96 ? 1.395 -15.898 -13.875 1 85.75 96 LEU B CA 1
ATOM 2623 C C . LEU B 1 96 ? 2.072 -15.312 -12.641 1 85.75 96 LEU B C 1
ATOM 2625 O O . LEU B 1 96 ? 1.4 -14.945 -11.672 1 85.75 96 LEU B O 1
ATOM 2629 N N . ALA B 1 97 ? 3.328 -15.195 -12.75 1 87.06 97 ALA B N 1
ATOM 2630 C CA . ALA B 1 97 ? 4.082 -14.641 -11.625 1 87.06 97 ALA B CA 1
ATOM 2631 C C . ALA B 1 97 ? 3.691 -13.188 -11.367 1 87.06 97 ALA B C 1
ATOM 2633 O O . ALA B 1 97 ? 3.59 -12.758 -10.211 1 87.06 97 ALA B O 1
ATOM 2634 N N . ASP B 1 98 ? 3.432 -12.484 -12.414 1 88.06 98 ASP B N 1
ATOM 2635 C CA . ASP B 1 98 ? 3.037 -11.078 -12.281 1 88.06 98 ASP B CA 1
ATOM 2636 C C . ASP B 1 98 ? 1.655 -10.961 -11.641 1 88.06 98 ASP B C 1
ATOM 2638 O O . ASP B 1 98 ? 1.411 -10.047 -10.852 1 88.06 98 ASP B O 1
ATOM 2642 N N . VAL B 1 99 ? 0.808 -11.828 -12 1 89.06 99 VAL B N 1
ATOM 2643 C CA . VAL B 1 99 ? -0.525 -11.82 -11.406 1 89.06 99 VAL B CA 1
ATOM 2644 C C . VAL B 1 99 ? -0.423 -12.102 -9.906 1 89.06 99 VAL B C 1
ATOM 2646 O O . VAL B 1 99 ? -1.083 -11.445 -9.102 1 89.06 99 VAL B O 1
ATOM 2649 N N . GLN B 1 100 ? 0.409 -13.008 -9.539 1 89.81 100 GLN B N 1
ATOM 2650 C CA . GLN B 1 100 ? 0.613 -13.328 -8.125 1 89.81 100 GLN B CA 1
ATOM 2651 C C . GLN B 1 100 ? 1.188 -12.141 -7.371 1 89.81 100 GLN B C 1
ATOM 2653 O O . GLN B 1 100 ? 0.715 -11.797 -6.281 1 89.81 100 GLN B O 1
ATOM 2658 N N . ARG B 1 101 ? 2.172 -11.555 -7.953 1 92.81 101 ARG B N 1
ATOM 2659 C CA . ARG B 1 101 ? 2.812 -10.406 -7.328 1 92.81 101 ARG B CA 1
ATOM 2660 C C . ARG B 1 101 ? 1.833 -9.242 -7.184 1 92.81 101 ARG B C 1
ATOM 2662 O O . ARG B 1 101 ? 1.905 -8.477 -6.219 1 92.81 101 ARG B O 1
ATOM 2669 N N . PHE B 1 102 ? 0.975 -9.172 -8.164 1 93.69 102 PHE B N 1
ATOM 2670 C CA . PHE B 1 102 ? -0.011 -8.094 -8.094 1 93.69 102 PHE B CA 1
ATOM 2671 C C . PHE B 1 102 ? -0.979 -8.328 -6.934 1 93.69 102 PHE B C 1
ATOM 2673 O O . PHE B 1 102 ? -1.354 -7.387 -6.234 1 93.69 102 PHE B O 1
ATOM 2680 N N . PHE B 1 103 ? -1.389 -9.562 -6.727 1 93.38 103 PHE B N 1
ATOM 2681 C CA . PHE B 1 103 ? -2.246 -9.859 -5.586 1 93.38 103 PHE B CA 1
ATOM 2682 C C . PHE B 1 103 ? -1.532 -9.539 -4.277 1 93.38 103 PHE B C 1
ATOM 2684 O O . PHE B 1 103 ? -2.141 -9.008 -3.348 1 93.38 103 PHE B O 1
ATOM 2691 N N . GLU B 1 104 ? -0.321 -9.891 -4.23 1 94.25 104 GLU B N 1
ATOM 2692 C CA . GLU B 1 104 ? 0.458 -9.586 -3.031 1 94.25 104 GLU B CA 1
ATOM 2693 C C . GLU B 1 104 ? 0.555 -8.086 -2.799 1 94.25 104 GLU B C 1
ATOM 2695 O O . GLU B 1 104 ? 0.405 -7.613 -1.668 1 94.25 104 GLU B O 1
ATOM 2700 N N . PHE B 1 105 ? 0.824 -7.383 -3.84 1 96.62 105 PHE B N 1
ATOM 2701 C CA . PHE B 1 105 ? 0.863 -5.926 -3.793 1 96.62 105 PHE B CA 1
ATOM 2702 C C . PHE B 1 105 ? -0.486 -5.363 -3.363 1 96.62 105 PHE B C 1
ATOM 2704 O O . PHE B 1 105 ? -0.556 -4.523 -2.463 1 96.62 105 PHE B O 1
ATOM 2711 N N . ARG B 1 106 ? -1.513 -5.777 -3.943 1 96 106 ARG B N 1
ATOM 2712 C CA . ARG B 1 106 ? -2.875 -5.359 -3.631 1 96 106 ARG B CA 1
ATOM 2713 C C . ARG B 1 106 ? -3.199 -5.602 -2.162 1 96 106 ARG B C 1
ATOM 2715 O O . ARG B 1 106 ? -3.896 -4.801 -1.533 1 96 106 ARG B O 1
ATOM 2722 N N . SER B 1 107 ? -2.768 -6.766 -1.683 1 97 107 SER B N 1
ATOM 2723 C CA . SER B 1 107 ? -3.117 -7.117 -0.311 1 97 107 SER B CA 1
ATOM 2724 C C . SER B 1 107 ? -2.658 -6.043 0.669 1 97 107 SER B C 1
ATOM 2726 O O . SER B 1 107 ? -3.383 -5.699 1.605 1 97 107 SER B O 1
ATOM 2728 N N . GLY B 1 108 ? -1.462 -5.5 0.475 1 96.69 108 GLY B N 1
ATOM 2729 C CA . GLY B 1 108 ? -0.982 -4.414 1.313 1 96.69 108 GLY B CA 1
ATOM 2730 C C . GLY B 1 108 ? -1.699 -3.102 1.058 1 96.69 108 GLY B C 1
ATOM 2731 O O . GLY B 1 108 ? -2.109 -2.418 1.998 1 96.69 108 GLY B O 1
ATOM 2732 N N . LEU B 1 109 ? -1.843 -2.77 -0.2 1 96.5 109 LEU B N 1
ATOM 2733 C CA . LEU B 1 109 ? -2.461 -1.517 -0.621 1 96.5 109 LEU B CA 1
ATOM 2734 C C . LEU B 1 109 ? -3.898 -1.424 -0.117 1 96.5 109 LEU B C 1
ATOM 2736 O O . LEU B 1 109 ? -4.285 -0.42 0.486 1 96.5 109 LEU B O 1
ATOM 2740 N N . GLU B 1 110 ? -4.668 -2.457 -0.341 1 97.62 110 GLU B N 1
ATOM 2741 C CA . GLU B 1 110 ? -6.09 -2.422 -0.019 1 97.62 110 GLU B CA 1
ATOM 2742 C C . GLU B 1 110 ? -6.324 -2.623 1.476 1 97.62 110 GLU B C 1
ATOM 2744 O O . GLU B 1 110 ? -7.309 -2.129 2.027 1 97.62 110 GLU B O 1
ATOM 2749 N N . ALA B 1 111 ? -5.398 -3.342 2.125 1 98.38 111 ALA B N 1
ATOM 2750 C CA . ALA B 1 111 ? -5.477 -3.445 3.578 1 98.38 111 ALA B CA 1
ATOM 2751 C C . ALA B 1 111 ? -5.336 -2.074 4.234 1 98.38 111 ALA B C 1
ATOM 2753 O O . ALA B 1 111 ? -6.098 -1.729 5.137 1 98.38 111 ALA B O 1
ATOM 2754 N N . SER B 1 112 ? -4.371 -1.354 3.719 1 97.88 112 SER B N 1
ATOM 2755 C CA . SER B 1 112 ? -4.164 -0.007 4.238 1 97.88 112 SER B CA 1
ATOM 2756 C C . SER B 1 112 ? -5.379 0.878 3.982 1 97.88 112 SER B C 1
ATOM 2758 O O . SER B 1 112 ? -5.77 1.67 4.844 1 97.88 112 SER B O 1
ATOM 2760 N N . ALA B 1 113 ? -5.965 0.787 2.848 1 98.25 113 ALA B N 1
ATOM 2761 C CA . ALA B 1 113 ? -7.164 1.557 2.521 1 98.25 113 ALA B CA 1
ATOM 2762 C C . ALA B 1 113 ? -8.32 1.189 3.449 1 98.25 113 ALA B C 1
ATOM 2764 O O . ALA B 1 113 ? -9.062 2.064 3.902 1 98.25 113 ALA B O 1
ATOM 2765 N N . ALA B 1 114 ? -8.461 -0.104 3.723 1 98.75 114 ALA B N 1
ATOM 2766 C CA . ALA B 1 114 ? -9.531 -0.558 4.605 1 98.75 114 ALA B CA 1
ATOM 2767 C C . ALA B 1 114 ? -9.336 -0.021 6.023 1 98.75 114 ALA B C 1
ATOM 2769 O O . ALA B 1 114 ? -10.305 0.37 6.684 1 98.75 114 ALA B O 1
ATOM 2770 N N . GLU B 1 115 ? -8.117 -0.011 6.465 1 98.5 115 GLU B N 1
ATOM 2771 C CA . GLU B 1 115 ? -7.777 0.561 7.762 1 98.5 115 GLU B CA 1
ATOM 2772 C C . GLU B 1 115 ? -8.195 2.027 7.848 1 98.5 115 GLU B C 1
ATOM 2774 O O . GLU B 1 115 ? -8.852 2.439 8.805 1 98.5 115 GLU B O 1
ATOM 2779 N N . LEU B 1 116 ? -7.828 2.764 6.844 1 97.5 116 LEU B N 1
ATOM 2780 C CA . LEU B 1 116 ? -8.148 4.184 6.809 1 97.5 116 LEU B CA 1
ATOM 2781 C C . LEU B 1 116 ? -9.648 4.398 6.656 1 97.5 116 LEU B C 1
ATOM 2783 O O . LEU B 1 116 ? -10.211 5.34 7.223 1 97.5 116 LEU B O 1
ATOM 2787 N N . ALA B 1 117 ? -10.312 3.564 5.895 1 98.38 117 ALA B N 1
ATOM 2788 C CA . ALA B 1 117 ? -11.758 3.648 5.746 1 98.38 117 ALA B CA 1
ATOM 2789 C C . ALA B 1 117 ? -12.461 3.482 7.09 1 98.38 117 ALA B C 1
ATOM 2791 O O . ALA B 1 117 ? -13.414 4.199 7.391 1 98.38 117 ALA B O 1
ATOM 2792 N N . ALA B 1 118 ? -11.992 2.533 7.883 1 98.5 118 ALA B N 1
ATOM 2793 C CA . ALA B 1 118 ? -12.57 2.301 9.203 1 98.5 118 ALA B CA 1
ATOM 2794 C C . ALA B 1 118 ? -12.445 3.543 10.078 1 98.5 118 ALA B C 1
ATOM 2796 O O . ALA B 1 118 ? -13.336 3.834 10.883 1 98.5 118 ALA B O 1
ATOM 2797 N N . ARG B 1 119 ? -11.383 4.266 9.859 1 94.88 119 ARG B N 1
ATOM 2798 C CA . ARG B 1 119 ? -11.117 5.457 10.656 1 94.88 119 ARG B CA 1
ATOM 2799 C C . ARG B 1 119 ? -11.953 6.641 10.172 1 94.88 119 ARG B C 1
ATOM 2801 O O . ARG B 1 119 ? -12.414 7.453 10.977 1 94.88 119 ARG B O 1
ATOM 2808 N N . ASN B 1 120 ? -12.242 6.695 8.852 1 94.38 120 ASN B N 1
ATOM 2809 C CA . ASN B 1 120 ? -12.562 8 8.289 1 94.38 120 ASN B CA 1
ATOM 2810 C C . ASN B 1 120 ? -13.961 8.023 7.676 1 94.38 120 ASN B C 1
ATOM 2812 O O . ASN B 1 120 ? -14.484 9.086 7.348 1 94.38 120 ASN B O 1
ATOM 2816 N N . TRP B 1 121 ? -14.547 6.863 7.488 1 95.69 121 TRP B N 1
ATOM 2817 C CA . TRP B 1 121 ? -15.75 6.859 6.66 1 95.69 121 TRP B CA 1
ATOM 2818 C C . TRP B 1 121 ? -16.812 7.777 7.242 1 95.69 121 TRP B C 1
ATOM 2820 O O . TRP B 1 121 ? -16.891 7.965 8.461 1 95.69 121 TRP B O 1
ATOM 2830 N N . GLN B 1 122 ? -17.578 8.359 6.359 1 93.69 122 GLN B N 1
ATOM 2831 C CA . GLN B 1 122 ? -18.75 9.18 6.652 1 93.69 122 GLN B CA 1
ATOM 2832 C C . GLN B 1 122 ? -20.047 8.469 6.246 1 93.69 122 GLN B C 1
ATOM 2834 O O . GLN B 1 122 ? -20 7.453 5.543 1 93.69 122 GLN B O 1
ATOM 2839 N N . PRO B 1 123 ? -21.125 8.938 6.652 1 96.19 123 PRO B N 1
ATOM 2840 C CA . PRO B 1 123 ? -22.406 8.266 6.375 1 96.19 123 PRO B CA 1
ATOM 2841 C C . PRO B 1 123 ? -22.625 8.031 4.883 1 96.19 123 PRO B C 1
ATOM 2843 O O . PRO B 1 123 ? -23.141 6.977 4.492 1 96.19 123 PRO B O 1
ATOM 2846 N N . ALA B 1 124 ? -22.25 8.969 4.113 1 96.81 124 ALA B N 1
ATOM 2847 C CA . ALA B 1 124 ? -22.422 8.789 2.672 1 96.81 124 ALA B CA 1
ATOM 2848 C C . ALA B 1 124 ? -21.562 7.625 2.162 1 96.81 124 ALA B C 1
ATOM 2850 O O . ALA B 1 124 ? -21.984 6.898 1.257 1 96.81 124 ALA B O 1
ATOM 2851 N N . ASP B 1 125 ? -20.391 7.418 2.734 1 97.62 125 ASP B N 1
ATOM 2852 C CA . ASP B 1 125 ? -19.531 6.297 2.375 1 97.62 125 ASP B CA 1
ATOM 2853 C C . ASP B 1 125 ? -20.156 4.965 2.783 1 97.62 125 ASP B C 1
ATOM 2855 O O . ASP B 1 125 ? -20.094 3.99 2.031 1 97.62 125 ASP B O 1
ATOM 2859 N N . ARG B 1 126 ? -20.688 4.988 3.996 1 98.06 126 ARG B N 1
ATOM 2860 C CA . ARG B 1 126 ? -21.359 3.781 4.48 1 98.06 126 ARG B CA 1
ATOM 2861 C C . ARG B 1 126 ? -22.438 3.328 3.514 1 98.06 126 ARG B C 1
ATOM 2863 O O . ARG B 1 126 ? -22.531 2.145 3.182 1 98.06 126 ARG B O 1
ATOM 2870 N N . SER B 1 127 ? -23.219 4.281 3.082 1 98.31 127 SER B N 1
ATOM 2871 C CA . SER B 1 127 ? -24.297 3.977 2.145 1 98.31 127 SER B CA 1
ATOM 2872 C C . SER B 1 127 ? -23.75 3.4 0.843 1 98.31 127 SER B C 1
ATOM 2874 O O . SER B 1 127 ? -24.281 2.422 0.319 1 98.31 127 SER B O 1
ATOM 2876 N N . ARG B 1 128 ? -22.703 3.986 0.346 1 98.25 128 ARG B N 1
ATOM 2877 C CA . ARG B 1 128 ? -22.094 3.518 -0.892 1 98.25 128 ARG B CA 1
ATOM 2878 C C . ARG B 1 128 ? -21.562 2.098 -0.735 1 98.25 128 ARG B C 1
ATOM 2880 O O . ARG B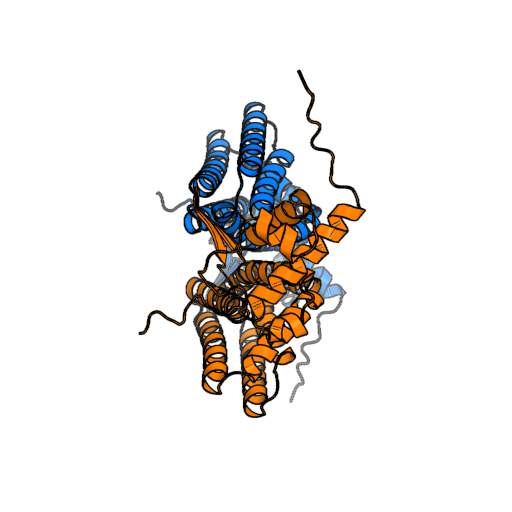 1 128 ? -21.734 1.262 -1.623 1 98.25 128 ARG B O 1
ATOM 2887 N N . ILE B 1 129 ? -20.953 1.819 0.404 1 98.69 129 ILE B N 1
ATOM 2888 C CA . ILE B 1 129 ? -20.375 0.505 0.662 1 98.69 129 ILE B CA 1
ATOM 2889 C C . ILE B 1 129 ? -21.484 -0.531 0.796 1 98.69 129 ILE B C 1
ATOM 2891 O O . ILE B 1 129 ? -21.406 -1.624 0.232 1 98.69 129 ILE B O 1
ATOM 2895 N N . GLU B 1 130 ? -22.5 -0.147 1.508 1 98.19 130 GLU B N 1
ATOM 2896 C CA . GLU B 1 130 ? -23.641 -1.042 1.675 1 98.19 130 GLU B CA 1
ATOM 2897 C C . GLU B 1 130 ? -24.281 -1.38 0.33 1 98.19 130 GLU B C 1
ATOM 2899 O O . GLU B 1 130 ? -24.625 -2.535 0.072 1 98.19 130 GLU B O 1
ATOM 2904 N N . GLN B 1 131 ? -24.438 -0.375 -0.459 1 98.31 131 GLN B N 1
ATOM 2905 C CA . GLN B 1 131 ? -25.016 -0.581 -1.777 1 98.31 131 GLN B CA 1
ATOM 2906 C C . GLN B 1 131 ? -24.141 -1.489 -2.637 1 98.31 131 GLN B C 1
ATOM 2908 O O . GLN B 1 131 ? -24.656 -2.363 -3.344 1 98.31 131 GLN B O 1
ATOM 2913 N N . ALA B 1 132 ? -22.891 -1.3 -2.621 1 98.06 132 ALA B N 1
ATOM 2914 C CA . ALA B 1 132 ? -21.969 -2.123 -3.395 1 98.06 132 ALA B CA 1
ATOM 2915 C C . ALA B 1 132 ? -21.984 -3.572 -2.916 1 98.06 132 ALA B C 1
ATOM 2917 O O . ALA B 1 132 ? -21.984 -4.5 -3.727 1 98.06 132 ALA B O 1
ATOM 2918 N N . LEU B 1 133 ? -21.984 -3.764 -1.574 1 97.38 133 LEU B N 1
ATOM 2919 C CA . LEU B 1 133 ? -22.031 -5.109 -1.016 1 97.38 133 LEU B CA 1
ATOM 2920 C C . LEU B 1 133 ? -23.328 -5.812 -1.413 1 97.38 133 LEU B C 1
ATOM 2922 O O . LEU B 1 133 ? -23.312 -6.996 -1.76 1 97.38 133 LEU B O 1
ATOM 2926 N N . ALA B 1 134 ? -24.422 -5.086 -1.362 1 97.12 134 ALA B N 1
ATOM 2927 C CA . ALA B 1 134 ? -25.719 -5.633 -1.749 1 97.12 134 ALA B CA 1
ATOM 2928 C C . ALA B 1 134 ? -25.734 -6.012 -3.229 1 97.12 134 ALA B C 1
ATOM 2930 O O . ALA B 1 134 ? -26.297 -7.043 -3.605 1 97.12 134 ALA B O 1
ATOM 2931 N N . ALA B 1 135 ? -25.172 -5.172 -4.078 1 96.56 135 ALA B N 1
ATOM 2932 C CA . ALA B 1 135 ? -25.109 -5.461 -5.508 1 96.56 135 ALA B CA 1
ATOM 2933 C C . ALA B 1 135 ? -24.297 -6.73 -5.77 1 96.56 135 ALA B C 1
ATOM 2935 O O . ALA B 1 135 ? -24.656 -7.527 -6.645 1 96.56 135 ALA B O 1
ATOM 2936 N N . LEU B 1 136 ? -23.234 -6.949 -5.008 1 92.62 136 LEU B N 1
ATOM 2937 C CA . LEU B 1 136 ? -22.422 -8.148 -5.145 1 92.62 136 LEU B CA 1
ATOM 2938 C C . LEU B 1 136 ? -23.188 -9.391 -4.723 1 92.62 136 LEU B C 1
ATOM 2940 O O . LEU B 1 136 ? -23.125 -10.422 -5.391 1 92.62 136 LEU B O 1
ATOM 2944 N N . GLU B 1 137 ? -23.953 -9.234 -3.686 1 92.44 137 GLU B N 1
ATOM 2945 C CA . GLU B 1 137 ? -24.781 -10.336 -3.207 1 92.44 137 GLU B CA 1
ATOM 2946 C C . GLU B 1 137 ? -25.828 -10.734 -4.246 1 92.44 137 GLU B C 1
ATOM 2948 O O . GLU B 1 137 ? -26.047 -11.93 -4.488 1 92.44 137 GLU B O 1
ATOM 2953 N N . LEU B 1 138 ? -26.406 -9.789 -4.801 1 93.06 138 LEU B N 1
ATOM 2954 C CA . LEU B 1 138 ? -27.438 -10.031 -5.801 1 93.06 138 LEU B CA 1
ATOM 2955 C C . LEU B 1 138 ? -26.859 -10.711 -7.035 1 93.06 138 LEU B C 1
ATOM 2957 O O . LEU B 1 138 ? -27.469 -11.609 -7.609 1 93.06 138 LEU B O 1
ATOM 2961 N N . CYS B 1 139 ? -25.734 -10.227 -7.434 1 87.38 139 CYS B N 1
ATOM 2962 C CA . CYS B 1 139 ? -25.047 -10.828 -8.57 1 87.38 139 CYS B CA 1
ATOM 2963 C C . CYS B 1 139 ? -24.75 -12.305 -8.32 1 87.38 139 CYS B C 1
ATOM 2965 O O . CYS B 1 139 ? -24.922 -13.133 -9.211 1 87.38 139 CYS B O 1
ATOM 2967 N N . LEU B 1 140 ? -24.328 -12.68 -7.148 1 83.19 140 LEU B N 1
ATOM 2968 C CA . LEU B 1 140 ? -23.984 -14.047 -6.793 1 83.19 140 LEU B CA 1
ATOM 2969 C C . LEU B 1 140 ? -25.234 -14.922 -6.754 1 83.19 140 LEU B C 1
ATOM 2971 O O . LEU B 1 140 ? -25.188 -16.078 -7.168 1 83.19 140 LEU B O 1
ATOM 2975 N N . GLU B 1 141 ? -26.281 -14.375 -6.281 1 85.19 141 GLU B N 1
ATOM 2976 C CA . GLU B 1 141 ? -27.547 -15.102 -6.23 1 85.19 141 GLU B CA 1
ATOM 2977 C C . GLU B 1 141 ? -28.016 -15.477 -7.633 1 85.19 141 GLU B C 1
ATOM 2979 O O . GLU B 1 141 ? -28.641 -16.516 -7.824 1 85.19 141 GLU B O 1
ATOM 2984 N N . ARG B 1 142 ? -27.625 -14.625 -8.586 1 86.94 142 ARG B N 1
ATOM 2985 C CA . ARG B 1 142 ? -28.016 -14.867 -9.969 1 86.94 142 ARG B CA 1
ATOM 2986 C C . ARG B 1 142 ? -27.031 -15.789 -10.672 1 86.94 142 ARG B C 1
ATOM 2988 O O . ARG B 1 142 ? -27.25 -16.172 -11.82 1 86.94 142 ARG B O 1
ATOM 2995 N N . GLY B 1 143 ? -25.969 -16.062 -10.039 1 79.06 143 GLY B N 1
ATOM 2996 C CA . GLY B 1 143 ? -24.953 -16.922 -10.625 1 79.06 143 GLY B CA 1
ATOM 2997 C C . GLY B 1 143 ? -24 -16.188 -11.539 1 79.06 143 GLY B C 1
ATOM 2998 O O . GLY B 1 143 ? -23.297 -16.812 -12.344 1 79.06 143 GLY B O 1
ATOM 2999 N N . ASP B 1 144 ? -24.062 -14.852 -11.445 1 81.69 144 ASP B N 1
ATOM 3000 C CA . ASP B 1 144 ? -23.172 -14.039 -12.266 1 81.69 144 ASP B CA 1
ATOM 3001 C C . ASP B 1 144 ? -21.766 -13.984 -11.664 1 81.69 144 ASP B C 1
ATOM 3003 O O . ASP B 1 144 ? -21.578 -14.266 -10.477 1 81.69 144 ASP B O 1
ATOM 3007 N N . LEU B 1 145 ? -20.766 -13.68 -12.398 1 74.94 145 LEU B N 1
ATOM 3008 C CA . LEU B 1 145 ? -19.37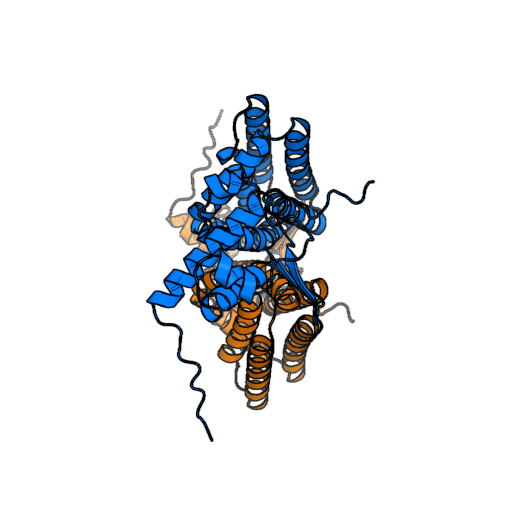5 -13.641 -11.992 1 74.94 145 LEU B CA 1
ATOM 3009 C C . LEU B 1 145 ? -19.141 -12.578 -10.922 1 74.94 145 LEU B C 1
ATOM 3011 O O 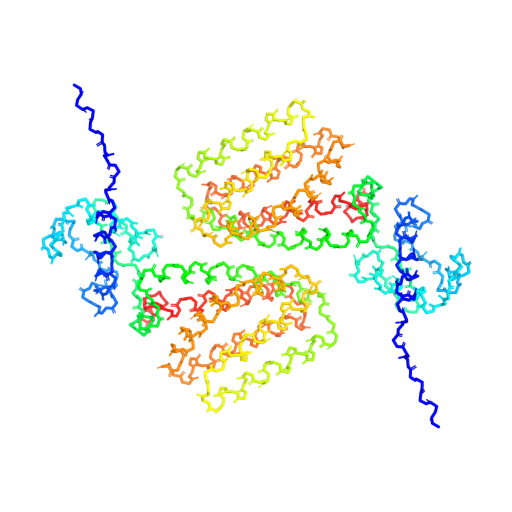. LEU B 1 145 ? -18.406 -12.797 -9.969 1 74.94 145 LEU B O 1
ATOM 3015 N N . GLY B 1 146 ? -19.766 -11.398 -11.062 1 82.69 146 GLY B N 1
ATOM 3016 C CA . GLY B 1 146 ? -19.734 -10.328 -10.078 1 82.69 146 GLY B CA 1
ATOM 3017 C C . GLY B 1 146 ? -18.406 -9.594 -10.039 1 82.69 146 GLY B C 1
ATOM 3018 O O . GLY B 1 146 ? -18.016 -9.07 -8.992 1 82.69 146 GLY B O 1
ATOM 3019 N N . ALA B 1 147 ? -17.609 -9.656 -11.094 1 83.12 147 ALA B N 1
ATOM 3020 C CA . ALA B 1 147 ? -16.297 -9.016 -11.141 1 83.12 147 ALA B CA 1
ATOM 3021 C C . ALA B 1 147 ? -16.422 -7.504 -11.008 1 83.12 147 ALA B C 1
ATOM 3023 O O . ALA B 1 147 ? -15.656 -6.879 -10.266 1 83.12 147 ALA B O 1
ATOM 3024 N N . GLU B 1 148 ? -17.375 -6.91 -11.695 1 86.81 148 GLU B N 1
ATOM 3025 C CA . GLU B 1 148 ? -17.578 -5.465 -11.641 1 86.81 148 GLU B CA 1
ATOM 3026 C C . GLU B 1 148 ? -18.062 -5.023 -10.266 1 86.81 148 GLU B C 1
ATOM 3028 O O . GLU B 1 148 ? -17.641 -3.99 -9.75 1 86.81 148 GLU B O 1
ATOM 3033 N N . GLU B 1 149 ? -18.953 -5.859 -9.711 1 91.38 149 GLU B N 1
ATOM 3034 C CA . GLU B 1 149 ? -19.5 -5.551 -8.391 1 91.38 149 GLU B CA 1
ATOM 3035 C C . GLU B 1 149 ? -18.422 -5.695 -7.309 1 91.38 149 GLU B C 1
ATOM 3037 O O . GLU B 1 149 ? -18.391 -4.922 -6.352 1 91.38 149 GLU B O 1
ATOM 3042 N N . ASP B 1 150 ? -17.578 -6.688 -7.461 1 91.44 150 ASP B N 1
ATOM 3043 C CA . ASP B 1 150 ? -16.453 -6.863 -6.547 1 91.44 150 ASP B CA 1
ATOM 3044 C C . ASP B 1 150 ? -15.5 -5.664 -6.602 1 91.44 150 ASP B C 1
ATOM 3046 O O . ASP B 1 150 ? -15.078 -5.152 -5.562 1 91.44 150 ASP B O 1
ATOM 3050 N N . PHE B 1 151 ? -15.234 -5.227 -7.77 1 90.94 151 PHE B N 1
ATOM 3051 C CA . PHE B 1 151 ? -14.383 -4.059 -7.965 1 90.94 151 PHE B CA 1
ATOM 3052 C C . PHE B 1 151 ? -15.016 -2.822 -7.328 1 90.94 151 PHE B C 1
ATOM 3054 O O . PHE B 1 151 ? -14.32 -2.035 -6.676 1 90.94 151 PHE B O 1
ATOM 3061 N N . ALA B 1 152 ? -16.281 -2.666 -7.535 1 93.94 152 ALA B N 1
ATOM 3062 C CA . ALA B 1 152 ? -17.016 -1.51 -7.012 1 93.94 152 ALA B CA 1
ATOM 3063 C C . ALA B 1 152 ? -16.984 -1.486 -5.484 1 93.94 152 ALA B C 1
ATOM 3065 O O . ALA B 1 152 ? -16.891 -0.417 -4.879 1 93.94 152 ALA B O 1
ATOM 3066 N N . LEU B 1 153 ? -17.078 -2.68 -4.887 1 96.44 153 LEU B N 1
ATOM 3067 C CA . LEU B 1 153 ? -17.016 -2.752 -3.43 1 96.44 153 LEU B CA 1
ATOM 3068 C C . LEU B 1 153 ? -15.656 -2.293 -2.918 1 96.44 153 LEU B C 1
ATOM 3070 O O . LEU B 1 153 ? -15.578 -1.454 -2.016 1 96.44 153 LEU B O 1
ATOM 3074 N N . HIS B 1 154 ? -14.562 -2.803 -3.496 1 96.38 154 HIS B N 1
ATOM 3075 C CA . HIS B 1 154 ? -13.219 -2.408 -3.084 1 96.38 154 HIS B CA 1
ATOM 3076 C C . HIS B 1 154 ? -12.977 -0.926 -3.344 1 96.38 154 HIS B C 1
ATOM 3078 O O . HIS B 1 154 ? -12.32 -0.251 -2.549 1 96.38 154 HIS B O 1
ATOM 3084 N N . ASP B 1 155 ? -13.555 -0.481 -4.434 1 96.31 155 ASP B N 1
ATOM 3085 C CA . ASP B 1 155 ? -13.445 0.938 -4.758 1 96.31 155 ASP B CA 1
ATOM 3086 C C . ASP B 1 155 ? -14.148 1.799 -3.715 1 96.31 155 ASP B C 1
ATOM 3088 O O . ASP B 1 155 ? -13.625 2.834 -3.299 1 96.31 155 ASP B O 1
ATOM 3092 N N . ALA B 1 156 ? -15.359 1.39 -3.359 1 98.25 156 ALA B N 1
ATOM 3093 C CA . ALA B 1 156 ? -16.125 2.121 -2.346 1 98.25 156 ALA B CA 1
ATOM 3094 C C . ALA B 1 156 ? -15.352 2.184 -1.028 1 98.25 156 ALA B C 1
ATOM 3096 O O . ALA B 1 156 ? -15.336 3.219 -0.359 1 98.25 156 ALA B O 1
ATOM 3097 N N . ILE B 1 157 ? -14.695 1.111 -0.681 1 98.5 157 ILE B N 1
ATOM 3098 C CA . ILE B 1 157 ? -13.906 1.061 0.547 1 98.5 157 ILE B CA 1
ATOM 3099 C C . ILE B 1 157 ? -12.703 1.988 0.426 1 98.5 157 ILE B C 1
ATOM 3101 O O . ILE B 1 157 ? -12.398 2.744 1.351 1 98.5 157 ILE B O 1
ATOM 3105 N N . ALA B 1 158 ? -12.047 1.954 -0.733 1 97.94 158 ALA B N 1
ATOM 3106 C CA . ALA B 1 158 ? -10.906 2.84 -0.96 1 97.94 158 ALA B CA 1
ATOM 3107 C C . ALA B 1 158 ? -11.32 4.305 -0.863 1 97.94 158 ALA B C 1
ATOM 3109 O O . ALA B 1 158 ? -10.625 5.117 -0.251 1 97.94 158 ALA B O 1
ATOM 3110 N N . ARG B 1 159 ? -12.438 4.645 -1.41 1 97.38 159 ARG B N 1
ATOM 3111 C CA . ARG B 1 159 ? -12.938 6.016 -1.375 1 97.38 159 ARG B CA 1
ATOM 3112 C C . ARG B 1 159 ? -13.25 6.445 0.053 1 97.38 159 ARG B C 1
ATOM 3114 O O . ARG B 1 159 ? -13.07 7.609 0.413 1 97.38 159 ARG B O 1
ATOM 3121 N N . ALA B 1 160 ? -13.672 5.492 0.842 1 98 160 ALA B N 1
ATOM 3122 C CA . ALA B 1 160 ? -14.047 5.781 2.225 1 98 160 ALA B CA 1
ATOM 3123 C C . ALA B 1 160 ? -12.82 6.09 3.072 1 98 160 ALA B C 1
ATOM 3125 O O . ALA B 1 160 ? -12.938 6.598 4.191 1 98 160 ALA B O 1
ATOM 3126 N N . SER B 1 161 ? -11.625 5.781 2.545 1 96.88 161 SER B N 1
ATOM 3127 C CA . SER B 1 161 ? -10.391 6.148 3.234 1 96.88 161 SER B CA 1
ATOM 3128 C C . SER B 1 161 ? -10.203 7.664 3.254 1 96.88 161 SER B C 1
ATOM 3130 O O . SER B 1 161 ? -9.43 8.188 4.062 1 96.88 161 SER B O 1
ATOM 3132 N N . HIS B 1 162 ? -10.82 8.328 2.26 1 94.5 162 HIS B N 1
ATOM 3133 C CA . HIS B 1 162 ? -10.656 9.758 2.027 1 94.5 162 HIS B CA 1
ATOM 3134 C C . HIS B 1 162 ? -9.188 10.117 1.805 1 94.5 162 HIS B C 1
ATOM 3136 O O . HIS B 1 162 ? -8.727 11.164 2.256 1 94.5 162 HIS B O 1
ATOM 3142 N N . ASN B 1 163 ? -8.453 9.25 1.278 1 95.44 163 ASN B N 1
ATOM 3143 C CA . ASN B 1 163 ? -7.078 9.414 0.829 1 95.44 163 ASN B CA 1
ATOM 3144 C C . ASN B 1 163 ? -6.953 9.234 -0.682 1 95.44 163 ASN B C 1
ATOM 3146 O O . ASN B 1 163 ? -6.992 8.109 -1.181 1 95.44 163 ASN B O 1
ATOM 3150 N N . GLN B 1 164 ? -6.828 10.289 -1.352 1 93.5 164 GLN B N 1
ATOM 3151 C CA . GLN B 1 164 ? -6.918 10.312 -2.807 1 93.5 164 GLN B CA 1
ATOM 3152 C C . GLN B 1 164 ? -5.836 9.445 -3.441 1 93.5 164 GLN B C 1
ATOM 3154 O O . GLN B 1 164 ? -5.973 9.008 -4.586 1 93.5 164 GLN B O 1
ATOM 3159 N N . PHE B 1 165 ? -4.793 9.172 -2.799 1 94.38 165 PHE B N 1
ATOM 3160 C CA . PHE B 1 165 ? -3.693 8.398 -3.371 1 94.38 165 PHE B CA 1
ATOM 3161 C C . PHE B 1 165 ? -4.074 6.934 -3.51 1 94.38 165 PHE B C 1
ATOM 3163 O O . PHE B 1 165 ? -3.666 6.266 -4.461 1 94.38 165 PHE B O 1
ATOM 3170 N N . HIS B 1 166 ? -4.875 6.398 -2.559 1 96.56 166 HIS B N 1
ATOM 3171 C CA . HIS B 1 166 ? -5.398 5.047 -2.711 1 96.56 166 HIS B CA 1
ATOM 3172 C C . HIS B 1 166 ? -6.297 4.938 -3.939 1 96.56 166 HIS B C 1
ATOM 3174 O O . HIS B 1 166 ? -6.262 3.932 -4.652 1 96.56 166 HIS B O 1
ATOM 3180 N N . ILE B 1 167 ? -7.062 5.965 -4.188 1 93.56 167 ILE B N 1
ATOM 3181 C CA . ILE B 1 167 ? -7.973 5.988 -5.328 1 93.56 167 ILE B CA 1
ATOM 3182 C C . ILE B 1 167 ? -7.172 6.082 -6.625 1 93.56 167 ILE B C 1
ATOM 3184 O O . ILE B 1 167 ? -7.438 5.352 -7.578 1 93.56 167 ILE B O 1
ATOM 3188 N N . THR B 1 168 ? -6.211 6.93 -6.633 1 92.12 168 THR B N 1
ATOM 3189 C CA . THR B 1 168 ? -5.391 7.168 -7.816 1 92.12 168 THR B CA 1
ATOM 3190 C C . THR B 1 168 ? -4.668 5.895 -8.242 1 92.12 168 THR B C 1
ATOM 3192 O O . THR B 1 168 ? -4.695 5.52 -9.414 1 92.12 168 THR B O 1
ATOM 3195 N N . VAL B 1 169 ? -4.051 5.195 -7.305 1 93.88 169 VAL B N 1
ATOM 3196 C CA . VAL B 1 169 ? -3.301 3.98 -7.617 1 93.88 169 VAL B CA 1
ATOM 3197 C C . VAL B 1 169 ? -4.25 2.912 -8.156 1 93.88 169 VAL B C 1
ATOM 3199 O O . VAL B 1 169 ? -3.922 2.209 -9.117 1 93.88 169 VAL B O 1
ATOM 3202 N N . ARG B 1 170 ? -5.402 2.797 -7.531 1 90.88 170 ARG B N 1
ATOM 3203 C CA . ARG B 1 170 ? -6.379 1.824 -8.008 1 90.88 170 ARG B CA 1
ATOM 3204 C C . ARG B 1 170 ? -6.797 2.127 -9.445 1 90.88 170 ARG B C 1
ATOM 3206 O O . ARG B 1 170 ? -6.984 1.211 -10.25 1 90.88 170 ARG B O 1
ATOM 3213 N N . THR B 1 171 ? -6.934 3.412 -9.75 1 87 171 THR B N 1
ATOM 3214 C CA . THR B 1 171 ? -7.316 3.814 -11.102 1 87 171 THR B CA 1
ATOM 3215 C C . THR B 1 171 ? -6.215 3.471 -12.094 1 87 171 THR B C 1
ATOM 3217 O O . THR B 1 171 ? -6.496 2.988 -13.195 1 87 171 THR B O 1
ATOM 3220 N N . TRP B 1 172 ? -4.988 3.637 -11.672 1 87.19 172 TRP B N 1
ATOM 3221 C CA . TRP B 1 172 ? -3.854 3.363 -12.547 1 87.19 172 TRP B CA 1
ATOM 3222 C C . TRP B 1 172 ? -3.734 1.87 -12.836 1 87.19 172 TRP B C 1
ATOM 3224 O O . TRP B 1 172 ? -3.318 1.474 -13.922 1 87.19 172 TRP B O 1
ATOM 3234 N N . PHE B 1 173 ? -4.203 1.027 -11.898 1 88.88 173 PHE B N 1
ATOM 3235 C CA . PHE B 1 173 ? -4.02 -0.412 -12.047 1 88.88 173 PHE B CA 1
ATOM 3236 C C . PHE B 1 173 ? -5.316 -1.081 -12.477 1 88.88 173 PHE B C 1
ATOM 3238 O O . PHE B 1 173 ? -5.438 -2.307 -12.43 1 88.88 173 PHE B O 1
ATOM 3245 N N . LYS B 1 174 ? -6.301 -0.357 -12.914 1 85.38 174 LYS B N 1
ATOM 3246 C CA . LYS B 1 174 ? -7.594 -0.908 -13.312 1 85.38 174 LYS B CA 1
ATOM 3247 C C . LYS B 1 174 ? -7.422 -2.059 -14.297 1 85.38 174 LYS B C 1
ATOM 3249 O O . LYS B 1 174 ? -8.055 -3.105 -14.156 1 85.38 174 LYS B O 1
ATOM 3254 N N . PRO B 1 175 ? -6.484 -1.987 -15.258 1 80.38 175 PRO B N 1
ATOM 3255 C CA . PRO B 1 175 ? -6.316 -3.125 -16.172 1 80.38 175 PRO B CA 1
ATOM 3256 C C . PRO B 1 175 ? -5.793 -4.371 -15.461 1 80.38 175 PRO B C 1
ATOM 3258 O O . PRO B 1 175 ? -6.172 -5.492 -15.812 1 80.38 175 PRO B O 1
ATOM 3261 N N . HIS B 1 176 ? -4.941 -4.18 -14.523 1 82.31 176 HIS B N 1
ATOM 3262 C CA . HIS B 1 176 ? -4.398 -5.301 -13.766 1 82.31 176 HIS B CA 1
ATOM 3263 C C . HIS B 1 176 ? -5.469 -5.938 -12.883 1 82.31 176 HIS B C 1
ATOM 3265 O O . HIS B 1 176 ? -5.508 -7.16 -12.734 1 82.31 176 HIS B O 1
ATOM 3271 N N . PHE B 1 177 ? -6.395 -5.145 -12.383 1 81.75 177 PHE B N 1
ATOM 3272 C CA . PHE B 1 177 ? -7.5 -5.648 -11.578 1 81.75 177 PHE B CA 1
ATOM 3273 C C . PHE B 1 177 ? -8.414 -6.535 -12.414 1 81.75 177 PHE B C 1
ATOM 3275 O O . PHE B 1 177 ? -8.875 -7.578 -11.945 1 81.75 177 PHE B O 1
ATOM 3282 N N . ALA B 1 178 ? -8.578 -6.16 -13.609 1 77.5 178 ALA B N 1
ATOM 3283 C CA . ALA B 1 178 ? -9.469 -6.902 -14.5 1 77.5 178 ALA B CA 1
ATOM 3284 C C . ALA B 1 178 ? -8.961 -8.328 -14.727 1 77.5 178 ALA B C 1
ATOM 3286 O O . ALA B 1 178 ? -9.742 -9.281 -14.695 1 77.5 178 ALA B O 1
ATOM 3287 N N . ILE B 1 179 ? -7.695 -8.469 -14.859 1 74.62 179 ILE B N 1
ATOM 3288 C CA . ILE B 1 179 ? -7.105 -9.781 -15.078 1 74.62 179 ILE B CA 1
ATOM 3289 C C . ILE B 1 179 ? -7.258 -10.633 -13.828 1 74.62 179 ILE B C 1
ATOM 3291 O O . ILE B 1 179 ? -7.695 -11.789 -13.898 1 74.62 179 ILE B O 1
ATOM 3295 N N . GLY B 1 180 ? -6.922 -10.047 -12.688 1 76.56 180 GLY B N 1
ATOM 3296 C CA . GLY B 1 180 ? -7.039 -10.773 -11.438 1 76.56 180 GLY B CA 1
ATOM 3297 C C . GLY B 1 180 ? -8.461 -11.195 -11.125 1 76.56 180 GLY B C 1
ATOM 3298 O O . GLY B 1 180 ? -8.695 -12.32 -10.68 1 76.56 180 GLY B O 1
ATOM 3299 N N . GLN B 1 181 ? -9.32 -10.305 -11.383 1 74.75 181 GLN B N 1
ATOM 3300 C CA . GLN B 1 181 ? -10.727 -10.586 -11.094 1 74.75 181 GLN B CA 1
ATOM 3301 C C . GLN B 1 181 ? -11.273 -11.664 -12.016 1 74.75 181 GLN B C 1
ATOM 3303 O O . GLN B 1 181 ? -12.031 -12.539 -11.586 1 74.75 181 GLN B O 1
ATOM 3308 N N . SER B 1 182 ? -10.891 -11.602 -13.227 1 72.31 182 SER B N 1
ATOM 3309 C CA . SER B 1 182 ? -11.305 -12.641 -14.164 1 72.31 182 SER B CA 1
ATOM 3310 C C . SER B 1 182 ? -10.836 -14.016 -13.711 1 72.31 182 SER B C 1
ATOM 3312 O O . SER B 1 182 ? -11.602 -14.984 -13.734 1 72.31 182 SER B O 1
ATOM 3314 N N . VAL B 1 183 ? -9.648 -14.031 -13.203 1 74 183 VAL B N 1
ATOM 3315 C CA . VAL B 1 183 ? -9.062 -15.297 -12.758 1 74 183 VAL B CA 1
ATOM 3316 C C . VAL B 1 183 ? -9.812 -15.797 -11.523 1 74 183 VAL B C 1
ATOM 3318 O O . VAL B 1 183 ? -10.258 -16.953 -11.492 1 74 183 VAL B O 1
ATOM 3321 N N . THR B 1 184 ? -10.016 -15 -10.586 1 73.56 184 THR B N 1
ATOM 3322 C CA . THR B 1 184 ? -10.586 -15.43 -9.32 1 73.56 184 THR B CA 1
ATOM 3323 C C . THR B 1 184 ? -12.07 -15.75 -9.477 1 73.56 184 THR B C 1
ATOM 3325 O O . THR B 1 184 ? -12.57 -16.703 -8.891 1 73.56 184 THR B O 1
ATOM 3328 N N . ARG B 1 185 ? -12.594 -15.062 -10.305 1 66.88 185 ARG B N 1
ATOM 3329 C CA . ARG B 1 185 ? -14.016 -15.32 -10.516 1 66.88 185 ARG B CA 1
ATOM 3330 C C . ARG B 1 185 ? -14.227 -16.609 -11.305 1 66.88 185 ARG B C 1
ATOM 3332 O O . ARG B 1 185 ? -15.148 -17.375 -11.016 1 66.88 185 ARG B O 1
ATOM 3339 N N . SER B 1 186 ? -13.438 -16.781 -12.273 1 66.69 186 SER B N 1
ATOM 3340 C CA . SER B 1 186 ? -13.523 -18.031 -13.023 1 66.69 186 SER B CA 1
ATOM 3341 C C . SER B 1 186 ? -13.305 -19.234 -12.117 1 66.69 186 SER B C 1
ATOM 3343 O O . SER B 1 186 ? -13.969 -20.266 -12.273 1 66.69 186 SER B O 1
ATOM 3345 N N . LEU B 1 187 ? -12.43 -19.016 -11.188 1 71.25 187 LEU B N 1
ATOM 3346 C CA . LEU B 1 187 ? -12.156 -20.094 -10.242 1 71.25 187 LEU B CA 1
ATOM 3347 C C . LEU B 1 187 ? -13.336 -20.312 -9.305 1 71.25 187 LEU B C 1
ATOM 3349 O O . LEU B 1 187 ? -13.664 -21.453 -8.953 1 71.25 187 LEU B O 1
ATOM 3353 N N . SER B 1 188 ? -13.961 -19.234 -8.961 1 64.75 188 SER B N 1
ATOM 3354 C CA . SER B 1 188 ? -15.109 -19.328 -8.07 1 64.75 188 SER B CA 1
ATOM 3355 C C . SER B 1 188 ? -16.281 -20.031 -8.742 1 64.75 188 SER B C 1
ATOM 3357 O O . SER B 1 188 ? -17.016 -20.781 -8.102 1 64.75 188 SER B O 1
ATOM 3359 N N . LEU B 1 189 ? -16.422 -19.766 -9.922 1 61.03 189 LEU B N 1
ATOM 3360 C CA . LEU B 1 189 ? -17.547 -20.359 -10.656 1 61.03 189 LEU B CA 1
ATOM 3361 C C . LEU B 1 189 ? -17.375 -21.859 -10.773 1 61.03 189 LEU B C 1
ATOM 3363 O O . LEU B 1 189 ? -18.359 -22.594 -10.914 1 61.03 189 LEU B O 1
ATOM 3367 N N . LYS B 1 190 ? -16.188 -22.203 -10.711 1 63.56 190 LYS B N 1
ATOM 3368 C CA . LYS B 1 190 ? -15.961 -23.641 -10.805 1 63.56 190 LYS B CA 1
ATOM 3369 C C . LYS B 1 190 ? -16.078 -24.312 -9.438 1 63.56 190 LYS B C 1
ATOM 3371 O O . LYS B 1 190 ? -16.141 -25.531 -9.344 1 63.56 190 LYS B O 1
ATOM 3376 N N . ARG B 1 191 ? -16.281 -23.422 -8.578 1 68.69 191 ARG B N 1
ATOM 3377 C CA . ARG B 1 191 ? -16.25 -24 -7.234 1 68.69 191 ARG B CA 1
ATOM 3378 C C . ARG B 1 191 ? -17.672 -24.188 -6.691 1 68.69 191 ARG B C 1
ATOM 3380 O O . ARG B 1 191 ? -18.641 -23.797 -7.336 1 68.69 191 ARG B O 1
ATOM 3387 N N . THR B 1 192 ? -17.75 -24.734 -5.574 1 71.25 192 THR B N 1
ATOM 3388 C CA . THR B 1 192 ? -18.984 -25.109 -4.891 1 71.25 192 THR B CA 1
ATOM 3389 C C . THR B 1 192 ? -19.688 -23.875 -4.34 1 71.25 192 THR B C 1
ATOM 3391 O O . THR B 1 192 ? -19.047 -22.844 -4.094 1 71.25 192 THR B O 1
ATOM 3394 N N . PRO B 1 193 ? -21.016 -23.891 -4.316 1 76.94 193 PRO B N 1
ATOM 3395 C CA . PRO B 1 193 ? -21.781 -22.812 -3.668 1 76.94 193 PRO B CA 1
ATOM 3396 C C . PRO B 1 193 ? -21.188 -22.406 -2.318 1 76.94 193 PRO B C 1
ATOM 3398 O O . PRO B 1 193 ? -21.219 -21.234 -1.953 1 76.94 193 PRO B O 1
ATOM 3401 N N . GLN B 1 194 ? -20.578 -23.344 -1.71 1 80.56 194 GLN B N 1
ATOM 3402 C CA . GLN B 1 194 ? -19.984 -23.062 -0.413 1 80.56 194 GLN B CA 1
ATOM 3403 C C . GLN B 1 194 ? -18.766 -22.156 -0.561 1 80.56 194 GLN B C 1
ATOM 3405 O O . GLN B 1 194 ? -18.562 -21.25 0.249 1 80.56 194 GLN B O 1
ATOM 3410 N N . HIS B 1 195 ? -18.047 -22.375 -1.555 1 81.19 195 HIS B N 1
ATOM 3411 C CA . HIS B 1 195 ? -16.875 -21.531 -1.794 1 81.19 195 HIS B CA 1
ATOM 3412 C C . HIS B 1 195 ? -17.266 -20.094 -2.107 1 81.19 195 HIS B C 1
ATOM 3414 O O . HIS B 1 195 ? -16.625 -19.156 -1.637 1 81.19 195 HIS B O 1
ATOM 3420 N N . VAL B 1 196 ? -18.312 -20.031 -2.871 1 81.62 196 VAL B N 1
ATOM 3421 C CA . VAL B 1 196 ? -18.828 -18.703 -3.211 1 81.62 196 VAL B CA 1
ATOM 3422 C C . VAL B 1 196 ? -19.25 -17.969 -1.942 1 81.62 196 VAL B C 1
ATOM 3424 O O . VAL B 1 196 ? -18.938 -16.797 -1.763 1 81.62 196 VAL B O 1
ATOM 3427 N N . ARG B 1 197 ? -19.875 -18.688 -1.074 1 86.81 197 ARG B N 1
ATOM 3428 C CA . ARG B 1 197 ? -20.344 -18.109 0.181 1 86.81 197 ARG B CA 1
ATOM 3429 C C . ARG B 1 197 ? -19.172 -17.719 1.07 1 86.81 197 ARG B C 1
ATOM 3431 O O . ARG B 1 197 ? -19.203 -16.703 1.76 1 86.81 197 ARG B O 1
ATOM 3438 N N . ASP B 1 198 ? -18.109 -18.516 1.04 1 88.5 198 ASP B N 1
ATOM 3439 C CA . ASP B 1 198 ? -16.922 -18.219 1.833 1 88.5 198 ASP B CA 1
ATOM 3440 C C . ASP B 1 198 ? -16.297 -16.891 1.406 1 88.5 198 ASP B C 1
ATOM 3442 O O . ASP B 1 198 ? -15.906 -16.078 2.25 1 88.5 198 ASP B O 1
ATOM 3446 N N . VAL B 1 199 ? -16.25 -16.703 0.146 1 88.56 199 VAL B N 1
ATOM 3447 C CA . VAL B 1 199 ? -15.664 -15.469 -0.379 1 88.56 199 VAL B CA 1
ATOM 3448 C C . VAL B 1 199 ? -16.547 -14.281 0.001 1 88.56 199 VAL B C 1
ATOM 3450 O O . VAL B 1 199 ? -16.047 -13.219 0.383 1 88.56 199 VAL B O 1
ATOM 3453 N N . GLN B 1 200 ? -17.875 -14.484 -0.061 1 91.12 200 GLN B N 1
ATOM 3454 C CA . GLN B 1 200 ? -18.797 -13.422 0.318 1 91.12 200 GLN B CA 1
ATOM 3455 C C . GLN B 1 200 ? -18.688 -13.109 1.809 1 91.12 200 GLN B C 1
ATOM 3457 O O . GLN B 1 200 ? -18.812 -11.953 2.215 1 91.12 200 GLN B O 1
ATOM 3462 N N . ASN B 1 201 ? -18.484 -14.117 2.59 1 94.62 201 ASN B N 1
ATOM 3463 C CA . ASN B 1 201 ? -18.312 -13.922 4.023 1 94.62 201 ASN B CA 1
ATOM 3464 C C . ASN B 1 201 ? -17.062 -13.109 4.328 1 94.62 201 ASN B C 1
ATOM 3466 O O . ASN B 1 201 ? -17.031 -12.32 5.277 1 94.62 201 ASN B O 1
ATOM 3470 N N . GLU B 1 202 ? -16.031 -13.336 3.537 1 95.81 202 GLU B N 1
ATOM 3471 C CA . GLU B 1 202 ? -14.82 -12.539 3.689 1 95.81 202 GLU B CA 1
ATOM 3472 C C . GLU B 1 202 ? -15.102 -11.055 3.451 1 95.81 202 GLU B C 1
ATOM 3474 O O . GLU B 1 202 ? -14.648 -10.203 4.215 1 95.81 202 GLU B O 1
ATOM 3479 N N . HIS B 1 203 ? -15.906 -10.742 2.412 1 96.44 203 HIS B N 1
ATOM 3480 C CA . HIS B 1 203 ? -16.281 -9.359 2.133 1 96.44 203 HIS B CA 1
ATOM 3481 C C . HIS B 1 203 ? -17.094 -8.766 3.275 1 96.44 203 HIS B C 1
ATOM 3483 O O . HIS B 1 203 ? -16.844 -7.641 3.701 1 96.44 203 HIS B O 1
ATOM 3489 N N . THR B 1 204 ? -17.984 -9.547 3.76 1 97.62 204 THR B N 1
ATOM 3490 C CA . THR B 1 204 ? -18.828 -9.086 4.852 1 97.62 204 THR B CA 1
ATOM 3491 C C . THR B 1 204 ? -18 -8.773 6.094 1 97.62 204 THR B C 1
ATOM 3493 O O . THR B 1 204 ? -18.25 -7.781 6.777 1 97.62 204 THR B O 1
ATOM 3496 N N . ALA B 1 205 ? -17.031 -9.609 6.359 1 98.38 205 ALA B N 1
ATOM 3497 C CA . ALA B 1 205 ? -16.156 -9.406 7.512 1 98.38 205 ALA B CA 1
ATOM 3498 C C . ALA B 1 205 ? -15.398 -8.094 7.402 1 98.38 205 ALA B C 1
ATOM 3500 O O . ALA B 1 205 ? -15.234 -7.375 8.391 1 98.38 205 ALA B O 1
ATOM 3501 N N . ILE B 1 206 ? -14.93 -7.77 6.234 1 98.75 206 ILE B N 1
ATOM 3502 C CA . ILE B 1 206 ? -14.219 -6.52 5.992 1 98.75 206 ILE B CA 1
ATOM 3503 C C . ILE B 1 206 ? -15.141 -5.336 6.266 1 98.75 206 ILE B C 1
ATOM 3505 O O . ILE B 1 206 ? -14.789 -4.422 7.016 1 98.75 206 ILE B O 1
ATOM 3509 N N . VAL B 1 207 ? -16.359 -5.41 5.645 1 98.81 207 VAL B N 1
ATOM 3510 C CA . VAL B 1 207 ? -17.312 -4.309 5.727 1 98.81 207 VAL B CA 1
ATOM 3511 C C . VAL B 1 207 ? -17.734 -4.102 7.18 1 98.81 207 VAL B C 1
ATOM 3513 O O . VAL B 1 207 ? -17.812 -2.965 7.652 1 98.81 207 VAL B O 1
ATOM 3516 N N . GLU B 1 208 ? -17.953 -5.176 7.895 1 98.69 208 GLU B N 1
ATOM 3517 C CA . GLU B 1 208 ? -18.344 -5.09 9.297 1 98.69 208 GLU B CA 1
ATOM 3518 C C . GLU B 1 208 ? -17.234 -4.434 10.133 1 98.69 208 GLU B C 1
ATOM 3520 O O . GLU B 1 208 ? -17.516 -3.566 10.961 1 98.69 208 GLU B O 1
ATOM 3525 N N . ALA B 1 209 ? -16.016 -4.824 9.891 1 98.81 209 ALA B N 1
ATOM 3526 C CA . ALA B 1 209 ? -14.891 -4.23 10.617 1 98.81 209 ALA B CA 1
ATOM 3527 C C . ALA B 1 209 ? -14.766 -2.744 10.305 1 98.81 209 ALA B C 1
ATOM 3529 O O . ALA B 1 209 ? -14.477 -1.938 11.188 1 98.81 209 ALA B O 1
ATOM 3530 N N . VAL B 1 210 ? -14.977 -2.352 9.039 1 98.81 210 VAL B N 1
ATOM 3531 C CA . VAL B 1 210 ? -14.922 -0.955 8.625 1 98.81 210 VAL B CA 1
ATOM 3532 C C . VAL B 1 210 ? -16.016 -0.158 9.344 1 98.81 210 VAL B C 1
ATOM 3534 O O . VAL B 1 210 ? -15.734 0.884 9.938 1 98.81 210 VAL B O 1
ATOM 3537 N N . PHE B 1 211 ? -17.234 -0.7 9.383 1 98.62 211 PHE B N 1
ATOM 3538 C CA . PHE B 1 211 ? -18.359 0.018 9.945 1 98.62 211 PHE B CA 1
ATOM 3539 C C . PHE B 1 211 ? -18.219 0.14 11.461 1 98.62 211 PHE B C 1
ATOM 3541 O O . PHE B 1 211 ? -18.641 1.143 12.047 1 98.62 211 PHE B O 1
ATOM 3548 N N . GLU B 1 212 ? -17.609 -0.835 12.047 1 98.38 212 GLU B N 1
ATOM 3549 C CA . GLU B 1 212 ? -17.422 -0.834 13.492 1 98.38 212 GLU B CA 1
ATOM 3550 C C . GLU B 1 212 ? -16.172 -0.047 13.891 1 98.38 212 GLU B C 1
ATOM 3552 O O . GLU B 1 212 ? -15.789 -0.033 15.055 1 98.38 212 GLU B O 1
ATOM 3557 N N . ARG B 1 213 ? -15.469 0.462 12.906 1 98 213 ARG B N 1
ATOM 3558 C CA . ARG B 1 213 ? -14.297 1.315 13.078 1 98 213 ARG B CA 1
ATOM 3559 C C . ARG B 1 213 ? -13.18 0.573 13.812 1 98 213 ARG B C 1
ATOM 3561 O O . ARG B 1 213 ? -12.516 1.143 14.68 1 98 213 ARG B O 1
ATOM 3568 N N . ARG B 1 214 ? -13.188 -0.713 13.57 1 98.38 214 ARG B N 1
ATOM 3569 C CA . ARG B 1 214 ? -12.07 -1.534 14.023 1 98.38 214 ARG B CA 1
ATOM 3570 C C . ARG B 1 214 ? -10.945 -1.534 12.992 1 98.38 214 ARG B C 1
ATOM 3572 O O . ARG B 1 214 ? -10.844 -2.445 12.172 1 98.38 214 ARG B O 1
ATOM 3579 N N . GLU B 1 215 ? -10.008 -0.583 13.094 1 98.19 215 GLU B N 1
ATOM 3580 C CA . GLU B 1 215 ? -9.023 -0.263 12.07 1 98.19 215 GLU B CA 1
ATOM 3581 C C . GLU B 1 215 ? -8.133 -1.466 11.766 1 98.19 215 GLU B C 1
ATOM 3583 O O . GLU B 1 215 ? -8.031 -1.896 10.609 1 98.19 215 GLU B O 1
ATOM 3588 N N . GLN B 1 216 ? -7.57 -2.076 12.789 1 97.75 216 GLN B N 1
ATOM 3589 C CA . GLN B 1 216 ? -6.656 -3.195 12.594 1 97.75 216 GLN B CA 1
ATOM 3590 C C . GLN B 1 216 ? -7.395 -4.414 12.047 1 97.75 216 GLN B C 1
ATOM 3592 O O . GLN B 1 216 ? -6.875 -5.125 11.18 1 97.75 216 GLN B O 1
ATOM 3597 N N . ALA B 1 217 ? -8.609 -4.656 12.555 1 98.62 217 ALA B N 1
ATOM 3598 C CA . ALA B 1 217 ? -9.406 -5.781 12.078 1 98.62 217 ALA B CA 1
ATOM 3599 C C . ALA B 1 217 ? -9.766 -5.613 10.602 1 98.62 217 ALA B C 1
ATOM 3601 O O . ALA B 1 217 ? -9.766 -6.582 9.844 1 98.62 217 ALA B O 1
ATOM 3602 N N . ALA B 1 218 ? -10.125 -4.371 10.172 1 98.81 218 ALA B N 1
ATOM 3603 C CA . ALA B 1 218 ? -10.43 -4.09 8.773 1 98.81 218 ALA B CA 1
ATOM 3604 C C . ALA B 1 218 ? -9.219 -4.348 7.887 1 98.81 218 ALA B C 1
ATOM 3606 O O . ALA B 1 218 ? -9.336 -4.977 6.832 1 98.81 218 ALA B O 1
ATOM 3607 N N . HIS B 1 219 ? -8.047 -3.877 8.367 1 98.5 219 HIS B N 1
ATOM 3608 C CA . HIS B 1 219 ? -6.789 -4.125 7.68 1 98.5 219 HIS B CA 1
ATOM 3609 C C . HIS B 1 219 ? -6.559 -5.621 7.473 1 98.5 219 HIS B C 1
ATOM 3611 O O . HIS B 1 219 ? -6.355 -6.07 6.344 1 98.5 219 HIS B O 1
ATOM 3617 N N . ASP B 1 220 ? -6.625 -6.363 8.531 1 98.31 220 ASP B N 1
ATOM 3618 C CA . ASP B 1 220 ? -6.297 -7.785 8.5 1 98.31 220 ASP B CA 1
ATOM 3619 C C . ASP B 1 220 ? -7.301 -8.562 7.652 1 98.31 220 ASP B C 1
ATOM 3621 O O . ASP B 1 220 ? -6.918 -9.469 6.91 1 98.31 220 ASP B O 1
ATOM 3625 N N . ALA B 1 221 ? -8.57 -8.211 7.828 1 98.69 221 ALA B N 1
ATOM 3626 C CA . ALA B 1 221 ? -9.609 -8.898 7.062 1 98.69 221 ALA B CA 1
ATOM 3627 C C . ALA B 1 221 ? -9.398 -8.703 5.562 1 98.69 221 ALA B C 1
ATOM 3629 O O . ALA B 1 221 ? -9.516 -9.656 4.785 1 98.69 221 ALA B O 1
ATOM 3630 N N . MET B 1 222 ? -9.07 -7.504 5.129 1 98.69 222 MET B N 1
ATOM 3631 C CA . MET B 1 222 ? -8.844 -7.219 3.717 1 98.69 222 MET B CA 1
ATOM 3632 C C . MET B 1 222 ? -7.594 -7.938 3.215 1 98.69 222 MET B C 1
ATOM 3634 O O . MET B 1 222 ? -7.609 -8.547 2.146 1 98.69 222 MET B O 1
ATOM 3638 N N . LYS B 1 223 ? -6.523 -7.832 3.977 1 98 223 LYS B N 1
ATOM 3639 C CA . LYS B 1 223 ? -5.285 -8.516 3.617 1 98 223 LYS B CA 1
ATOM 3640 C C . LYS B 1 223 ? -5.516 -10.016 3.43 1 98 223 LYS B C 1
ATOM 3642 O O . LYS B 1 223 ? -5.102 -10.586 2.422 1 98 223 LYS B O 1
ATOM 3647 N N . ASP B 1 224 ? -6.227 -10.57 4.379 1 97.44 224 ASP B N 1
ATOM 3648 C CA . ASP B 1 224 ? -6.516 -12 4.34 1 97.44 224 ASP B CA 1
ATOM 3649 C C . ASP B 1 224 ? -7.367 -12.359 3.121 1 97.44 224 ASP B C 1
ATOM 3651 O O . ASP B 1 224 ? -7.098 -13.344 2.436 1 97.44 224 ASP B O 1
ATOM 3655 N N . HIS B 1 225 ? -8.367 -11.57 2.832 1 96.19 225 HIS B N 1
ATOM 3656 C CA . HIS B 1 225 ? -9.266 -11.789 1.703 1 96.19 225 HIS B CA 1
ATOM 3657 C C . HIS B 1 225 ? -8.492 -11.844 0.389 1 96.19 225 HIS B C 1
ATOM 3659 O O . HIS B 1 225 ? -8.688 -12.758 -0.414 1 96.19 225 HIS B O 1
ATOM 3665 N N . ILE B 1 226 ? -7.574 -10.938 0.206 1 95.5 226 ILE B N 1
ATOM 3666 C CA . ILE B 1 226 ? -6.844 -10.828 -1.051 1 95.5 226 ILE B CA 1
ATOM 3667 C C . ILE B 1 226 ? -5.824 -11.961 -1.155 1 95.5 226 ILE B C 1
ATOM 3669 O O . ILE B 1 226 ? -5.652 -12.547 -2.223 1 95.5 226 ILE B O 1
ATOM 3673 N N . LEU B 1 227 ? -5.16 -12.266 -0.053 1 94.19 227 LEU B N 1
ATOM 3674 C CA . LEU B 1 227 ? -4.168 -13.336 -0.08 1 94.19 227 LEU B CA 1
ATOM 3675 C C . LEU B 1 227 ? -4.836 -14.695 -0.302 1 94.19 227 LEU B C 1
ATOM 3677 O O . LEU B 1 227 ? -4.262 -15.57 -0.946 1 94.19 227 LEU B O 1
ATOM 3681 N N . LYS B 1 228 ? -6.043 -14.859 0.253 1 91.69 228 LYS B N 1
ATOM 3682 C CA . LYS B 1 228 ? -6.805 -16.078 -0.022 1 91.69 228 LYS B CA 1
ATOM 3683 C C . LYS B 1 228 ? -7.172 -16.172 -1.5 1 91.69 228 LYS B C 1
ATOM 3685 O O . LYS B 1 228 ? -7.152 -17.25 -2.08 1 91.69 228 LYS B O 1
ATOM 3690 N N . ALA B 1 229 ? -7.57 -15.023 -2.078 1 89.75 229 ALA B N 1
ATOM 3691 C CA . ALA B 1 229 ? -7.855 -15.008 -3.51 1 89.75 229 ALA B CA 1
ATOM 3692 C C . ALA B 1 229 ? -6.641 -15.453 -4.316 1 89.75 229 ALA B C 1
ATOM 3694 O O . ALA B 1 229 ? -6.766 -16.234 -5.262 1 89.75 229 ALA B O 1
ATOM 3695 N N . ARG B 1 230 ? -5.445 -14.961 -3.949 1 89.81 230 ARG B N 1
ATOM 3696 C CA . ARG B 1 230 ? -4.199 -15.375 -4.59 1 89.81 230 ARG B CA 1
ATOM 3697 C C . ARG B 1 230 ? -3.986 -16.875 -4.449 1 89.81 230 ARG B C 1
ATOM 3699 O O . ARG B 1 230 ? -3.643 -17.562 -5.422 1 89.81 230 ARG B O 1
ATOM 3706 N N . ALA B 1 231 ? -4.223 -17.375 -3.248 1 87.38 231 ALA B N 1
ATOM 3707 C CA . ALA B 1 231 ? -3.986 -18.781 -2.949 1 87.38 231 ALA B CA 1
ATOM 3708 C C . ALA B 1 231 ? -4.91 -19.688 -3.768 1 87.38 231 ALA B C 1
ATOM 3710 O O . ALA B 1 231 ? -4.535 -20.797 -4.129 1 87.38 231 ALA B O 1
ATOM 3711 N N . ARG B 1 232 ? -6.055 -19.219 -4.043 1 83.5 232 ARG B N 1
ATOM 3712 C CA . ARG B 1 232 ? -7.035 -20 -4.789 1 83.5 232 ARG B CA 1
ATOM 3713 C C . ARG B 1 232 ? -6.566 -20.25 -6.215 1 83.5 232 ARG B C 1
ATOM 3715 O O . ARG B 1 232 ? -7.062 -21.156 -6.887 1 83.5 232 ARG B O 1
ATOM 3722 N N . MET B 1 233 ? -5.648 -19.531 -6.668 1 83.38 233 MET B N 1
ATOM 3723 C CA . MET B 1 233 ? -5.129 -19.719 -8.023 1 83.38 233 MET B CA 1
ATOM 3724 C C . MET B 1 233 ? -4.289 -20.984 -8.117 1 83.38 233 MET B C 1
ATOM 3726 O O . MET B 1 233 ? -4.004 -21.469 -9.219 1 83.38 233 MET B O 1
ATOM 3730 N N . PHE B 1 234 ? -3.904 -21.5 -6.906 1 79.19 234 PHE B N 1
ATOM 3731 C CA . PHE B 1 234 ? -3.004 -22.641 -6.887 1 79.19 234 PHE B CA 1
ATOM 3732 C C . PHE B 1 234 ? -3.6 -23.781 -6.07 1 79.19 234 PHE B C 1
ATOM 3734 O O . PHE B 1 234 ? -4.449 -23.547 -5.207 1 79.19 234 PHE B O 1
ATOM 3741 N N . LYS B 1 235 ? -3.369 -25.047 -6.613 1 67.25 235 LYS B N 1
ATOM 3742 C CA . LYS B 1 235 ? -3.633 -26.25 -5.828 1 67.25 235 LYS B CA 1
ATOM 3743 C C . LYS B 1 235 ? -2.475 -26.547 -4.883 1 67.25 235 LYS B C 1
ATOM 3745 O O . LYS B 1 235 ? -1.332 -26.172 -5.152 1 67.25 235 LYS B O 1
ATOM 3750 N N . GLY B 1 236 ? -2.688 -27.016 -3.41 1 56.38 236 GLY B N 1
ATOM 3751 C CA . GLY B 1 236 ? -1.661 -27.516 -2.508 1 56.38 236 GLY B CA 1
ATOM 3752 C C . GLY B 1 236 ? -1.659 -26.812 -1.163 1 56.38 236 GLY B C 1
ATOM 3753 O O . GLY B 1 236 ? -1.204 -27.375 -0.165 1 56.38 236 GLY B O 1
ATOM 3754 N N . VAL B 1 237 ? -1.727 -25.562 -1.052 1 46.25 237 VAL B N 1
ATOM 3755 C CA . VAL B 1 237 ? -1.34 -24.984 0.232 1 46.25 237 VAL B CA 1
ATOM 3756 C C . VAL B 1 237 ? -2.23 -25.547 1.34 1 46.25 237 VAL B C 1
ATOM 3758 O O . VAL B 1 237 ? -1.74 -25.922 2.404 1 46.25 237 VAL B O 1
ATOM 3761 N N . GLY B 1 238 ? -3.494 -25.156 1.562 1 42.19 238 GLY B N 1
ATOM 3762 C CA . GLY B 1 238 ? -4.305 -25.406 2.742 1 42.19 238 GLY B CA 1
ATOM 3763 C C . GLY B 1 238 ? -4.863 -26.812 2.799 1 42.19 238 GLY B C 1
ATOM 3764 O O . GLY B 1 238 ? -5.531 -27.188 3.766 1 42.19 238 GLY B O 1
ATOM 3765 N N . GLY B 1 239 ? -5.113 -27.578 1.745 1 36.44 239 GLY B N 1
ATOM 3766 C CA . GLY B 1 239 ? -6.117 -28.625 1.873 1 36.44 239 GLY B CA 1
ATOM 3767 C C . GLY B 1 239 ? -5.66 -29.797 2.734 1 36.44 239 GLY B C 1
ATOM 3768 O O . GLY B 1 239 ? -6.48 -30.469 3.361 1 36.44 239 GLY B O 1
ATOM 3769 N N . GLU B 1 240 ? -4.523 -30.469 2.42 1 35.59 240 GLU B N 1
ATOM 3770 C CA . GLU B 1 240 ? -4.547 -31.875 2.816 1 35.59 240 GLU B CA 1
ATOM 3771 C C . GLU B 1 240 ? -4.473 -32.031 4.332 1 35.59 240 GLU B C 1
ATOM 3773 O O . GLU B 1 240 ? -4.434 -33.125 4.852 1 35.59 240 GLU B O 1
ATOM 3778 N N . GLY B 1 241 ? -4.082 -31.078 5.188 1 33.12 241 GLY B N 1
ATOM 3779 C CA . GLY B 1 241 ? -3.803 -31.797 6.418 1 33.12 241 GLY B CA 1
ATOM 3780 C C . GLY B 1 241 ? -5.039 -32.438 7.031 1 33.12 241 GLY B C 1
ATOM 3781 O O . GLY B 1 241 ? -4.996 -32.906 8.164 1 33.12 241 GLY B O 1
ATOM 3782 N N . GLY B 1 242 ? -6.297 -32.094 6.668 1 28.2 242 GLY B N 1
ATOM 3783 C CA . GLY B 1 242 ? -7.266 -32.844 7.449 1 28.2 242 GLY B CA 1
ATOM 3784 C C . GLY B 1 242 ? -7.387 -34.281 7.008 1 28.2 242 GLY B C 1
ATOM 3785 O O . GLY B 1 242 ? -8.32 -35 7.406 1 28.2 242 GLY B O 1
ATOM 3786 N N . THR B 1 243 ? -6.336 -35.031 6.457 1 22.8 243 THR B N 1
ATOM 3787 C CA . THR B 1 243 ? -6.707 -36.406 6.762 1 22.8 243 THR B CA 1
ATOM 3788 C C . THR B 1 243 ? -6.75 -36.625 8.266 1 22.8 243 THR B C 1
ATOM 3790 O O . THR B 1 243 ? -5.98 -36.031 9.016 1 22.8 243 THR B O 1
#

Nearest PDB structures (foldseek):
  9jpl-assembly1_B  TM=9.578E-01  e=1.055E-07  Achromobacter denitrificans NBRC 15125
  9jpj-assembly2_C  TM=5.686E-01  e=1.060E-10  Achromobacter denitrificans NBRC 15125
  9jpj-assembly1_J  TM=5.154E-01  e=1.892E-10  Achromobacter denitrificans NBRC 15125
  9jpj-assembly2_F  TM=5.435E-01  e=8.051E-10  Achromobacter denitrificans NBRC 15125
  9jpj-assembly2_E  TM=5.169E-01  e=5.214E-10  Achromobacter denitrificans NBRC 15125

Sequence (486 aa):
MDNLTTSAPSRSETRLSDIVYEKIVGMISDGRFPLNERLPSEQSLASMLGASRPVVREALERLRNDGLIVSQKGSGSYVRQQPDSSVLQQVPVGSLADVQRFFEFRSGLEASAAELAARNWQPADRSRIEQALAALELCLERGDLGAEEDFALHDAIARASHNQFHITVRTWFKPHFAIGQSVTRSLSLKRTPQHVRDVQNEHTAIVEAVFERREQAAHDAMKDHILKARARMFKGVGGEGGTMDNLTTSAPSRSETRLSDIVYEKIVGMISDGRFPLNERLPSEQSLASMLGASRPVVREALERLRNDGLIVSQKGSGSYVRQQPDSSVLQQVPVGSLADVQRFFEFRSGLEASAAELAARNWQPADRSRIEQALAALELCLERGDLGAEEDFALHDAIARASHNQFHITVRTWFKPHFAIGQSVTRSLSLKRTPQHVRDVQNEHTAIVEAVFERREQAAHDAMKDHILKARARMFKGVGGEGGT

Radius of gyration: 26.55 Å; Cα contacts (8 Å, |Δi|>4): 647; chains: 2; bounding box: 87×76×62 Å

Foldseek 3Di:
DPPPPPDDDPPVLVVLLVVLLQVVLVCLQVQVQDAFDADDDLVVSCVVVVHDSVSSVSSVVVCVVLVQWDADPPPHIGGHWHFHPLLVVQDPPVCLSVLLVVLLVCLQLLLQLLLLLLVAADPVLLVQLVVLLVVQVVCVVVLHLCLVSVLSNSLSSNVSSVPVVSNVVCVVCVVSSVSLSVLLSVLQSPDDPVSVVVLSVLSVQLSVCSPNSVNNSNSVSSSVSSVVSSRSRIPHDPPPPPD/DPPPPPDDDPPVLVVLLVVLLQVVLVCLQVQVQDAFDADDDLVVSCVVVVHDSVSSVSSVVVCVVLVQWDADPPPHIGGHWHFHPLLVVQDPPVCLSVLLVVLLVCLQLLLQLLLLLLVAADPVLLVQLVVLLVVQVVCVVVLHLCLVSVLSNSLSSNVSSVPVVSNVVCVVCVVSSVSLSVLLSSLQSPDDPVSVVVLSVLSVQLSVCSPNSVNNSNSVSSSVSSNVSSRSRTPDDPPPPPD

Organism: Agrobacterium fabrum (strain C58 / ATCC 33970) (NCBI:txid176299)

Secondary structure (DSSP, 8-state):
----------HHHHHHHHHHHHHHHHHHHTTSS-TT-BPPPHHHHHHHHT--HHHHHHHHHHHHHTTSEEEETTTEEEE--EE-HHHHTTS-HHHHHHHHHHHHHHHHHHHHHHHHHHHH--HHHHHHHHHHHHHHHHHHHTT---HHHHHHHHHHHHHHTT-HHHHHHHHHTHHHHHHHHHHHHHHHHTS-HHHHHHHHHHHHHHHHHHHTT-HHHHHHHHHHHHHHHHHTTEESSSSGGG-/----------HHHHHHHHHHHHHHHHHHHTTSS-TT-BPPPHHHHHHHHT--HHHHHHHHHHHHHTTSEEEETTTEEEE--EE-HHHHTTS-HHHHHHHHHHHHHHHHHHHHHHHHHHHH--HHHHHHHHHHHHHHHHHHHTT---HHHHHHHHHHHHHHTT-HHHHHHHHHTHHHHHHHHHHHHHHHHTS-HHHHHHHHHHHHHHHHHHHTT-HHHHHHHHHHHHHHHHHTTEESSSSGGG-

Solvent-accessible surface area (backbone atoms only — not comparable to full-atom values): 24942 Å² total; per-residue (Å²): 136,83,80,77,69,80,68,76,76,49,74,66,45,55,52,48,18,48,50,52,34,46,52,49,51,50,33,29,34,73,47,80,46,38,73,74,32,73,54,75,51,63,66,54,46,14,66,74,68,73,47,52,54,70,38,42,51,50,20,51,50,49,34,37,74,59,52,34,28,45,78,41,89,97,76,45,43,26,28,55,43,22,45,36,60,72,42,57,74,74,36,58,68,92,44,46,52,56,54,49,42,45,34,57,52,44,18,32,49,50,9,41,24,27,21,36,15,15,74,52,49,47,71,71,37,50,52,48,33,52,51,26,50,50,51,30,52,54,30,48,77,72,68,45,73,36,53,68,33,50,48,46,29,56,47,34,38,25,56,19,26,74,33,68,66,58,44,49,53,51,61,74,38,44,71,60,48,52,56,53,39,52,45,48,33,54,54,41,69,72,41,51,74,64,53,48,49,52,55,51,50,40,50,49,52,22,54,51,22,25,75,66,46,33,31,68,57,8,18,50,36,36,26,49,46,35,47,49,52,50,48,66,46,36,48,70,83,80,65,70,74,77,113,136,83,78,77,69,81,66,75,76,49,75,66,43,55,52,47,18,49,51,52,35,46,52,48,50,49,34,27,34,73,47,80,45,39,72,74,32,73,53,74,52,62,67,55,44,13,66,74,68,73,45,51,54,70,39,43,50,51,21,51,51,50,35,38,74,58,51,33,28,45,76,40,92,99,75,47,42,25,28,60,44,21,46,36,62,71,44,57,74,74,36,59,67,92,43,48,53,56,54,48,42,47,34,57,50,44,18,32,50,49,9,41,25,27,22,37,15,14,73,52,48,48,72,71,37,51,52,48,33,52,50,25,51,51,51,30,51,52,30,50,76,70,69,46,74,36,51,68,34,49,50,46,28,55,46,35,37,26,56,20,27,75,33,69,65,58,45,50,52,50,62,74,39,44,71,61,48,51,56,53,37,52,45,47,32,56,54,42,69,72,42,52,74,62,53,47,48,52,55,51,49,41,52,49,51,23,53,51,22,24,74,68,45,34,32,67,57,6,19,51,37,36,25,49,47,35,48,48,52,48,49,65,46,36,51,71,83,82,66,69,75,76,112

pLDDT: mean 86.51, std 15.81, range [22.64, 98.81]

InterPro domains:
  IPR000524 Transcription regulator HTH, GntR [PF00392] (18-79)
  IPR000524 Transcription regulator HTH, GntR [PR00035] (39-53)
  IPR000524 Transcription regulator HTH, GntR [PR00035] (53-69)
  IPR000524 Transcription regulator HTH, GntR [PS50949] (14-82)
  IPR000524 Transcription regulator HTH, GntR [SM00345] (20-79)
  IPR000524 Transcription regulator HTH, GntR [cd07377] (16-80)
  IPR008920 Transcription regulator FadR/GntR, C-terminal [G3DSA:1.20.120.530] (102-235)
  IPR008920 Transcription regulator FadR/GntR, C-terminal [SSF48008] (98-235)
  IPR011711 GntR, C-terminal [PF07729] (103-226)
  IPR011711 GntR, C-terminal [SM00895] (101-228)
  IPR036388 Winged helix-like DNA-binding domain superfamily [G3DSA:1.10.10.10] (11-84)
  IPR036390 Winged helix DNA-binding domain superfamily [SSF46785] (12-83)